Protein AF-A0A7S3LZ93-F1 (afdb_monomer)

Solvent-accessible surface area (backbone atoms only — not comparable to full-atom values): 34833 Å² total; per-residue (Å²): 132,93,80,75,93,52,76,50,80,51,101,89,47,81,51,68,86,70,89,78,83,88,74,92,64,91,84,85,75,92,67,94,68,86,88,66,91,88,68,86,85,81,91,65,92,71,87,86,72,98,72,88,86,85,71,92,66,95,62,89,85,75,92,68,92,70,90,86,76,94,57,100,67,88,90,74,94,80,80,89,85,78,94,70,91,77,87,89,72,95,88,74,88,87,80,93,66,94,71,82,95,66,98,73,78,87,73,91,84,80,64,74,84,50,79,66,86,36,57,83,57,74,82,94,70,77,84,53,95,84,59,83,66,76,82,38,69,62,82,59,57,87,89,62,84,87,74,95,73,85,75,88,84,70,93,74,70,81,90,82,76,92,70,89,75,87,85,75,93,72,74,84,90,82,76,95,70,89,76,86,88,70,95,75,85,88,85,75,96,70,76,84,90,84,72,91,86,80,69,86,86,70,95,67,94,66,88,89,69,91,94,66,85,89,70,62,90,98,50,89,82,80,91,71,93,76,88,88,67,88,75,92,57,90,85,72,92,67,96,63,85,86,69,91,71,93,62,90,84,80,81,87,84,80,92,81,73,69,89,92,62,81,90,86,74,91,75,86,86,87,70,97,69,92,69,86,90,73,94,69,88,86,86,78,72,98,82,66,85,89,71,92,91,66,84,89,76,96,75,87,87,85,73,93,74,85,84,88,68,90,82,68,80,89,74,57,70,90,82,57,75,90,88,74,82,72,76,66,23,43,66,47,55,74,72,57,62,84,43,77,49,66,61,71,83,81,47,90,89,70,65,84,65,65,92,59,80,46,75,47,66,54,43,70,61,42,38,77,70,49,44,91,40,43,46,71,36,80,96,64,78,42,70,42,64,46,68,76,68,48,49,64,47,52,56,41,17,54,50,53,50,49,54,54,50,52,55,52,48,53,55,50,53,53,52,47,51,53,50,52,53,52,50,50,52,52,50,54,51,49,50,53,51,51,53,51,49,53,51,53,53,48,53,53,49,52,53,55,48,60,70,68,69,67,82,84,80,92,83,90,80,86,87,85,85,86,87,86,135

Mean predicted aligned error: 20.58 Å

Foldseek 3Di:
DDDDDAWDDDPVGTDGPDDDDDDPDDDDDDDDDDDDDPDDDDPDDDDDDPDDDDDPPPDDDDPDDDDDDPDPDDDDPDDDDDPDDDDDDDPDDDDDDDDDDDPADDDDPDADDDPDDEDDDDPDHDDDVVDDDDPDDDHDDPVDDDDPDDDDDDPDDDDDDPDDDDDDPDDDDDDPDDDDDDPDDDDDPDDDDDDDPDDDDDPPDDDDDDPDDDDDPPGDDDPDDDDDDDPPDDDDDPPDDDDDPPDDDDDPDDDDDPPDDDDDDPDDDDDPDDDDDDPDDDDDDDPDDDDDPDDDDDDDDDDPDDDDDPPDDDDDPVVDDPDDADPPLLVLVVQWDWDKDADDCPDPLPDHDDGDIDIDTDLVSCCVRPVVQWDAPDVNPDIDGPPVVCVSSVVVSVVVVVVVVVVVVVVVVVVVVVVVVVVVVVVVVVVVVVVVVVVVVVVVVVVVVVVVPDDDDDDDDDDDDDDDD

Sequence (469 aa):
TVTTSGLSIVSDGVSVEAGGIKVTAGMTVFTNGMAVADGGTITASGLTVAGGATISTDGLRVTVSGLTVAGSGMHVTDTVTIASGGLIISNGLTVQADGATAISLTVTTLGLRVTTGGLTVADGLLTAATGLTVTAGGLTAADGMTINTGGVTVANGGVLVSDGGATLSAGGLTITTGGIRVGDGFTLSSGGLVVTNTGLTVSTGGANIADGVTVGTPGLHVTAGGLTVALGGLYVTLNGMTVADGGLSVDNGGLYVKAGNGIRVTNGVTVDSGGVFVTGGMTVFDTGSTFYNGVTIFGNVRVSQTFTTFTFTPSDRRLKRDIITIDDALAKVNKLNGVYYNWIQDEPSGLQFDTKRHVGVIAQEVQSVLPEVVTSIHEGKYLGVDYASLVPLVIEAVRELDELFQAGKITAEEKARHTDAMFKRLQDDVLSLEMRLVALETEKTDMLNQVRARPRGNATVKQNASSKP

InterPro domains:
  IPR008619 Filamentous haemagglutinin repeat [PF05594] (222-284)
  IPR030392 Intramolecular chaperone auto-processing domain [PF13884] (315-375)
  IPR030392 Intramolecular chaperone auto-processing domain [PS51688] (315-417)
  IPR036388 Winged helix-like DNA-binding domain superfamily [G3DSA:1.10.10.10] (302-451)

Organism: NCBI:txid89044

Secondary structure (DSSP, 8-state):
---SS-EEEETTEEEESSS----SS-----SS----SS-----SS----SS-----SS-----SS-----SS----SS-----SS----SS-----SS----S-----SS---B-SS-EEE-SS----TT---B-SS-EEETT----SSS----SSSPPP--SS-----SS----SSS----SS----SSS-----SS-----SS----SS-----TT-----SS-----SS-----SS-----SS-----SS-----TT-----SS----SSS----SS-----SS----SS----SS----SS------SPP--GGG--S----TTHHHHHTT---EEEE--SS-TT-----SSEEEE--HHHHHHH-GGGEEEETTTTEEEE-GGGGHHHHHHHHHHHHHHHHHHHHHHHHHHHHHHHHHHHHHHHHHHHHHHHHHHHHHHHHHHHHHH-----------------

pLDDT: mean 75.79, std 14.9, range [38.62, 97.94]

Radius of gyration: 85.7 Å; Cα contacts (8 Å, |Δi|>4): 182; chains: 1; bounding box: 218×40×276 Å

Structure (mmCIF, N/CA/C/O backbone):
data_AF-A0A7S3LZ93-F1
#
_entry.id   AF-A0A7S3LZ93-F1
#
loop_
_atom_site.group_PDB
_atom_site.id
_atom_site.type_symbol
_atom_site.label_atom_id
_atom_site.label_alt_id
_atom_site.label_comp_id
_atom_site.label_asym_id
_atom_site.label_entity_id
_atom_site.label_seq_id
_atom_site.pdbx_PDB_ins_code
_atom_site.Cartn_x
_atom_site.Cartn_y
_atom_site.Cartn_z
_atom_site.occupancy
_atom_site.B_iso_or_equiv
_atom_site.auth_seq_id
_atom_site.auth_comp_id
_atom_site.auth_asym_id
_atom_site.auth_atom_id
_atom_site.pdbx_PDB_model_num
ATOM 1 N N . THR A 1 1 ? 73.863 0.112 -135.834 1.00 39.25 1 THR A N 1
ATOM 2 C CA . THR A 1 1 ? 73.528 0.576 -137.194 1.00 39.25 1 THR A CA 1
ATOM 3 C C . THR A 1 1 ? 72.901 1.945 -137.068 1.00 39.25 1 THR A C 1
ATOM 5 O O . THR A 1 1 ? 71.882 2.045 -136.403 1.00 39.25 1 THR A O 1
ATOM 8 N N . VAL A 1 2 ? 73.540 3.001 -137.582 1.00 40.09 2 VAL A N 1
ATOM 9 C CA . VAL A 1 2 ? 72.964 4.357 -137.574 1.00 40.09 2 VAL A CA 1
ATOM 10 C C . VAL A 1 2 ? 72.061 4.465 -138.796 1.00 40.09 2 VAL A C 1
ATOM 12 O O . VAL A 1 2 ? 72.541 4.516 -139.924 1.00 40.09 2 VAL A O 1
ATOM 15 N N . THR A 1 3 ? 70.754 4.419 -138.577 1.00 41.75 3 THR A N 1
ATOM 16 C CA . THR A 1 3 ? 69.740 4.621 -139.612 1.00 41.75 3 THR A CA 1
ATOM 17 C C . THR A 1 3 ? 69.032 5.928 -139.299 1.00 41.75 3 THR A C 1
ATOM 19 O O . THR A 1 3 ? 68.251 5.979 -138.357 1.00 41.75 3 THR A O 1
ATOM 22 N N . THR A 1 4 ? 69.319 6.952 -140.104 1.00 44.69 4 THR A N 1
ATOM 23 C CA . THR A 1 4 ? 68.825 8.344 -140.056 1.00 44.69 4 THR A CA 1
ATOM 24 C C . THR A 1 4 ? 69.546 9.298 -139.089 1.00 44.69 4 THR A C 1
ATOM 26 O O . THR A 1 4 ? 69.936 8.947 -137.980 1.00 44.69 4 THR A O 1
ATOM 29 N N . SER A 1 5 ? 69.825 10.493 -139.613 1.00 49.97 5 SER A N 1
ATOM 30 C CA . SER A 1 5 ? 70.630 11.591 -139.066 1.00 49.97 5 SER A CA 1
ATOM 31 C C . SER A 1 5 ? 70.090 12.104 -137.729 1.00 49.97 5 SER A C 1
ATOM 33 O O . SER A 1 5 ? 68.949 12.549 -137.669 1.00 49.97 5 SER A O 1
ATOM 35 N N . GLY A 1 6 ? 70.915 12.057 -136.679 1.00 53.69 6 GLY A N 1
ATOM 36 C CA . GLY A 1 6 ? 70.538 12.551 -135.345 1.00 53.69 6 GLY A CA 1
ATOM 37 C C . GLY A 1 6 ? 71.424 12.093 -134.180 1.00 53.69 6 GLY A C 1
ATOM 38 O O . GLY A 1 6 ? 71.245 12.572 -133.065 1.00 53.69 6 GLY A O 1
ATOM 39 N N . LEU A 1 7 ? 72.385 11.188 -134.411 1.00 56.50 7 LEU A N 1
ATOM 40 C CA . LEU A 1 7 ? 73.365 10.779 -133.402 1.00 56.50 7 LEU A CA 1
ATOM 41 C C . LEU A 1 7 ? 74.674 11.553 -133.599 1.00 56.50 7 LEU A C 1
ATOM 43 O O . LEU A 1 7 ? 75.432 11.252 -134.523 1.00 56.50 7 LEU A O 1
ATOM 47 N N . SER A 1 8 ? 74.945 12.517 -132.719 1.00 53.56 8 SER A N 1
ATOM 48 C CA . SER A 1 8 ? 76.254 13.169 -132.633 1.00 53.56 8 SER A CA 1
ATOM 49 C C . SER A 1 8 ? 77.038 12.548 -131.481 1.00 53.56 8 SER A C 1
ATOM 51 O O . SER A 1 8 ? 76.649 12.666 -130.316 1.00 53.56 8 SER A O 1
ATOM 53 N N . ILE A 1 9 ? 78.123 11.845 -131.812 1.00 60.75 9 ILE A N 1
ATOM 54 C CA . ILE A 1 9 ? 79.120 11.426 -130.827 1.00 60.75 9 ILE A CA 1
ATOM 55 C C . ILE A 1 9 ? 80.149 12.552 -130.775 1.00 60.75 9 ILE A C 1
ATOM 57 O O . ILE A 1 9 ? 80.996 12.666 -131.661 1.00 60.75 9 ILE A O 1
ATOM 61 N N . VAL A 1 10 ? 80.035 13.406 -129.763 1.00 56.81 10 VAL A N 1
ATOM 62 C CA . VAL A 1 10 ? 81.027 14.443 -129.458 1.00 56.81 10 VAL A CA 1
ATOM 63 C C . VAL A 1 10 ? 81.999 13.879 -128.421 1.00 56.81 10 VAL A C 1
ATOM 65 O O . VAL A 1 10 ? 81.664 12.924 -127.719 1.00 56.81 10 VAL A O 1
ATOM 68 N N . SER A 1 11 ? 83.203 14.447 -128.296 1.00 55.09 11 SER A N 1
ATOM 69 C CA . SER A 1 11 ? 84.206 13.993 -127.311 1.00 55.09 11 SER A CA 1
ATOM 70 C C . SER A 1 11 ? 83.680 13.951 -125.871 1.00 55.09 11 SER A C 1
ATOM 72 O O . SER A 1 11 ? 84.218 13.217 -125.046 1.00 55.09 11 SER A O 1
ATOM 74 N N . ASP A 1 12 ? 82.604 14.693 -125.605 1.00 58.06 12 ASP A N 1
ATOM 75 C CA . ASP A 1 12 ? 82.071 14.945 -124.270 1.00 58.06 12 ASP A CA 1
ATOM 76 C C . ASP A 1 12 ? 80.750 14.197 -124.004 1.00 58.06 12 ASP A C 1
ATOM 78 O O . ASP A 1 12 ? 80.152 14.355 -122.940 1.00 58.06 12 ASP A O 1
ATOM 82 N N . GLY A 1 13 ? 80.277 13.365 -124.944 1.00 64.12 13 GLY A N 1
ATOM 83 C CA . GLY A 1 13 ? 79.097 12.526 -124.738 1.00 64.12 13 GLY A CA 1
ATOM 84 C C . GLY A 1 13 ? 78.299 12.202 -125.999 1.00 64.12 13 GLY A C 1
ATOM 85 O O . GLY A 1 13 ? 78.621 12.606 -127.116 1.00 64.12 13 GLY A O 1
ATOM 86 N N . VAL A 1 14 ? 77.220 11.446 -125.794 1.00 67.25 14 VAL A N 1
ATOM 87 C CA . VAL A 1 14 ? 76.242 11.109 -126.832 1.00 67.25 14 VAL A CA 1
ATOM 88 C C . VAL A 1 14 ? 75.006 11.983 -126.632 1.00 67.25 14 VAL A C 1
ATOM 90 O O . VAL A 1 14 ? 74.352 11.878 -125.598 1.00 67.25 14 VAL A O 1
ATOM 93 N N . SER A 1 15 ? 74.675 12.815 -127.622 1.00 62.84 15 SER A N 1
ATOM 94 C CA . SER A 1 15 ? 73.403 13.550 -127.674 1.00 62.84 15 SER A CA 1
ATOM 95 C C . SER A 1 15 ? 72.491 12.928 -128.731 1.00 62.84 15 SER A C 1
ATOM 97 O O . SER A 1 15 ? 72.941 12.620 -129.839 1.00 62.84 15 SER A O 1
ATOM 99 N N . VAL A 1 16 ? 71.218 12.724 -128.384 1.00 67.44 16 VAL A N 1
ATOM 100 C CA . VAL A 1 16 ? 70.175 12.218 -129.286 1.00 67.44 16 VAL A CA 1
ATOM 101 C C . VAL A 1 16 ? 69.028 13.217 -129.279 1.00 67.44 16 VAL A C 1
ATOM 103 O O . VAL A 1 16 ? 68.303 13.320 -128.294 1.00 67.44 16 VAL A O 1
ATOM 106 N N . GLU A 1 17 ? 68.867 13.950 -130.378 1.00 60.47 17 GLU A N 1
ATOM 107 C CA . GLU A 1 17 ? 67.866 15.022 -130.488 1.00 60.47 17 GLU A CA 1
ATOM 108 C C . GLU A 1 17 ? 66.430 14.490 -130.665 1.00 60.47 17 GLU A C 1
ATOM 110 O O . GLU A 1 17 ? 65.471 15.188 -130.343 1.00 60.47 17 GLU A O 1
ATOM 115 N N . ALA A 1 18 ? 66.259 13.245 -131.134 1.00 60.72 18 ALA A N 1
ATOM 116 C CA . ALA A 1 18 ? 64.961 12.576 -131.256 1.00 60.72 18 ALA A CA 1
ATOM 117 C C . ALA A 1 18 ? 65.103 11.039 -131.307 1.00 60.72 18 ALA A C 1
ATOM 119 O O . ALA A 1 18 ? 66.064 10.517 -131.868 1.00 60.72 18 ALA A O 1
ATOM 120 N N . GLY A 1 19 ? 64.126 10.301 -130.761 1.00 66.38 19 GLY A N 1
ATOM 121 C CA . GLY A 1 19 ? 64.013 8.837 -130.918 1.00 66.38 19 GLY A CA 1
ATOM 122 C C . GLY A 1 19 ? 64.523 7.964 -129.760 1.00 66.38 19 GLY A C 1
ATOM 123 O O . GLY A 1 19 ? 64.284 6.758 -129.776 1.00 66.38 19 GLY A O 1
ATOM 124 N N . GLY A 1 20 ? 65.141 8.552 -128.729 1.00 72.25 20 GLY A N 1
ATOM 125 C CA . GLY A 1 20 ? 65.566 7.859 -127.504 1.00 72.25 20 GLY A CA 1
ATOM 126 C C . GLY A 1 20 ? 66.723 6.861 -127.685 1.00 72.25 20 GLY A C 1
ATOM 127 O O . GLY A 1 20 ? 67.076 6.461 -128.792 1.00 72.25 20 GLY A O 1
ATOM 128 N N . ILE A 1 21 ? 67.332 6.439 -126.573 1.00 73.06 21 ILE A N 1
ATOM 129 C CA . ILE A 1 21 ? 68.365 5.391 -126.556 1.00 73.06 21 ILE A CA 1
ATOM 130 C C . ILE A 1 21 ? 67.747 4.119 -125.972 1.00 73.06 21 ILE A C 1
ATOM 132 O O . ILE A 1 21 ? 67.398 4.075 -124.794 1.00 73.06 21 ILE A O 1
ATOM 136 N N . LYS A 1 22 ? 67.641 3.054 -126.775 1.00 74.81 22 LYS A N 1
ATOM 137 C CA . LYS A 1 22 ? 67.285 1.718 -126.276 1.00 74.81 22 LYS A CA 1
ATOM 138 C C . LYS A 1 22 ? 68.555 0.953 -125.910 1.00 74.81 22 LYS A C 1
ATOM 140 O O . LYS A 1 22 ? 69.215 0.396 -126.784 1.00 74.81 22 LYS A O 1
ATOM 145 N N . VAL A 1 23 ? 68.875 0.891 -124.620 1.00 76.25 23 VAL A N 1
ATOM 146 C CA . VAL A 1 23 ? 69.944 0.026 -124.101 1.00 76.25 23 VAL A CA 1
ATOM 147 C C . VAL A 1 23 ? 69.341 -1.340 -123.771 1.00 76.25 23 VAL A C 1
ATOM 149 O O . VAL A 1 23 ? 68.476 -1.449 -122.911 1.00 76.25 23 VAL A O 1
ATOM 152 N N . THR A 1 24 ? 69.746 -2.391 -124.485 1.00 73.75 24 THR A N 1
ATOM 153 C CA . THR A 1 24 ? 69.253 -3.766 -124.255 1.00 73.75 24 THR A CA 1
ATOM 154 C C . THR A 1 24 ? 70.071 -4.550 -123.224 1.00 73.75 24 THR A C 1
ATOM 156 O O . THR A 1 24 ? 69.689 -5.659 -122.867 1.00 73.75 24 THR A O 1
ATOM 159 N N . ALA A 1 25 ? 71.191 -3.990 -122.762 1.00 78.69 25 ALA A N 1
ATOM 160 C CA . ALA A 1 25 ? 72.033 -4.515 -121.685 1.00 78.69 25 ALA A CA 1
ATOM 161 C C . ALA A 1 25 ? 72.050 -3.534 -120.491 1.00 78.69 25 ALA A C 1
ATOM 163 O O . ALA A 1 25 ? 71.217 -2.633 -120.414 1.00 78.69 25 ALA A O 1
ATOM 164 N N . GLY A 1 26 ? 72.989 -3.694 -119.554 1.00 73.88 26 GLY A N 1
ATOM 165 C CA . GLY A 1 26 ? 73.186 -2.735 -118.464 1.00 73.88 26 GLY A CA 1
ATOM 166 C C . GLY A 1 26 ? 73.743 -1.392 -118.955 1.00 73.88 26 GLY A C 1
ATOM 167 O O . GLY A 1 26 ? 74.562 -1.352 -119.872 1.00 73.88 26 GLY A O 1
ATOM 168 N N . MET A 1 27 ? 73.319 -0.300 -118.319 1.00 76.88 27 MET A N 1
ATOM 169 C CA . MET A 1 27 ? 73.891 1.038 -118.480 1.00 76.88 27 MET A CA 1
ATOM 170 C C . MET A 1 27 ? 74.542 1.451 -117.159 1.00 76.88 27 MET A C 1
ATOM 172 O O . MET A 1 27 ? 73.880 1.440 -116.124 1.00 76.88 27 MET A O 1
ATOM 176 N N . THR A 1 28 ? 75.815 1.845 -117.198 1.00 76.69 28 THR A N 1
ATOM 177 C CA . THR A 1 28 ? 76.517 2.426 -116.045 1.00 76.69 28 THR A CA 1
ATOM 178 C C . THR A 1 28 ? 76.766 3.901 -116.320 1.00 76.69 28 THR A C 1
ATOM 180 O O . THR A 1 28 ? 77.398 4.242 -117.317 1.00 76.69 28 THR A O 1
ATOM 183 N N . VAL A 1 29 ? 76.291 4.776 -115.434 1.00 77.44 29 VAL A N 1
ATOM 184 C CA . VAL A 1 29 ? 76.576 6.217 -115.473 1.00 77.44 29 VAL A CA 1
ATOM 185 C C . VAL A 1 29 ? 77.622 6.510 -114.403 1.00 77.44 29 VAL A C 1
ATOM 187 O O . VAL A 1 29 ? 77.351 6.338 -113.218 1.00 77.44 29 VAL A O 1
ATOM 190 N N . PHE A 1 30 ? 78.831 6.899 -114.810 1.00 70.62 30 PHE A N 1
ATOM 191 C CA . PHE A 1 30 ? 79.957 7.072 -113.883 1.00 70.62 30 PHE A CA 1
ATOM 192 C C . PHE A 1 30 ? 79.955 8.430 -113.163 1.00 70.62 30 PHE A C 1
ATOM 194 O O . PHE A 1 30 ? 80.389 8.503 -112.016 1.00 70.62 30 PHE A O 1
ATOM 201 N N . THR A 1 31 ? 79.478 9.500 -113.810 1.00 72.88 31 THR A N 1
ATOM 202 C CA . THR A 1 31 ? 79.516 10.877 -113.284 1.00 72.88 31 THR A CA 1
ATOM 203 C C . THR A 1 31 ? 78.204 11.623 -113.548 1.00 72.88 31 THR A C 1
ATOM 205 O O . THR A 1 31 ? 77.505 11.338 -114.515 1.00 72.88 31 THR A O 1
ATOM 208 N N . ASN A 1 32 ? 77.858 12.569 -112.666 1.00 67.19 32 ASN A N 1
ATOM 209 C CA . ASN A 1 32 ? 76.704 13.486 -112.756 1.00 67.19 32 ASN A CA 1
ATOM 210 C C . ASN A 1 32 ? 75.288 12.869 -112.757 1.00 67.19 32 ASN A C 1
ATOM 212 O O . ASN A 1 32 ? 74.310 13.610 -112.830 1.00 67.19 32 ASN A O 1
ATOM 216 N N . GLY A 1 33 ? 75.157 11.549 -112.587 1.00 73.94 33 GLY A N 1
ATOM 217 C CA . GLY A 1 33 ? 73.861 10.873 -112.474 1.00 73.94 33 GLY A CA 1
ATOM 218 C C . GLY A 1 33 ? 73.026 10.920 -113.761 1.00 73.94 33 GLY A C 1
ATOM 219 O O . GLY A 1 33 ? 73.459 11.413 -114.797 1.00 73.94 33 GLY A O 1
ATOM 220 N N . MET A 1 34 ? 71.818 10.361 -113.703 1.00 77.75 34 MET A N 1
ATOM 221 C CA . MET A 1 34 ? 70.848 10.408 -114.800 1.00 77.75 34 MET A CA 1
ATOM 222 C C . MET A 1 34 ? 69.714 11.361 -114.416 1.00 77.75 34 MET A C 1
ATOM 224 O O . MET A 1 34 ? 68.981 11.085 -113.468 1.00 77.75 34 MET A O 1
ATOM 228 N N . ALA A 1 35 ? 69.559 12.462 -115.151 1.00 76.12 35 ALA A N 1
ATOM 229 C CA . ALA A 1 35 ? 68.398 13.339 -115.034 1.00 76.12 35 ALA A CA 1
ATOM 230 C C . ALA A 1 35 ? 67.311 12.877 -116.016 1.00 76.12 35 ALA A C 1
ATOM 232 O O . ALA A 1 35 ? 67.555 12.796 -117.219 1.00 76.12 35 ALA A O 1
ATOM 233 N N . VAL A 1 36 ? 66.116 12.570 -115.507 1.00 78.19 36 VAL A N 1
ATOM 234 C CA . VAL A 1 36 ? 64.947 12.193 -116.315 1.00 78.19 36 VAL A CA 1
ATOM 235 C C . VAL A 1 36 ? 63.870 13.251 -116.095 1.00 78.19 36 VAL A C 1
ATOM 237 O O . VAL A 1 36 ? 63.385 13.389 -114.977 1.00 78.19 36 VAL A O 1
ATOM 240 N N . ALA A 1 37 ? 63.524 14.013 -117.135 1.00 74.25 37 ALA A N 1
ATOM 241 C CA . ALA A 1 37 ? 62.587 15.136 -117.020 1.00 74.25 37 ALA A CA 1
ATOM 242 C C . ALA A 1 37 ? 61.117 14.689 -116.903 1.00 74.25 37 ALA A C 1
ATOM 244 O O . ALA A 1 37 ? 60.381 15.242 -116.094 1.00 74.25 37 ALA A O 1
ATOM 245 N N . ASP A 1 38 ? 60.721 13.645 -117.638 1.00 75.06 38 ASP A N 1
ATOM 246 C CA . ASP A 1 38 ? 59.312 13.228 -117.772 1.00 75.06 38 ASP A CA 1
ATOM 247 C C . ASP A 1 38 ? 58.978 11.925 -117.012 1.00 75.06 38 ASP A C 1
ATOM 249 O O . ASP A 1 38 ? 58.011 11.229 -117.321 1.00 75.06 38 ASP A O 1
ATOM 253 N N . GLY A 1 39 ? 59.782 11.588 -115.997 1.00 72.44 39 GLY A N 1
ATOM 254 C CA . GLY A 1 39 ? 59.596 10.408 -115.149 1.00 72.44 39 GLY A CA 1
ATOM 255 C C . GLY A 1 39 ? 60.215 9.116 -115.701 1.00 72.44 39 GLY A C 1
ATOM 256 O O . GLY A 1 39 ? 60.347 8.904 -116.904 1.00 72.44 39 GLY A O 1
ATOM 257 N N . GLY A 1 40 ? 60.632 8.231 -114.791 1.00 76.62 40 GLY A N 1
ATOM 258 C CA . GLY A 1 40 ? 61.209 6.924 -115.113 1.00 76.62 40 GLY A CA 1
ATOM 259 C C . GLY A 1 40 ? 60.341 5.788 -114.578 1.00 76.62 40 GLY A C 1
ATOM 260 O O . GLY A 1 40 ? 59.883 5.842 -113.441 1.00 76.62 40 GLY A O 1
ATOM 261 N N . THR A 1 41 ? 60.134 4.739 -115.378 1.00 78.62 41 THR A N 1
ATOM 262 C CA . THR A 1 41 ? 59.494 3.496 -114.914 1.00 78.62 41 THR A CA 1
ATOM 263 C C . THR A 1 41 ? 60.545 2.400 -114.785 1.00 78.62 41 THR A C 1
ATOM 265 O O . THR A 1 41 ? 61.231 2.084 -115.754 1.00 78.62 41 THR A O 1
ATOM 268 N N . ILE A 1 42 ? 60.647 1.788 -113.604 1.00 80.69 42 ILE A N 1
ATOM 269 C CA . ILE A 1 42 ? 61.472 0.595 -113.377 1.00 80.69 42 ILE A CA 1
ATOM 270 C C . ILE A 1 42 ? 60.537 -0.611 -113.359 1.00 80.69 42 ILE A C 1
ATOM 272 O O . ILE A 1 42 ? 59.769 -0.800 -112.421 1.00 80.69 42 ILE A O 1
ATOM 276 N N . THR A 1 43 ? 60.576 -1.417 -114.418 1.00 73.62 43 THR A N 1
ATOM 277 C CA . THR A 1 43 ? 59.645 -2.541 -114.603 1.00 73.62 43 THR A CA 1
ATOM 278 C C . THR A 1 43 ? 60.118 -3.848 -113.956 1.00 73.62 43 THR A C 1
ATOM 280 O O . THR A 1 43 ? 59.331 -4.786 -113.871 1.00 73.62 43 THR A O 1
ATOM 283 N N . ALA A 1 44 ? 61.380 -3.941 -113.509 1.00 73.56 44 ALA A N 1
ATOM 284 C CA . ALA A 1 44 ? 61.949 -5.133 -112.870 1.00 73.56 44 ALA A CA 1
ATOM 285 C C . ALA A 1 44 ? 63.104 -4.788 -111.906 1.00 73.56 44 ALA A C 1
ATOM 287 O O . ALA A 1 44 ? 63.803 -3.800 -112.104 1.00 73.56 44 ALA A O 1
ATOM 288 N N . SER A 1 45 ? 63.314 -5.626 -110.882 1.00 73.31 45 SER A N 1
ATOM 289 C CA . SER A 1 45 ? 64.438 -5.585 -109.917 1.00 73.31 45 SER A CA 1
ATOM 290 C C . SER A 1 45 ? 64.517 -4.396 -108.942 1.00 73.31 45 SER A C 1
ATOM 292 O O . SER A 1 45 ? 65.450 -4.344 -108.145 1.00 73.31 45 SER A O 1
ATOM 294 N N . GLY A 1 46 ? 63.523 -3.502 -108.930 1.00 76.75 46 GLY A N 1
ATOM 295 C CA . GLY A 1 46 ? 63.431 -2.398 -107.966 1.00 76.75 46 GLY A CA 1
ATOM 296 C C . GLY A 1 46 ? 64.502 -1.310 -108.143 1.00 76.75 46 GLY A C 1
ATOM 297 O O . GLY A 1 46 ? 65.345 -1.376 -109.034 1.00 76.75 46 GLY A O 1
ATOM 298 N N . LEU A 1 47 ? 64.444 -0.280 -107.294 1.00 80.44 47 LEU A N 1
ATOM 299 C CA . LEU A 1 47 ? 65.444 0.788 -107.218 1.00 80.44 47 LEU A CA 1
ATOM 300 C C . LEU A 1 47 ? 66.251 0.632 -105.926 1.00 80.44 47 LEU A C 1
ATOM 302 O O . LEU A 1 47 ? 65.706 0.814 -104.839 1.00 80.44 47 LEU A O 1
ATOM 306 N N . THR A 1 48 ? 67.548 0.356 -106.042 1.00 80.75 48 THR A N 1
ATOM 307 C CA . THR A 1 48 ? 68.477 0.410 -104.905 1.00 80.75 48 THR A CA 1
ATOM 308 C C . THR A 1 48 ? 69.245 1.726 -104.956 1.00 80.75 48 THR A C 1
ATOM 310 O O . THR A 1 48 ? 70.043 1.937 -105.867 1.00 80.75 48 THR A O 1
ATOM 313 N N . VAL A 1 49 ? 69.028 2.606 -103.976 1.00 80.56 49 VAL A N 1
ATOM 314 C CA . VAL A 1 49 ? 69.799 3.849 -103.814 1.00 80.56 49 VAL A CA 1
ATOM 315 C C . VAL A 1 49 ? 70.808 3.648 -102.689 1.00 80.56 49 VAL A C 1
ATOM 317 O O . VAL A 1 49 ? 70.430 3.507 -101.529 1.00 80.56 49 VAL A O 1
ATOM 320 N N . ALA A 1 50 ? 72.100 3.626 -103.018 1.00 74.25 50 ALA A N 1
ATOM 321 C CA . ALA A 1 50 ? 73.166 3.634 -102.020 1.00 74.25 50 ALA A CA 1
ATOM 322 C C . ALA A 1 50 ? 73.311 5.062 -101.454 1.00 74.25 50 ALA A C 1
ATOM 324 O O . ALA A 1 50 ? 74.107 5.853 -101.953 1.00 74.25 50 ALA A O 1
ATOM 325 N N . GLY A 1 51 ? 72.478 5.421 -100.470 1.00 79.94 51 GLY A N 1
ATOM 326 C CA . GLY A 1 51 ? 72.425 6.758 -99.870 1.00 79.94 51 GLY A CA 1
ATOM 327 C C . GLY A 1 51 ? 71.012 7.163 -99.439 1.00 79.94 51 GLY A C 1
ATOM 328 O O . GLY A 1 51 ? 70.201 6.316 -99.074 1.00 79.94 51 GLY A O 1
ATOM 329 N N . GLY A 1 52 ? 70.724 8.467 -99.479 1.00 75.88 52 GLY A N 1
ATOM 330 C CA . GLY A 1 52 ? 69.386 9.014 -99.243 1.00 75.88 52 GLY A CA 1
ATOM 331 C C . GLY A 1 52 ? 68.606 9.199 -100.545 1.00 75.88 52 GLY A C 1
ATOM 332 O O . GLY A 1 52 ? 69.170 9.626 -101.550 1.00 75.88 52 GLY A O 1
ATOM 333 N N . ALA A 1 53 ? 67.305 8.912 -100.515 1.00 79.19 53 ALA A N 1
ATOM 334 C CA . ALA A 1 53 ? 66.370 9.279 -101.573 1.00 79.19 53 ALA A CA 1
ATOM 335 C C . ALA A 1 53 ? 65.443 10.386 -101.054 1.00 79.19 53 ALA A C 1
ATOM 337 O O . ALA A 1 53 ? 64.802 10.216 -100.017 1.00 79.19 53 ALA A O 1
ATOM 338 N N . THR A 1 54 ? 65.359 11.501 -101.778 1.00 79.38 54 THR A N 1
ATOM 339 C CA . THR A 1 54 ? 64.403 12.580 -101.496 1.00 79.38 54 THR A CA 1
ATOM 340 C C . THR A 1 54 ? 63.301 12.536 -102.543 1.00 79.38 54 THR A C 1
ATOM 342 O O . THR A 1 54 ? 63.582 12.630 -103.735 1.00 79.38 54 THR A O 1
ATOM 345 N N . ILE A 1 55 ? 62.049 12.407 -102.105 1.00 81.12 55 ILE A N 1
ATOM 346 C CA . ILE A 1 55 ? 60.865 12.523 -102.964 1.00 81.12 55 ILE A CA 1
ATOM 347 C C . ILE A 1 55 ? 60.212 13.862 -102.628 1.00 81.12 55 ILE A C 1
ATOM 349 O O . ILE A 1 55 ? 59.633 14.014 -101.556 1.00 81.12 55 ILE A O 1
ATOM 353 N N . SER A 1 56 ? 60.364 14.850 -103.510 1.00 76.88 56 SER A N 1
ATOM 354 C CA . SER A 1 56 ? 59.910 16.223 -103.246 1.00 76.88 56 SER A CA 1
ATOM 355 C C . SER A 1 56 ? 58.427 16.458 -103.551 1.00 76.88 56 SER A C 1
ATOM 357 O O . SER A 1 56 ? 57.858 17.407 -103.020 1.00 76.88 56 SER A O 1
ATOM 359 N N . THR A 1 57 ? 57.798 15.617 -104.379 1.00 73.75 57 THR A N 1
ATOM 360 C CA . THR A 1 57 ? 56.389 15.740 -104.800 1.00 73.75 57 THR A CA 1
ATOM 361 C C . THR A 1 57 ? 55.700 14.369 -104.818 1.00 73.75 57 THR A C 1
ATOM 363 O O . THR A 1 57 ? 56.348 13.364 -105.101 1.00 73.75 57 THR A O 1
ATOM 366 N N . ASP A 1 58 ? 54.406 14.321 -104.480 1.00 73.31 58 ASP A N 1
ATOM 367 C CA . ASP A 1 58 ? 53.501 13.146 -104.498 1.00 73.31 58 ASP A CA 1
ATOM 368 C C . ASP A 1 58 ? 53.850 11.930 -103.608 1.00 73.31 58 ASP A C 1
ATOM 370 O O . ASP A 1 58 ? 53.069 10.978 -103.523 1.00 73.31 58 ASP A O 1
ATOM 374 N N . GLY A 1 59 ? 54.961 11.979 -102.865 1.00 76.19 59 GLY A N 1
ATOM 375 C CA . GLY A 1 59 ? 55.331 10.981 -101.855 1.00 76.19 59 GLY A CA 1
ATOM 376 C C . GLY A 1 59 ? 55.628 9.579 -102.411 1.00 76.19 59 GLY A C 1
ATOM 377 O O . GLY A 1 59 ? 55.668 9.340 -103.616 1.00 76.19 59 GLY A O 1
ATOM 378 N N . LEU A 1 60 ? 55.874 8.616 -101.515 1.00 79.94 60 LEU A N 1
ATOM 379 C CA . LEU A 1 60 ? 56.077 7.210 -101.881 1.00 79.94 60 LEU A CA 1
ATOM 380 C C . LEU A 1 60 ? 54.746 6.449 -101.813 1.00 79.94 60 LEU A C 1
ATOM 382 O O . LEU A 1 60 ? 54.244 6.168 -100.724 1.00 79.94 60 LEU A O 1
ATOM 386 N N . ARG A 1 61 ? 54.195 6.047 -102.964 1.00 80.00 61 ARG A N 1
ATOM 387 C CA . ARG A 1 61 ? 53.029 5.151 -103.021 1.00 80.00 61 ARG A CA 1
ATOM 388 C C . ARG A 1 61 ? 53.472 3.693 -103.164 1.00 80.00 61 ARG A C 1
ATOM 390 O O . ARG A 1 61 ? 53.928 3.286 -104.227 1.00 80.00 61 ARG A O 1
ATOM 397 N N . VAL A 1 62 ? 53.274 2.889 -102.118 1.00 77.94 62 VAL A N 1
ATOM 398 C CA . VAL A 1 62 ? 53.509 1.433 -102.143 1.00 77.94 62 VAL A CA 1
ATOM 399 C C . VAL A 1 62 ? 52.177 0.711 -102.346 1.00 77.94 62 VAL A C 1
ATOM 401 O O . VAL A 1 62 ? 51.309 0.757 -101.479 1.00 77.94 62 VAL A O 1
ATOM 404 N N . THR A 1 63 ? 51.985 0.064 -103.497 1.00 71.81 63 THR A N 1
ATOM 405 C CA . THR A 1 63 ? 50.721 -0.617 -103.843 1.00 71.81 63 THR A CA 1
ATOM 406 C C . THR A 1 63 ? 50.681 -2.092 -103.437 1.00 71.81 63 THR A C 1
ATOM 408 O O . THR A 1 63 ? 49.592 -2.647 -103.315 1.00 71.81 63 THR A O 1
ATOM 411 N N . VAL A 1 64 ? 51.838 -2.723 -103.203 1.00 71.31 64 VAL A N 1
ATOM 412 C CA . VAL A 1 64 ? 51.975 -4.140 -102.822 1.00 71.31 64 VAL A CA 1
ATOM 413 C C . VAL A 1 64 ? 53.121 -4.334 -101.816 1.00 71.31 64 VAL A C 1
ATOM 415 O O . VAL A 1 64 ? 54.156 -3.685 -101.925 1.00 71.31 64 VAL A O 1
ATOM 418 N N . SER A 1 65 ? 52.928 -5.231 -100.841 1.00 65.25 65 SER A N 1
ATOM 419 C CA . SER A 1 65 ? 53.934 -5.708 -99.863 1.00 65.25 65 SER A CA 1
ATOM 420 C C . SER A 1 65 ? 54.402 -4.754 -98.745 1.00 65.25 65 SER A C 1
ATOM 422 O O . SER A 1 65 ? 55.295 -5.123 -97.987 1.00 65.25 65 SER A O 1
ATOM 424 N N . GLY A 1 66 ? 53.753 -3.598 -98.560 1.00 70.62 66 GLY A N 1
ATOM 425 C CA . GLY A 1 66 ? 53.979 -2.703 -97.411 1.00 70.62 66 GLY A CA 1
ATOM 426 C C . GLY A 1 66 ? 55.337 -1.981 -97.403 1.00 70.62 66 GLY A C 1
ATOM 427 O O . GLY A 1 66 ? 56.240 -2.289 -98.175 1.00 70.62 66 GLY A O 1
ATOM 428 N N . LEU A 1 67 ? 55.481 -0.981 -96.529 1.00 77.38 67 LEU A N 1
ATOM 429 C CA . LEU A 1 67 ? 56.736 -0.254 -96.311 1.00 77.38 67 LEU A CA 1
ATOM 430 C C . LEU A 1 67 ? 57.466 -0.851 -95.100 1.00 77.38 67 LEU A C 1
ATOM 432 O O . LEU A 1 67 ? 56.952 -0.793 -93.987 1.00 77.38 67 LEU A O 1
ATOM 436 N N . THR A 1 68 ? 58.670 -1.394 -95.299 1.00 77.44 68 THR A N 1
ATOM 437 C CA . THR A 1 68 ? 59.564 -1.785 -94.194 1.00 77.44 68 THR A CA 1
ATOM 438 C C . THR A 1 68 ? 60.647 -0.726 -94.016 1.00 77.44 68 THR A C 1
ATOM 440 O O . THR A 1 68 ? 61.416 -0.471 -94.940 1.00 77.44 68 THR A O 1
ATOM 443 N N . VAL A 1 69 ? 60.732 -0.129 -92.825 1.00 77.75 69 VAL A N 1
ATOM 444 C CA . VAL A 1 69 ? 61.782 0.835 -92.455 1.00 77.75 69 VAL A CA 1
ATOM 445 C C . VAL A 1 69 ? 62.734 0.158 -91.468 1.00 77.75 69 VAL A C 1
ATOM 447 O O . VAL A 1 69 ? 62.378 -0.069 -90.316 1.00 77.75 69 VAL A O 1
ATOM 450 N N . ALA A 1 70 ? 63.938 -0.200 -91.923 1.00 70.88 70 ALA A N 1
ATOM 451 C CA . ALA A 1 70 ? 64.897 -1.005 -91.153 1.00 70.88 70 ALA A CA 1
ATOM 452 C C . ALA A 1 70 ? 65.898 -0.187 -90.297 1.00 70.88 70 ALA A C 1
ATOM 454 O O . ALA A 1 70 ? 66.891 -0.732 -89.824 1.00 70.88 70 ALA A O 1
ATOM 455 N N . GLY A 1 71 ? 65.662 1.110 -90.071 1.00 67.12 71 GLY A N 1
ATOM 456 C CA . GLY A 1 71 ? 66.531 1.979 -89.261 1.00 67.12 71 GLY A CA 1
ATOM 457 C C . GLY A 1 71 ? 65.846 3.295 -88.878 1.00 67.12 71 GLY A C 1
ATOM 458 O O . GLY A 1 71 ? 64.850 3.636 -89.499 1.00 67.12 71 GLY A O 1
ATOM 459 N N . SER A 1 72 ? 66.342 3.987 -87.840 1.00 66.88 72 SER A N 1
ATOM 460 C CA . SER A 1 72 ? 65.935 5.305 -87.275 1.00 66.88 72 SER A CA 1
ATOM 461 C C . SER A 1 72 ? 64.437 5.668 -87.154 1.00 66.88 72 SER A C 1
ATOM 463 O O . SER A 1 72 ? 64.119 6.762 -86.696 1.00 66.88 72 SER A O 1
ATOM 465 N N . GLY A 1 73 ? 63.516 4.760 -87.478 1.00 69.75 73 GLY A N 1
ATOM 466 C CA . GLY A 1 73 ? 62.075 4.987 -87.464 1.00 69.75 73 GLY A CA 1
ATOM 467 C C . GLY A 1 73 ? 61.551 5.766 -88.676 1.00 69.75 73 GLY A C 1
ATOM 468 O O . GLY A 1 73 ? 62.296 6.270 -89.513 1.00 69.75 73 GLY A O 1
ATOM 469 N N . MET A 1 74 ? 60.225 5.850 -88.763 1.00 77.62 74 MET A N 1
ATOM 470 C CA . MET A 1 74 ? 59.504 6.706 -89.704 1.00 77.62 74 MET A CA 1
ATOM 471 C C . MET A 1 74 ? 59.140 8.010 -88.984 1.00 77.62 74 MET A C 1
ATOM 473 O O . MET A 1 74 ? 58.422 7.969 -87.987 1.00 77.62 74 MET A O 1
ATOM 477 N N . HIS A 1 75 ? 59.623 9.156 -89.468 1.00 78.75 75 HIS A N 1
ATOM 478 C CA . HIS A 1 75 ? 59.219 10.470 -88.962 1.00 78.75 75 HIS A CA 1
ATOM 479 C C . HIS A 1 75 ? 58.164 11.073 -89.897 1.00 78.75 75 HIS A C 1
ATOM 481 O O . HIS A 1 75 ? 58.443 11.301 -91.072 1.00 78.75 75 HIS A O 1
ATOM 487 N N . VAL A 1 76 ? 56.953 11.300 -89.383 1.00 76.06 76 VAL A N 1
ATOM 488 C CA . VAL A 1 76 ? 55.831 11.913 -90.112 1.00 76.06 76 VAL A CA 1
ATOM 489 C C . VAL A 1 76 ? 55.449 13.195 -89.384 1.00 76.06 76 VAL A C 1
ATOM 491 O O . VAL A 1 76 ? 55.202 13.154 -88.183 1.00 76.06 76 VAL A O 1
ATOM 494 N N . THR A 1 77 ? 55.437 14.325 -90.091 1.00 71.62 77 THR A N 1
ATOM 495 C CA . THR A 1 77 ? 55.191 15.651 -89.498 1.00 71.62 77 THR A CA 1
ATOM 496 C C . THR A 1 77 ? 53.711 16.007 -89.365 1.00 71.62 77 THR A C 1
ATOM 498 O O . THR A 1 77 ? 53.389 16.858 -88.546 1.00 71.62 77 THR A O 1
ATOM 501 N N . ASP A 1 78 ? 52.830 15.353 -90.130 1.00 73.56 78 ASP A N 1
ATOM 502 C CA . ASP A 1 78 ? 51.372 15.524 -90.044 1.00 73.56 78 ASP A CA 1
ATOM 503 C C . ASP A 1 78 ? 50.706 14.276 -89.447 1.00 73.56 78 ASP A C 1
ATOM 505 O O . ASP A 1 78 ? 50.772 14.033 -88.244 1.00 73.56 78 ASP A O 1
ATOM 509 N N . THR A 1 79 ? 50.055 13.457 -90.281 1.00 68.62 79 THR A N 1
ATOM 510 C CA . THR A 1 79 ? 49.196 12.361 -89.830 1.00 68.62 79 THR A CA 1
ATOM 511 C C . THR A 1 79 ? 49.656 11.016 -90.367 1.00 68.62 79 THR A C 1
ATOM 513 O O . THR A 1 79 ? 50.066 10.873 -91.519 1.00 68.62 79 THR A O 1
ATOM 516 N N . VAL A 1 80 ? 49.533 9.995 -89.522 1.00 74.12 80 VAL A N 1
ATOM 517 C CA . VAL A 1 80 ? 49.628 8.592 -89.926 1.00 74.12 80 VAL A CA 1
ATOM 518 C C . VAL A 1 80 ? 48.214 8.022 -89.916 1.00 74.12 80 VAL A C 1
ATOM 520 O O . VAL A 1 80 ? 47.611 7.884 -88.856 1.00 74.12 80 VAL A O 1
ATOM 523 N N . THR A 1 81 ? 47.682 7.680 -91.091 1.00 71.69 81 THR A N 1
ATOM 524 C CA . THR A 1 81 ? 46.388 6.989 -91.219 1.00 71.69 81 THR A CA 1
ATOM 525 C C . THR A 1 81 ? 46.623 5.523 -91.572 1.00 71.69 81 THR A C 1
ATOM 527 O O . THR A 1 81 ? 47.203 5.223 -92.613 1.00 71.69 81 THR A O 1
ATOM 530 N N . ILE A 1 82 ? 46.150 4.600 -90.729 1.00 75.25 82 ILE A N 1
ATOM 531 C CA . ILE A 1 82 ? 46.181 3.153 -90.990 1.00 75.25 82 ILE A CA 1
ATOM 532 C C . ILE A 1 82 ? 44.751 2.698 -91.278 1.00 75.25 82 ILE A C 1
ATOM 534 O O . ILE A 1 82 ? 43.941 2.573 -90.366 1.00 75.25 82 ILE A O 1
ATOM 538 N N . ALA A 1 83 ? 44.434 2.454 -92.550 1.00 65.44 83 ALA A N 1
ATOM 539 C CA . ALA A 1 83 ? 43.079 2.079 -92.964 1.00 65.44 83 ALA A CA 1
ATOM 540 C C . ALA A 1 83 ? 42.666 0.664 -92.501 1.00 65.44 83 ALA A C 1
ATOM 542 O O . ALA A 1 83 ? 41.484 0.407 -92.289 1.00 65.44 83 ALA A O 1
ATOM 543 N N . SER A 1 84 ? 43.625 -0.258 -92.347 1.00 64.31 84 SER A N 1
ATOM 544 C CA . SER A 1 84 ? 43.389 -1.650 -91.933 1.00 64.31 84 SER A CA 1
ATOM 545 C C . SER A 1 84 ? 44.673 -2.307 -91.408 1.00 64.31 84 SER A C 1
ATOM 547 O O . SER A 1 84 ? 45.757 -1.957 -91.865 1.00 64.31 84 SER A O 1
ATOM 549 N N . GLY A 1 85 ? 44.562 -3.289 -90.505 1.00 64.06 85 GLY A N 1
ATOM 550 C CA . GLY A 1 85 ? 45.697 -4.094 -90.011 1.00 64.06 85 GLY A CA 1
ATOM 551 C C . GLY A 1 85 ? 46.305 -3.646 -88.673 1.00 64.06 85 GLY A C 1
ATOM 552 O O . GLY A 1 85 ? 47.073 -4.400 -88.083 1.00 64.06 85 GLY A O 1
ATOM 553 N N . GLY A 1 86 ? 45.908 -2.477 -88.157 1.00 64.88 86 GLY A N 1
ATOM 554 C CA . GLY A 1 86 ? 46.339 -1.967 -86.851 1.00 64.88 86 GLY A CA 1
ATOM 555 C C . GLY A 1 86 ? 47.805 -1.515 -86.795 1.00 64.88 86 GLY A C 1
ATOM 556 O O . GLY A 1 86 ? 48.552 -1.625 -87.764 1.00 64.88 86 GLY A O 1
ATOM 557 N N . LEU A 1 87 ? 48.210 -0.979 -85.640 1.00 69.56 87 LEU A N 1
ATOM 558 C CA . LEU A 1 87 ? 49.586 -0.580 -85.333 1.00 69.56 87 LEU A CA 1
ATOM 559 C C . LEU A 1 87 ? 50.157 -1.532 -84.274 1.00 69.56 87 LEU A C 1
ATOM 561 O O . LEU A 1 87 ? 49.686 -1.537 -83.139 1.00 69.56 87 LEU A O 1
ATOM 565 N N . ILE A 1 88 ? 51.161 -2.336 -84.630 1.00 64.00 88 ILE A N 1
ATOM 566 C CA . ILE A 1 88 ? 51.844 -3.247 -83.696 1.00 64.00 88 ILE A CA 1
ATOM 567 C C . ILE A 1 88 ? 53.120 -2.568 -83.184 1.00 64.00 88 ILE A C 1
ATOM 569 O O . ILE A 1 88 ? 53.982 -2.199 -83.979 1.00 64.00 88 ILE A O 1
ATOM 573 N N . ILE A 1 89 ? 53.257 -2.422 -81.861 1.00 66.06 89 ILE A N 1
ATOM 574 C CA . ILE A 1 89 ? 54.416 -1.788 -81.208 1.00 66.06 89 ILE A CA 1
ATOM 575 C C . ILE A 1 89 ? 54.970 -2.726 -80.133 1.00 66.06 89 ILE A C 1
ATOM 577 O O . ILE A 1 89 ? 54.286 -3.022 -79.158 1.00 66.06 89 ILE A O 1
ATOM 581 N N . SER A 1 90 ? 56.218 -3.178 -80.286 1.00 55.09 90 SER A N 1
ATOM 582 C CA . SER A 1 90 ? 56.815 -4.190 -79.396 1.00 55.09 90 SER A CA 1
ATOM 583 C C . SER A 1 90 ? 57.513 -3.629 -78.151 1.00 55.09 90 SER A C 1
ATOM 585 O O . SER A 1 90 ? 57.655 -4.355 -77.176 1.00 55.09 90 SER A O 1
ATOM 587 N N . ASN A 1 91 ? 57.949 -2.361 -78.164 1.00 55.59 91 ASN A N 1
ATOM 588 C CA . ASN A 1 91 ? 58.840 -1.799 -77.130 1.00 55.59 91 ASN A CA 1
ATOM 589 C C . ASN A 1 91 ? 58.291 -0.536 -76.425 1.00 55.59 91 ASN A C 1
ATOM 591 O O . ASN A 1 91 ? 59.016 0.091 -75.657 1.00 55.59 91 ASN A O 1
ATOM 595 N N . GLY A 1 92 ? 57.017 -0.181 -76.653 1.00 56.97 92 GLY A N 1
ATOM 596 C CA . GLY A 1 92 ? 56.314 0.924 -75.978 1.00 56.97 92 GLY A CA 1
ATOM 597 C C . GLY A 1 92 ? 55.835 2.048 -76.909 1.00 56.97 92 GLY A C 1
ATOM 598 O O . GLY A 1 92 ? 56.503 2.393 -77.879 1.00 56.97 92 GLY A O 1
ATOM 599 N N . LEU A 1 93 ? 54.665 2.619 -76.598 1.00 65.06 93 LEU A N 1
ATOM 600 C CA . LEU A 1 93 ? 54.054 3.763 -77.288 1.00 65.06 93 LEU A CA 1
ATOM 601 C C . LEU A 1 93 ? 54.056 4.982 -76.354 1.00 65.06 93 LEU A C 1
ATOM 603 O O . LEU A 1 93 ? 53.574 4.894 -75.227 1.00 65.06 93 LEU A O 1
ATOM 607 N N . THR A 1 94 ? 54.560 6.125 -76.820 1.00 57.53 94 THR A N 1
ATOM 608 C CA . THR A 1 94 ? 54.431 7.423 -76.134 1.00 57.53 94 THR A CA 1
ATOM 609 C C . THR A 1 94 ? 53.595 8.358 -77.003 1.00 57.53 94 THR A C 1
ATOM 611 O O . THR A 1 94 ? 53.967 8.627 -78.140 1.00 57.53 94 THR A O 1
ATOM 614 N N . VAL A 1 95 ? 52.468 8.845 -76.476 1.00 64.62 95 VAL A N 1
ATOM 615 C CA . VAL A 1 95 ? 51.587 9.825 -77.139 1.00 64.62 95 VAL A CA 1
ATOM 616 C C . VAL A 1 95 ? 51.747 11.156 -76.410 1.00 64.62 95 VAL A C 1
ATOM 618 O O . VAL A 1 95 ? 51.429 11.237 -75.225 1.00 64.62 95 VAL A O 1
ATOM 621 N N . GLN A 1 96 ? 52.304 12.173 -77.077 1.00 54.34 96 GLN A N 1
ATOM 622 C CA . GLN A 1 96 ? 52.757 13.406 -76.411 1.00 54.34 96 GLN A CA 1
ATOM 623 C C . GLN A 1 96 ? 51.739 14.569 -76.438 1.00 54.34 96 GLN A C 1
ATOM 625 O O . GLN A 1 96 ? 51.970 15.570 -75.769 1.00 54.34 96 GLN A O 1
ATOM 630 N N . ALA A 1 97 ? 50.599 14.440 -77.126 1.00 51.16 97 ALA A N 1
ATOM 631 C CA . ALA A 1 97 ? 49.465 15.374 -77.063 1.00 51.16 97 ALA A CA 1
ATOM 632 C C . ALA A 1 97 ? 48.194 14.727 -77.659 1.00 51.16 97 A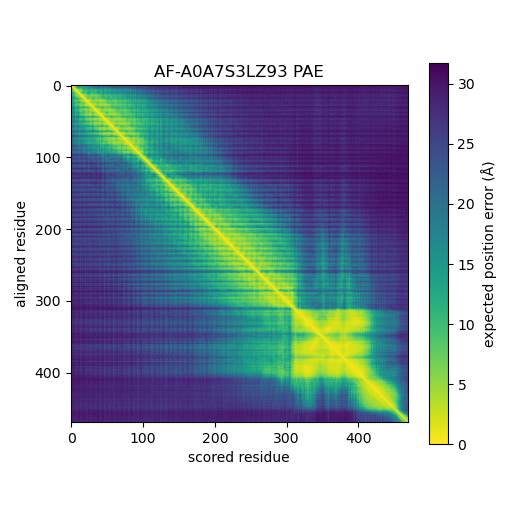LA A C 1
ATOM 634 O O . ALA A 1 97 ? 48.304 13.762 -78.411 1.00 51.16 97 ALA A O 1
ATOM 635 N N . ASP A 1 98 ? 47.013 15.231 -77.281 1.00 52.09 98 ASP A N 1
ATOM 636 C CA . ASP A 1 98 ? 45.660 14.905 -77.793 1.00 52.09 98 ASP A CA 1
ATOM 637 C C . ASP A 1 98 ? 45.125 13.469 -77.635 1.00 52.09 98 ASP A C 1
ATOM 639 O O . ASP A 1 98 ? 43.981 13.182 -77.990 1.00 52.09 98 ASP A O 1
ATOM 643 N N . GLY A 1 99 ? 45.882 12.595 -76.972 1.00 54.59 99 GLY A N 1
ATOM 644 C CA . GLY A 1 99 ? 45.411 11.274 -76.560 1.00 54.59 99 GLY A CA 1
ATOM 645 C C . GLY A 1 99 ? 45.227 10.287 -77.718 1.00 54.59 99 GLY A C 1
ATOM 646 O O . GLY A 1 99 ? 45.320 10.616 -78.895 1.00 54.59 99 GLY A O 1
ATOM 647 N N . ALA A 1 100 ? 45.000 9.024 -77.365 1.00 56.50 100 ALA A N 1
ATOM 648 C CA . ALA A 1 100 ? 44.639 7.982 -78.317 1.00 56.50 100 ALA A CA 1
ATOM 649 C C . ALA A 1 100 ? 43.146 7.680 -78.164 1.00 56.50 100 ALA A C 1
ATOM 651 O O . ALA A 1 100 ? 42.710 7.218 -77.111 1.00 56.50 100 ALA A O 1
ATOM 652 N N . THR A 1 101 ? 42.359 7.919 -79.210 1.00 51.53 101 THR A N 1
ATOM 653 C CA . THR A 1 101 ? 40.983 7.417 -79.295 1.00 51.53 101 THR A CA 1
ATOM 654 C C . THR A 1 101 ? 41.031 5.978 -79.802 1.00 51.53 101 THR A C 1
ATOM 656 O O . THR A 1 101 ? 41.187 5.724 -80.993 1.00 51.53 101 THR A O 1
ATOM 659 N N . ALA A 1 102 ? 40.946 5.017 -78.880 1.00 52.28 102 ALA A N 1
ATOM 660 C CA . ALA A 1 102 ? 40.879 3.594 -79.194 1.00 52.28 102 ALA A CA 1
ATOM 661 C C . ALA A 1 102 ? 39.494 3.050 -78.831 1.00 52.28 102 ALA A C 1
ATOM 663 O O . ALA A 1 102 ? 39.033 3.226 -77.709 1.00 52.28 102 ALA A O 1
ATOM 664 N N . ILE A 1 103 ? 38.850 2.354 -79.771 1.00 44.34 103 ILE A N 1
ATOM 665 C CA . ILE A 1 103 ? 37.581 1.645 -79.526 1.00 44.34 103 ILE A CA 1
ATOM 666 C C . ILE A 1 103 ? 37.811 0.439 -78.589 1.00 44.34 103 ILE A C 1
ATOM 668 O O . ILE A 1 103 ? 36.915 0.038 -77.856 1.00 44.34 103 ILE A O 1
ATOM 672 N N . SER A 1 104 ? 39.031 -0.112 -78.567 1.00 46.91 104 SER A N 1
ATOM 673 C CA . SER A 1 104 ? 39.459 -1.173 -77.650 1.00 46.91 104 SER A CA 1
ATOM 674 C C . SER A 1 104 ? 40.960 -1.068 -77.361 1.00 46.91 104 SER A C 1
ATOM 676 O O . SER A 1 104 ? 41.757 -1.018 -78.301 1.00 46.91 104 SER A O 1
ATOM 678 N N . LEU A 1 105 ? 41.354 -1.082 -76.084 1.00 54.88 105 LEU A N 1
ATOM 679 C CA . LEU A 1 105 ? 42.753 -1.125 -75.645 1.00 54.88 105 LEU A CA 1
ATOM 680 C C . LEU A 1 105 ? 42.987 -2.374 -74.784 1.00 54.88 105 LEU A C 1
ATOM 682 O O . LEU A 1 105 ? 42.423 -2.495 -73.701 1.00 54.88 105 LEU A O 1
ATOM 686 N N . THR A 1 106 ? 43.843 -3.289 -75.239 1.00 50.31 106 THR A N 1
ATOM 687 C CA . THR A 1 106 ? 44.260 -4.466 -74.460 1.00 50.31 106 THR A CA 1
ATOM 688 C C . THR A 1 106 ? 45.700 -4.277 -73.985 1.00 50.31 106 THR A C 1
ATOM 690 O O . THR A 1 106 ? 46.613 -4.190 -74.803 1.00 50.31 106 THR A O 1
ATOM 693 N N . VAL A 1 107 ? 45.918 -4.225 -72.666 1.00 54.97 107 VAL A N 1
ATOM 694 C CA . VAL A 1 107 ? 47.259 -4.145 -72.058 1.00 54.97 107 VAL A CA 1
ATOM 695 C C . VAL A 1 107 ? 47.591 -5.490 -71.420 1.00 54.97 107 VAL A C 1
ATOM 697 O O . VAL A 1 107 ? 47.040 -5.840 -70.382 1.00 54.97 107 VAL A O 1
ATOM 700 N N . THR A 1 108 ? 48.486 -6.260 -72.035 1.00 46.62 108 THR A N 1
ATOM 701 C CA . THR A 1 108 ? 48.741 -7.656 -71.640 1.00 46.62 108 THR A CA 1
ATOM 702 C C . THR A 1 108 ? 49.825 -7.845 -70.579 1.00 46.62 108 THR A C 1
ATOM 704 O O . THR A 1 108 ? 49.898 -8.932 -70.015 1.00 46.62 108 THR A O 1
ATOM 707 N N . THR A 1 109 ? 50.678 -6.849 -70.291 1.00 44.12 109 THR A N 1
ATOM 708 C CA . THR A 1 109 ? 51.903 -7.116 -69.498 1.00 44.12 109 THR A CA 1
ATOM 709 C C . THR A 1 109 ? 52.328 -6.089 -68.443 1.00 44.12 109 THR A C 1
ATOM 711 O O . THR A 1 109 ? 53.073 -6.483 -67.553 1.00 44.12 109 THR A O 1
ATOM 714 N N . LEU A 1 110 ? 51.896 -4.818 -68.465 1.00 44.94 110 LEU A N 1
ATOM 715 C CA . LEU A 1 110 ? 52.437 -3.795 -67.535 1.00 44.94 110 LEU A CA 1
ATOM 716 C C . LEU A 1 110 ? 51.403 -2.921 -66.801 1.00 44.94 110 LEU A C 1
ATOM 718 O O . LEU A 1 110 ? 51.777 -1.961 -66.131 1.00 44.94 110 LEU A O 1
ATOM 722 N N . GLY A 1 111 ? 50.115 -3.268 -66.866 1.00 51.00 111 GLY A N 1
ATOM 723 C CA . GLY A 1 111 ? 49.052 -2.449 -66.275 1.00 51.00 111 GLY A CA 1
ATOM 724 C C . GLY A 1 111 ? 48.904 -1.075 -66.950 1.00 51.00 111 GLY A C 1
ATOM 725 O O . GLY A 1 111 ? 49.707 -0.674 -67.791 1.00 51.00 111 GLY A O 1
ATOM 726 N N . LEU A 1 112 ? 47.838 -0.351 -66.609 1.00 58.66 112 LEU A N 1
ATOM 727 C CA . LEU A 1 112 ? 47.572 0.996 -67.118 1.00 58.66 112 LEU A CA 1
ATOM 728 C C . LEU A 1 112 ? 47.892 2.021 -66.023 1.00 58.66 112 LEU A C 1
ATOM 730 O O . LEU A 1 112 ? 47.280 1.993 -64.957 1.00 58.66 112 LEU A O 1
ATOM 734 N N . ARG A 1 113 ? 48.829 2.941 -66.284 1.00 53.12 113 ARG A N 1
ATOM 735 C CA . ARG A 1 113 ? 49.120 4.081 -65.401 1.00 53.12 113 ARG A CA 1
ATOM 736 C C . ARG A 1 113 ? 48.534 5.357 -66.000 1.00 53.12 113 ARG A C 1
ATOM 738 O O . ARG A 1 113 ? 49.039 5.847 -67.005 1.00 53.12 113 ARG A O 1
ATOM 745 N N . VAL A 1 114 ? 47.505 5.906 -65.356 1.00 56.81 114 VAL A N 1
ATOM 746 C CA . VAL A 1 114 ? 46.920 7.213 -65.699 1.00 56.81 114 VAL A CA 1
ATOM 747 C C . VAL A 1 114 ? 47.406 8.244 -64.686 1.00 56.81 114 VAL A C 1
ATOM 749 O O . VAL A 1 114 ? 47.107 8.146 -63.498 1.00 56.81 114 VAL A O 1
ATOM 752 N N . THR A 1 115 ? 48.201 9.211 -65.141 1.00 46.72 115 THR A N 1
ATOM 753 C CA . THR A 1 115 ? 48.861 10.189 -64.256 1.00 46.72 115 THR A CA 1
ATOM 754 C C . THR A 1 115 ? 48.052 11.481 -64.091 1.00 46.72 115 THR A C 1
ATOM 756 O O . THR A 1 115 ? 48.187 12.149 -63.070 1.00 46.72 115 THR A O 1
ATOM 759 N N . THR A 1 116 ? 47.196 11.819 -65.063 1.00 46.72 116 THR A N 1
ATOM 760 C CA . THR A 1 116 ? 46.339 13.019 -65.094 1.00 46.72 116 THR A CA 1
ATOM 761 C C . THR A 1 116 ? 45.056 12.744 -65.895 1.00 46.72 116 THR A C 1
ATOM 763 O O . THR A 1 116 ? 45.087 11.965 -66.843 1.00 46.72 116 THR A O 1
ATOM 766 N N . GLY A 1 117 ? 43.933 13.380 -65.529 1.00 50.09 117 GLY A N 1
ATOM 767 C CA . GLY A 1 117 ? 42.683 13.368 -66.317 1.00 50.09 117 GLY A CA 1
ATOM 768 C C . GLY A 1 117 ? 41.592 12.371 -65.898 1.00 50.09 117 GLY A C 1
ATOM 769 O O . GLY A 1 117 ? 40.499 12.431 -66.450 1.00 50.09 117 GLY A O 1
ATOM 770 N N . GLY A 1 118 ? 41.842 11.509 -64.905 1.00 52.81 118 GLY A N 1
ATOM 771 C CA . GLY A 1 118 ? 40.910 10.435 -64.539 1.00 52.81 118 GLY A CA 1
ATOM 772 C C . GLY A 1 118 ? 40.822 9.343 -65.616 1.00 52.81 118 GLY A C 1
ATOM 773 O O . GLY A 1 118 ? 41.316 9.499 -66.730 1.00 52.81 118 GLY A O 1
ATOM 774 N N . LEU A 1 119 ? 40.228 8.201 -65.271 1.00 60.62 119 LEU A N 1
ATOM 775 C CA . LEU A 1 119 ? 39.957 7.116 -66.216 1.00 60.62 119 LEU A CA 1
ATOM 776 C C . LEU A 1 119 ? 38.443 6.918 -66.308 1.00 60.62 119 LEU A C 1
ATOM 778 O O . LEU A 1 119 ? 37.826 6.455 -65.350 1.00 60.62 119 LEU A O 1
ATOM 782 N N . THR A 1 120 ? 37.861 7.246 -67.460 1.00 55.06 120 THR A N 1
ATOM 783 C CA . THR A 1 120 ? 36.473 6.894 -67.785 1.00 55.06 120 THR A CA 1
ATOM 784 C C . THR A 1 120 ? 36.481 5.584 -68.558 1.00 55.06 120 THR A C 1
ATOM 786 O O . THR A 1 120 ? 37.028 5.519 -69.658 1.00 55.06 120 THR A O 1
ATOM 789 N N . VAL A 1 121 ? 35.888 4.539 -67.985 1.00 56.53 121 VAL A N 1
ATOM 790 C CA . VAL A 1 121 ? 35.716 3.239 -68.642 1.00 56.53 121 VAL A CA 1
ATOM 791 C C . VAL A 1 121 ? 34.238 3.088 -68.991 1.00 56.53 121 VAL A C 1
ATOM 793 O O . VAL A 1 121 ? 33.409 3.026 -68.088 1.00 56.53 121 VAL A O 1
ATOM 796 N N . ALA A 1 122 ? 33.909 3.059 -70.282 1.00 44.00 122 ALA A N 1
ATOM 797 C CA . ALA A 1 122 ? 32.602 2.599 -70.750 1.00 44.00 122 ALA A CA 1
ATOM 798 C C . ALA A 1 122 ? 32.643 1.063 -70.860 1.00 44.00 122 ALA A C 1
ATOM 800 O O . ALA A 1 122 ? 33.651 0.531 -71.319 1.00 44.00 122 ALA A O 1
ATOM 801 N N . ASP A 1 123 ? 31.605 0.393 -70.361 1.00 41.09 123 ASP A N 1
ATOM 802 C CA . ASP A 1 123 ? 31.308 -1.049 -70.318 1.00 41.09 123 ASP A CA 1
ATOM 803 C C . ASP A 1 123 ? 32.464 -2.047 -70.552 1.00 41.09 123 ASP A C 1
ATOM 805 O O . ASP A 1 123 ? 33.001 -2.205 -71.647 1.00 41.09 123 ASP A O 1
ATOM 809 N N . GLY A 1 124 ? 32.778 -2.834 -69.512 1.00 48.88 124 GLY A N 1
ATOM 810 C CA . GLY A 1 124 ? 33.485 -4.121 -69.643 1.00 48.88 124 GLY A CA 1
ATOM 811 C C . GLY A 1 124 ? 34.997 -4.092 -69.927 1.00 48.88 124 GLY A C 1
ATOM 812 O O . GLY A 1 124 ? 35.573 -5.141 -70.209 1.00 48.88 124 GLY A O 1
ATOM 813 N N . LEU A 1 125 ? 35.670 -2.941 -69.843 1.00 45.47 125 LEU A N 1
ATOM 814 C CA . LEU A 1 125 ? 36.978 -2.739 -70.491 1.00 45.47 125 LEU A CA 1
ATOM 815 C C . LEU A 1 125 ? 38.239 -2.823 -69.588 1.00 45.47 125 LEU A C 1
ATOM 817 O O . LEU A 1 125 ? 39.331 -2.503 -70.050 1.00 45.47 125 LEU A O 1
ATOM 821 N N . LEU A 1 126 ? 38.183 -3.292 -68.330 1.00 52.97 126 LEU A N 1
ATOM 822 C CA . LEU A 1 126 ? 39.414 -3.385 -67.514 1.00 52.97 126 LEU A CA 1
ATOM 823 C C . LEU A 1 126 ? 39.542 -4.655 -66.650 1.00 52.97 126 LEU A C 1
ATOM 825 O O . LEU A 1 126 ? 39.084 -4.706 -65.514 1.00 52.97 126 LEU A O 1
ATOM 829 N N . THR A 1 127 ? 40.280 -5.655 -67.144 1.00 51.75 127 THR A N 1
ATOM 830 C CA . THR A 1 127 ? 40.867 -6.734 -66.325 1.00 51.75 127 THR A CA 1
ATOM 831 C C . THR A 1 127 ? 42.342 -6.430 -66.051 1.00 51.75 127 THR A C 1
ATOM 833 O O . THR A 1 127 ? 43.217 -6.814 -66.826 1.00 51.75 127 THR A O 1
ATOM 836 N N . ALA A 1 128 ? 42.646 -5.723 -64.960 1.00 52.88 128 ALA A N 1
ATOM 837 C CA . ALA A 1 128 ? 44.025 -5.535 -64.508 1.00 52.88 128 ALA A CA 1
ATOM 838 C C . ALA A 1 128 ? 44.426 -6.692 -63.577 1.00 52.88 128 ALA A C 1
ATOM 840 O O . ALA A 1 128 ? 43.979 -6.751 -62.434 1.00 52.88 128 ALA A O 1
ATOM 841 N N . ALA A 1 129 ? 45.283 -7.604 -64.045 1.00 45.44 129 ALA A N 1
ATOM 842 C CA . ALA A 1 129 ? 45.727 -8.768 -63.264 1.00 45.44 129 ALA A CA 1
ATOM 843 C C . ALA A 1 129 ? 46.488 -8.403 -61.969 1.00 45.44 129 ALA A C 1
ATOM 845 O O . ALA A 1 129 ? 46.590 -9.224 -61.063 1.00 45.44 129 ALA A O 1
ATOM 846 N N . THR A 1 130 ? 47.011 -7.177 -61.871 1.00 45.78 130 THR A N 1
ATOM 847 C CA . THR A 1 130 ? 47.830 -6.694 -60.745 1.00 45.78 130 THR A CA 1
ATOM 848 C C . THR A 1 130 ? 47.246 -5.454 -60.051 1.00 45.78 130 THR A C 1
ATOM 850 O O . THR A 1 130 ? 47.964 -4.764 -59.333 1.00 45.78 130 THR A O 1
ATOM 853 N N . GLY A 1 131 ? 45.954 -5.164 -60.254 1.00 53.84 131 GLY A N 1
ATOM 854 C CA . GLY A 1 131 ? 45.264 -4.007 -59.667 1.00 53.84 131 GLY A CA 1
ATOM 855 C C . GLY A 1 131 ? 45.359 -2.715 -60.494 1.00 53.84 131 GLY A C 1
ATOM 856 O O . GLY A 1 131 ? 46.162 -2.599 -61.420 1.00 53.84 131 GLY A O 1
ATOM 857 N N . LEU A 1 132 ? 44.497 -1.747 -60.167 1.00 61.59 132 LEU A N 1
ATOM 858 C CA . LEU A 1 132 ? 44.413 -0.420 -60.788 1.00 61.59 132 LEU A CA 1
ATOM 859 C C . LEU A 1 132 ? 44.816 0.649 -59.764 1.00 61.59 132 LEU A C 1
ATOM 861 O O . LEU A 1 132 ? 44.209 0.739 -58.699 1.00 61.59 132 LEU A O 1
ATOM 865 N N . THR A 1 133 ? 45.784 1.498 -60.114 1.00 57.44 133 THR A N 1
ATOM 866 C CA . THR A 1 133 ? 46.181 2.658 -59.301 1.00 57.44 133 THR A CA 1
ATOM 867 C C . THR A 1 133 ? 45.790 3.945 -60.021 1.00 57.44 133 THR A C 1
ATOM 869 O O . THR A 1 133 ? 46.357 4.264 -61.065 1.00 57.44 133 THR A O 1
ATOM 872 N N . VAL A 1 134 ? 44.850 4.703 -59.449 1.00 61.28 134 VAL A N 1
ATOM 873 C CA . VAL A 1 134 ? 44.479 6.048 -59.918 1.00 61.28 134 VAL A CA 1
ATOM 874 C C . VAL A 1 134 ? 45.043 7.076 -58.943 1.00 61.28 134 VAL A C 1
ATOM 876 O O . VAL A 1 134 ? 44.566 7.201 -57.819 1.00 61.28 134 VAL A O 1
ATOM 879 N N . THR A 1 135 ? 46.077 7.806 -59.359 1.00 51.91 135 THR A N 1
ATOM 880 C CA . THR A 1 135 ? 46.785 8.756 -58.482 1.00 51.91 135 THR A CA 1
ATOM 881 C C . THR A 1 135 ? 46.112 10.134 -58.425 1.00 51.91 135 THR A C 1
ATOM 883 O O . THR A 1 135 ? 46.366 10.890 -57.490 1.00 51.91 135 THR A O 1
ATOM 886 N N . ALA A 1 136 ? 45.256 10.469 -59.403 1.00 48.44 136 ALA A N 1
ATOM 887 C CA . ALA A 1 136 ? 44.473 11.707 -59.465 1.00 48.44 136 ALA A CA 1
ATOM 888 C C . ALA A 1 136 ? 43.260 11.562 -60.413 1.00 48.44 136 ALA A C 1
ATOM 890 O O . ALA A 1 136 ? 43.351 10.869 -61.424 1.00 48.44 136 ALA A O 1
ATOM 891 N N . GLY A 1 137 ? 42.140 12.237 -60.114 1.00 54.78 137 GLY A N 1
ATOM 892 C CA . GLY A 1 137 ? 40.945 12.292 -60.982 1.00 54.78 137 GLY A CA 1
ATOM 893 C C . GLY A 1 137 ? 39.793 11.340 -60.627 1.00 54.78 137 GLY A C 1
ATOM 894 O O . GLY A 1 137 ? 38.747 11.415 -61.262 1.00 54.78 137 GLY A O 1
ATOM 895 N N . GLY A 1 138 ? 39.949 10.496 -59.600 1.00 59.50 138 GLY A N 1
ATOM 896 C CA . GLY A 1 138 ? 38.924 9.530 -59.179 1.00 59.50 138 GLY A CA 1
ATOM 897 C C . GLY A 1 138 ? 38.691 8.397 -60.190 1.00 59.50 138 GLY A C 1
ATOM 898 O O . GLY A 1 138 ? 39.184 8.429 -61.316 1.00 59.50 138 GLY A O 1
ATOM 899 N N . LEU A 1 139 ? 37.950 7.368 -59.774 1.00 66.69 139 LEU A N 1
ATOM 900 C CA . LEU A 1 139 ? 37.472 6.290 -60.643 1.00 66.69 139 LEU A CA 1
ATOM 901 C C . LEU A 1 139 ? 35.947 6.373 -60.706 1.00 66.69 139 LEU A C 1
ATOM 903 O O . LEU A 1 139 ? 35.292 6.267 -59.673 1.00 66.69 139 LEU A O 1
ATOM 907 N N . THR A 1 140 ? 35.397 6.551 -61.907 1.00 62.25 140 THR A N 1
ATOM 908 C CA . THR A 1 140 ? 33.947 6.508 -62.143 1.00 62.25 140 THR A CA 1
ATOM 909 C C . THR A 1 140 ? 33.627 5.236 -62.919 1.00 62.25 140 THR A C 1
ATOM 911 O O . THR A 1 140 ? 34.143 5.051 -64.019 1.00 62.25 140 THR A O 1
ATOM 914 N N . ALA A 1 141 ? 32.798 4.360 -62.350 1.00 64.88 141 ALA A N 1
ATOM 915 C CA . ALA A 1 141 ? 32.279 3.169 -63.021 1.00 64.88 141 ALA A CA 1
ATOM 916 C C . ALA A 1 141 ? 30.769 3.342 -63.227 1.00 64.88 141 ALA A C 1
ATOM 918 O O . ALA A 1 141 ? 30.048 3.524 -62.248 1.00 64.88 141 ALA A O 1
ATOM 919 N N . ALA A 1 142 ? 30.307 3.324 -64.481 1.00 54.66 142 ALA A N 1
ATOM 920 C CA . ALA A 1 142 ? 28.907 3.592 -64.825 1.00 54.66 142 ALA A CA 1
ATOM 921 C C . ALA A 1 142 ? 27.945 2.491 -64.330 1.00 54.66 142 ALA A C 1
ATOM 923 O O . ALA A 1 142 ? 26.872 2.813 -63.831 1.00 54.66 142 ALA A O 1
ATOM 924 N N . ASP A 1 143 ? 28.385 1.227 -64.356 1.00 57.03 143 ASP A N 1
ATOM 925 C CA . ASP A 1 143 ? 27.569 0.047 -64.017 1.00 57.03 143 ASP A CA 1
ATOM 926 C C . ASP A 1 143 ? 28.010 -0.655 -62.716 1.00 57.03 143 ASP A C 1
ATOM 928 O O . ASP A 1 143 ? 27.792 -1.850 -62.509 1.00 57.03 143 ASP A O 1
ATOM 932 N N . GLY A 1 144 ? 28.658 0.090 -61.815 1.00 58.19 144 GLY A N 1
ATOM 933 C CA . GLY A 1 144 ? 29.158 -0.425 -60.540 1.00 58.19 144 GLY A CA 1
ATOM 934 C C . GLY A 1 144 ? 30.575 -1.007 -60.600 1.00 58.19 144 GLY A C 1
ATOM 935 O O . GLY A 1 144 ? 31.206 -1.123 -61.649 1.00 58.19 144 GLY A O 1
ATOM 936 N N . MET A 1 145 ? 31.117 -1.334 -59.425 1.00 69.25 145 MET A N 1
ATOM 937 C CA . MET A 1 145 ? 32.488 -1.820 -59.251 1.00 69.25 145 MET A CA 1
ATOM 938 C C . MET A 1 145 ? 32.472 -3.163 -58.522 1.00 69.25 145 MET A C 1
ATOM 940 O O . MET A 1 145 ? 31.993 -3.246 -57.395 1.00 69.25 145 MET A O 1
ATOM 944 N N . THR A 1 146 ? 33.031 -4.207 -59.139 1.00 64.25 146 THR A N 1
ATOM 945 C CA . THR A 1 146 ? 33.238 -5.512 -58.489 1.00 64.25 146 THR A CA 1
ATOM 946 C C . THR A 1 146 ? 34.719 -5.694 -58.167 1.00 64.25 146 THR A C 1
ATOM 948 O O . THR A 1 146 ? 35.557 -5.657 -59.066 1.00 64.25 146 THR A O 1
ATOM 951 N N . ILE A 1 147 ? 35.053 -5.914 -56.891 1.00 66.50 147 ILE A N 1
ATOM 952 C CA . ILE A 1 147 ? 36.413 -6.246 -56.438 1.00 66.50 147 ILE A CA 1
ATOM 953 C C . ILE A 1 147 ? 36.384 -7.653 -55.843 1.00 66.50 147 ILE A C 1
ATOM 955 O O . ILE A 1 147 ? 35.923 -7.849 -54.722 1.00 66.50 147 ILE A O 1
ATOM 959 N N . ASN A 1 148 ? 36.890 -8.636 -56.590 1.00 55.78 148 ASN A N 1
ATOM 960 C CA . ASN A 1 148 ? 36.851 -10.044 -56.175 1.00 55.78 148 ASN A CA 1
ATOM 961 C C . ASN A 1 148 ? 37.778 -10.347 -54.980 1.00 55.78 148 ASN A C 1
ATOM 963 O O . ASN A 1 148 ? 37.486 -11.239 -54.189 1.00 55.78 148 ASN A O 1
ATOM 967 N N . THR A 1 149 ? 38.892 -9.616 -54.839 1.00 52.62 149 THR A N 1
ATOM 968 C CA . THR A 1 149 ? 39.900 -9.805 -53.778 1.00 52.62 149 THR A CA 1
ATOM 969 C C . THR A 1 149 ? 40.594 -8.483 -53.432 1.00 52.62 149 THR A C 1
ATOM 971 O O . THR A 1 149 ? 40.882 -7.705 -54.336 1.00 52.62 149 THR A O 1
ATOM 974 N N . GLY A 1 150 ? 40.922 -8.249 -52.153 1.00 56.31 150 GLY A N 1
ATOM 975 C CA . GLY A 1 150 ? 41.745 -7.107 -51.703 1.00 56.31 150 GLY A CA 1
ATOM 976 C C . GLY A 1 150 ? 40.994 -5.949 -51.031 1.00 56.31 150 GLY A C 1
ATOM 977 O O . GLY A 1 150 ? 41.635 -5.094 -50.426 1.00 56.31 150 GLY A O 1
ATOM 978 N N . GLY A 1 151 ? 39.656 -5.951 -51.065 1.00 60.16 151 GLY A N 1
ATOM 979 C CA . GLY A 1 151 ? 38.827 -4.898 -50.466 1.00 60.16 151 GLY A CA 1
ATOM 980 C C . GLY A 1 151 ? 39.013 -3.520 -51.119 1.00 60.16 151 GLY A C 1
ATOM 981 O O . GLY A 1 151 ? 39.819 -3.339 -52.029 1.00 60.16 151 GLY A O 1
ATOM 982 N N . VAL A 1 152 ? 38.254 -2.528 -50.652 1.00 70.12 152 VAL A N 1
ATOM 983 C CA . VAL A 1 152 ? 38.463 -1.115 -51.005 1.00 70.12 152 VAL A CA 1
ATOM 984 C C . VAL A 1 152 ? 39.245 -0.469 -49.864 1.00 70.12 152 VAL A C 1
ATOM 986 O O . VAL A 1 152 ? 38.743 -0.396 -48.746 1.00 70.12 152 VAL A O 1
ATOM 989 N N . THR A 1 153 ? 40.459 0.019 -50.127 1.00 63.94 153 THR A N 1
ATOM 990 C CA . THR A 1 153 ? 41.198 0.858 -49.168 1.00 63.94 153 THR A CA 1
ATOM 991 C C . THR A 1 153 ? 41.113 2.313 -49.609 1.00 63.94 153 THR A C 1
ATOM 993 O O . THR A 1 153 ? 41.646 2.668 -50.657 1.00 63.94 153 THR A O 1
ATOM 996 N N . VAL A 1 154 ? 40.470 3.165 -48.807 1.00 68.12 154 VAL A N 1
ATOM 997 C CA . VAL A 1 154 ? 40.435 4.617 -49.034 1.00 68.12 154 VAL A CA 1
ATOM 998 C C . VAL A 1 154 ? 41.297 5.294 -47.975 1.00 68.12 154 VAL A C 1
ATOM 1000 O O . VAL A 1 154 ? 40.954 5.293 -46.798 1.00 68.12 154 VAL A O 1
ATOM 1003 N N . ALA A 1 155 ? 42.448 5.834 -48.382 1.00 58.69 155 ALA A N 1
ATOM 1004 C CA . ALA A 1 155 ? 43.402 6.440 -47.449 1.00 58.69 155 ALA A CA 1
ATOM 1005 C C . ALA A 1 155 ? 42.946 7.817 -46.928 1.00 58.69 155 ALA A C 1
ATOM 1007 O O . ALA A 1 155 ? 43.293 8.181 -45.811 1.00 58.69 155 ALA A O 1
ATOM 1008 N N . ASN A 1 156 ? 42.183 8.576 -47.728 1.00 55.84 156 ASN A N 1
ATOM 1009 C CA . ASN A 1 156 ? 41.621 9.886 -47.384 1.00 55.84 156 ASN A CA 1
ATOM 1010 C C . ASN A 1 156 ? 40.284 10.096 -48.121 1.00 55.84 156 ASN A C 1
ATOM 1012 O O . ASN A 1 156 ? 40.201 9.810 -49.314 1.00 55.84 156 ASN A O 1
ATOM 1016 N N . GLY A 1 157 ? 39.269 10.629 -47.430 1.00 58.06 157 GLY A N 1
ATOM 1017 C CA . GLY A 1 157 ? 37.887 10.721 -47.930 1.00 58.06 157 GLY A CA 1
ATOM 1018 C C . GLY A 1 157 ? 37.068 9.472 -47.577 1.00 58.06 157 GLY A C 1
ATOM 1019 O O . GLY A 1 157 ? 37.595 8.368 -47.538 1.00 58.06 157 GLY A O 1
ATOM 1020 N N . GLY A 1 158 ? 35.791 9.635 -47.233 1.00 62.72 158 GLY A N 1
ATOM 1021 C CA . GLY A 1 158 ? 34.907 8.494 -46.968 1.00 62.72 158 GLY A CA 1
ATOM 1022 C C . GLY A 1 158 ? 34.453 7.806 -48.259 1.00 62.72 158 GLY A C 1
ATOM 1023 O O . GLY A 1 158 ? 34.563 8.371 -49.345 1.00 62.72 158 GLY A O 1
ATOM 1024 N N . VAL A 1 159 ? 33.883 6.607 -48.140 1.00 72.31 159 VAL A N 1
ATOM 1025 C CA . VAL A 1 159 ? 33.073 6.014 -49.215 1.00 72.31 159 VAL A CA 1
ATOM 1026 C C . VAL A 1 159 ? 31.681 6.648 -49.145 1.00 72.31 159 VAL A C 1
ATOM 1028 O O . VAL A 1 159 ? 30.993 6.491 -48.139 1.00 72.31 159 VAL A O 1
ATOM 1031 N N . LEU A 1 160 ? 31.267 7.375 -50.187 1.00 67.31 160 LEU A N 1
ATOM 1032 C CA . LEU A 1 160 ? 29.896 7.874 -50.326 1.00 67.31 160 LEU A CA 1
ATOM 1033 C C . LEU A 1 160 ? 29.091 6.886 -51.172 1.00 67.31 160 LEU A C 1
ATOM 1035 O O . LEU A 1 160 ? 29.410 6.670 -52.338 1.00 67.31 160 LEU A O 1
ATOM 1039 N N . VAL A 1 161 ? 28.042 6.310 -50.588 1.00 69.56 161 VAL A N 1
ATOM 1040 C CA . VAL A 1 161 ? 27.053 5.503 -51.312 1.00 69.56 161 VAL A CA 1
ATOM 1041 C C . VAL A 1 161 ? 25.790 6.345 -51.434 1.00 69.56 161 VAL A C 1
ATOM 1043 O O . VAL A 1 161 ? 25.062 6.502 -50.458 1.00 69.56 161 VAL A O 1
ATOM 1046 N N . SER A 1 162 ? 25.583 6.944 -52.607 1.00 60.25 162 SER A N 1
ATOM 1047 C CA . SER A 1 162 ? 24.467 7.867 -52.851 1.00 60.25 162 SER A CA 1
ATOM 1048 C C . SER A 1 162 ? 23.125 7.147 -53.016 1.00 60.25 162 SER A C 1
ATOM 1050 O O . SER A 1 162 ? 22.112 7.716 -52.637 1.00 60.25 162 SER A O 1
ATOM 1052 N N . ASP A 1 163 ? 23.139 5.908 -53.529 1.00 54.75 163 ASP A N 1
ATOM 1053 C CA . ASP A 1 163 ? 21.980 5.026 -53.730 1.00 54.75 163 ASP A CA 1
ATOM 1054 C C . ASP A 1 163 ? 22.412 3.542 -53.658 1.00 54.75 163 ASP A C 1
ATOM 1056 O O . ASP A 1 163 ? 23.564 3.213 -53.942 1.00 54.75 163 ASP A O 1
ATOM 1060 N N . GLY A 1 164 ? 21.503 2.632 -53.274 1.00 57.75 164 GLY A N 1
ATOM 1061 C CA . GLY A 1 164 ? 21.704 1.167 -53.348 1.00 57.75 164 GLY A CA 1
ATOM 1062 C C . GLY A 1 164 ? 22.240 0.461 -52.090 1.00 57.75 164 GLY A C 1
ATOM 1063 O O . GLY A 1 164 ? 22.219 -0.767 -52.037 1.00 57.75 164 GLY A O 1
ATOM 1064 N N . GLY A 1 165 ? 22.645 1.207 -51.057 1.00 58.94 165 GLY A N 1
ATOM 1065 C CA . GLY A 1 165 ? 23.152 0.656 -49.792 1.00 58.94 165 GLY A CA 1
ATOM 1066 C C . GLY A 1 165 ? 24.503 -0.073 -49.916 1.00 58.94 165 GLY A C 1
ATOM 1067 O O . GLY A 1 165 ? 24.926 -0.486 -50.991 1.00 58.94 165 GLY A O 1
ATOM 1068 N N . ALA A 1 166 ? 25.215 -0.233 -48.799 1.00 69.44 166 ALA A N 1
ATOM 1069 C CA . ALA A 1 166 ? 26.438 -1.036 -48.733 1.00 69.44 166 ALA A CA 1
ATOM 1070 C C . ALA A 1 166 ? 26.144 -2.357 -48.011 1.00 69.44 166 ALA A C 1
ATOM 1072 O O . ALA A 1 166 ? 25.714 -2.343 -46.859 1.00 69.44 166 ALA A O 1
ATOM 1073 N N . THR A 1 167 ? 26.398 -3.497 -48.660 1.00 64.00 167 THR A N 1
ATOM 1074 C CA . THR A 1 167 ? 26.276 -4.822 -48.028 1.00 64.00 167 THR A CA 1
ATOM 1075 C C . THR A 1 167 ? 27.664 -5.374 -47.726 1.00 64.00 167 THR A C 1
ATOM 1077 O O . THR A 1 167 ? 28.453 -5.598 -48.642 1.00 64.00 167 THR A O 1
ATOM 1080 N N . LEU A 1 168 ? 27.964 -5.630 -46.451 1.00 68.19 168 LEU A N 1
ATOM 1081 C CA . LEU A 1 168 ? 29.214 -6.260 -46.021 1.00 68.19 168 LEU A CA 1
ATOM 1082 C C . LEU A 1 168 ? 28.915 -7.699 -45.578 1.00 68.19 168 LEU A C 1
ATOM 1084 O O . LEU A 1 168 ? 28.389 -7.924 -44.494 1.00 68.19 168 LEU A O 1
ATOM 1088 N N . SER A 1 169 ? 29.190 -8.675 -46.451 1.00 62.38 169 SER A N 1
ATOM 1089 C CA . SER A 1 169 ? 28.779 -10.079 -46.242 1.00 62.38 169 SER A CA 1
ATOM 1090 C C . SER A 1 169 ? 29.728 -10.886 -45.341 1.00 62.38 169 SER A C 1
ATOM 1092 O O . SER A 1 169 ? 29.368 -11.974 -44.897 1.00 62.38 169 SER A O 1
ATOM 1094 N N . ALA A 1 170 ? 30.938 -10.381 -45.068 1.00 56.75 170 ALA A N 1
ATOM 1095 C CA . ALA A 1 170 ? 31.919 -11.005 -44.178 1.00 56.75 170 ALA A CA 1
ATOM 1096 C C . ALA A 1 170 ? 32.905 -9.961 -43.621 1.00 56.75 170 ALA A C 1
ATOM 1098 O O . ALA A 1 170 ? 33.330 -9.067 -44.350 1.00 56.75 170 ALA A O 1
ATOM 1099 N N . GLY A 1 171 ? 33.291 -10.107 -42.346 1.00 58.31 171 GLY A N 1
ATOM 1100 C CA . GLY A 1 171 ? 34.103 -9.128 -41.612 1.00 58.31 171 GLY A CA 1
ATOM 1101 C C . GLY A 1 171 ? 33.246 -7.954 -41.133 1.00 58.31 171 GLY A C 1
ATOM 1102 O O . GLY A 1 171 ? 32.602 -7.287 -41.931 1.00 58.31 171 GLY A O 1
ATOM 1103 N N . GLY A 1 172 ? 33.169 -7.730 -39.820 1.00 62.62 172 GLY A N 1
ATOM 1104 C CA . GLY A 1 172 ? 32.376 -6.625 -39.270 1.00 62.62 172 GLY A CA 1
ATOM 1105 C C . GLY A 1 172 ? 32.847 -5.252 -39.769 1.00 62.62 172 GLY A C 1
ATOM 1106 O O . GLY A 1 172 ? 33.985 -5.086 -40.205 1.00 62.62 172 GLY A O 1
ATOM 110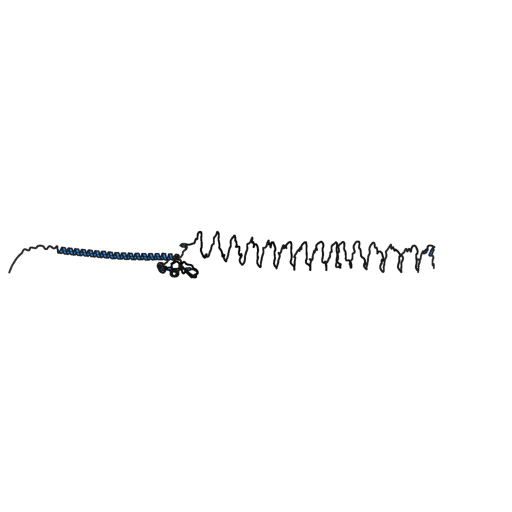7 N N . LEU A 1 173 ? 31.975 -4.248 -39.668 1.00 71.44 173 LEU A N 1
ATOM 1108 C CA . LEU A 1 173 ? 32.339 -2.851 -39.897 1.00 71.44 173 LEU A CA 1
ATOM 1109 C C . LEU A 1 173 ? 33.043 -2.293 -38.650 1.00 71.44 173 LEU A C 1
ATOM 1111 O O . LEU A 1 173 ? 32.405 -2.085 -37.620 1.00 71.44 173 LEU A O 1
ATOM 1115 N N . THR A 1 174 ? 34.343 -2.018 -38.750 1.00 68.31 174 THR A N 1
ATOM 1116 C CA . THR A 1 174 ? 35.100 -1.320 -37.698 1.00 68.31 174 THR A CA 1
ATOM 1117 C C . THR A 1 174 ? 35.256 0.149 -38.071 1.00 68.31 174 THR A C 1
ATOM 1119 O O . THR A 1 174 ? 35.942 0.473 -39.037 1.00 68.31 174 THR A O 1
ATOM 1122 N N . ILE A 1 175 ? 34.657 1.046 -37.287 1.00 68.81 175 ILE A N 1
ATOM 1123 C CA . ILE A 1 175 ? 34.831 2.499 -37.414 1.00 68.81 175 ILE A CA 1
ATOM 1124 C C . ILE A 1 175 ? 35.565 2.996 -36.171 1.00 68.81 175 ILE A C 1
ATOM 1126 O O . ILE A 1 175 ? 35.028 2.947 -35.067 1.00 68.81 175 ILE A O 1
ATOM 1130 N N . THR A 1 176 ? 36.803 3.459 -36.341 1.00 65.44 176 THR A N 1
ATOM 1131 C CA . THR A 1 176 ? 37.643 3.950 -35.236 1.00 65.44 176 THR A CA 1
ATOM 1132 C C . THR A 1 176 ? 37.356 5.409 -34.873 1.00 65.44 176 THR A C 1
ATOM 1134 O O . THR A 1 176 ? 37.585 5.803 -33.731 1.00 65.44 176 THR A O 1
ATOM 1137 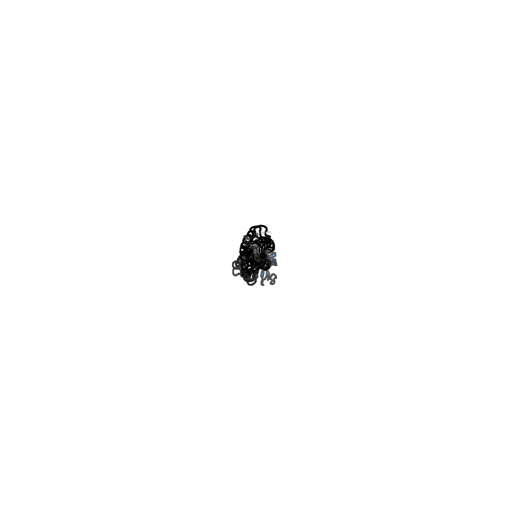N N . THR A 1 177 ? 36.826 6.210 -35.807 1.00 60.78 177 THR A N 1
ATOM 1138 C CA . THR A 1 177 ? 36.442 7.621 -35.616 1.00 60.78 177 THR A CA 1
ATOM 1139 C C . THR A 1 177 ? 35.216 7.983 -36.472 1.00 60.78 177 THR A C 1
ATOM 1141 O O . THR A 1 177 ? 35.009 7.411 -37.535 1.00 60.78 177 THR A O 1
ATOM 1144 N N . GLY A 1 178 ? 34.378 8.929 -36.025 1.00 67.12 178 GLY A N 1
ATOM 1145 C CA . GLY A 1 178 ? 33.261 9.480 -36.822 1.00 67.12 178 GLY A CA 1
ATOM 1146 C C . GLY A 1 178 ? 31.877 8.840 -36.620 1.00 67.12 178 GLY A C 1
ATOM 1147 O O . GLY A 1 178 ? 30.878 9.474 -36.947 1.00 67.12 178 GLY A O 1
ATOM 1148 N N . GLY A 1 179 ? 31.797 7.654 -36.006 1.00 70.81 179 GLY A N 1
ATOM 1149 C CA . GLY A 1 179 ? 30.529 6.972 -35.700 1.00 70.81 179 GLY A CA 1
ATOM 1150 C C . GLY A 1 179 ? 29.739 6.517 -36.939 1.00 70.81 179 GLY A C 1
ATOM 1151 O O . GLY A 1 179 ? 30.151 6.727 -38.075 1.00 70.81 179 GLY A O 1
ATOM 1152 N N . ILE A 1 180 ? 28.592 5.869 -36.716 1.00 76.44 180 ILE A N 1
ATOM 1153 C CA . ILE A 1 180 ? 27.634 5.492 -37.769 1.00 76.44 180 ILE A CA 1
ATOM 1154 C C . ILE A 1 180 ? 26.419 6.415 -37.649 1.00 76.44 180 ILE A C 1
ATOM 1156 O O . ILE A 1 180 ? 25.822 6.506 -36.578 1.00 76.44 180 ILE A O 1
ATOM 1160 N N . ARG A 1 181 ? 26.017 7.064 -38.747 1.00 75.88 181 ARG A N 1
ATOM 1161 C CA . ARG A 1 181 ? 24.735 7.775 -38.850 1.00 75.88 181 ARG A CA 1
ATOM 1162 C C . ARG A 1 181 ? 23.860 7.064 -39.878 1.00 75.88 181 ARG A C 1
ATOM 1164 O O . ARG A 1 181 ? 24.161 7.109 -41.064 1.00 75.88 181 ARG A O 1
ATOM 1171 N N . VAL A 1 182 ? 22.793 6.416 -39.418 1.00 77.25 182 VAL A N 1
ATOM 1172 C CA . VAL A 1 182 ? 21.772 5.797 -40.279 1.00 77.25 182 VAL A CA 1
ATOM 1173 C C . VAL A 1 182 ? 20.565 6.732 -40.324 1.00 77.25 182 VAL A C 1
ATOM 1175 O O . VAL A 1 182 ? 20.118 7.183 -39.273 1.00 77.25 182 VAL A O 1
ATOM 1178 N N . GLY A 1 183 ? 20.094 7.086 -41.524 1.00 69.56 183 GLY A N 1
ATOM 1179 C CA . GLY A 1 183 ? 18.944 7.986 -41.700 1.00 69.56 183 GLY A CA 1
ATOM 1180 C C . GLY A 1 183 ? 17.608 7.351 -41.301 1.00 69.56 183 GLY A C 1
ATOM 1181 O O . GLY A 1 183 ? 16.761 8.042 -40.743 1.00 69.56 183 GLY A O 1
ATOM 1182 N N . ASP A 1 184 ? 17.478 6.042 -41.530 1.00 77.31 184 ASP A N 1
ATOM 1183 C CA . ASP A 1 184 ? 16.302 5.236 -41.193 1.00 77.31 184 ASP A CA 1
ATOM 1184 C C . ASP A 1 184 ? 16.598 4.287 -40.009 1.00 77.31 184 ASP A C 1
ATOM 1186 O O . ASP A 1 184 ? 16.968 4.726 -38.921 1.00 77.31 184 ASP A O 1
ATOM 1190 N N . GLY A 1 185 ? 16.441 2.971 -40.201 1.00 71.62 185 GLY A N 1
ATOM 1191 C CA . GLY A 1 185 ? 16.624 1.947 -39.172 1.00 71.62 185 GLY A CA 1
ATOM 1192 C C . GLY A 1 185 ? 17.976 1.235 -39.239 1.00 71.62 185 GLY A C 1
ATOM 1193 O O . GLY A 1 185 ? 18.474 0.900 -40.312 1.00 71.62 185 GLY A O 1
ATOM 1194 N N . PHE A 1 186 ? 18.541 0.933 -38.071 1.00 77.69 186 PHE A N 1
ATOM 1195 C CA . PHE A 1 186 ? 19.695 0.048 -37.917 1.00 77.69 186 PHE A CA 1
ATOM 1196 C C . PHE A 1 186 ? 19.224 -1.321 -37.407 1.00 77.69 186 PHE A C 1
ATOM 1198 O O . PHE A 1 186 ? 18.631 -1.403 -36.333 1.00 77.69 186 PHE A O 1
ATOM 1205 N N . THR A 1 187 ? 19.481 -2.393 -38.164 1.00 76.12 187 THR A N 1
ATOM 1206 C CA . THR A 1 187 ? 19.161 -3.774 -37.761 1.00 76.12 187 THR A CA 1
ATOM 1207 C C . THR A 1 187 ? 20.448 -4.561 -37.551 1.00 76.12 187 THR A C 1
ATOM 1209 O O . THR A 1 187 ? 21.272 -4.647 -38.457 1.00 76.12 187 THR A O 1
ATOM 1212 N N . LEU A 1 188 ? 20.599 -5.174 -36.376 1.00 77.62 188 LEU A N 1
ATOM 1213 C CA . LEU A 1 188 ? 21.683 -6.103 -36.064 1.00 77.62 188 LEU A CA 1
ATOM 1214 C C . LEU A 1 188 ? 21.071 -7.484 -35.805 1.00 77.62 188 LEU A C 1
ATOM 1216 O O . LEU A 1 188 ? 20.452 -7.704 -34.769 1.00 77.62 188 LEU A O 1
ATOM 1220 N N . SER A 1 189 ? 21.195 -8.400 -36.768 1.00 77.50 189 SER A N 1
ATOM 1221 C CA . SER A 1 189 ? 20.562 -9.729 -36.709 1.00 77.50 189 SER A CA 1
ATOM 1222 C C . SER A 1 189 ? 21.273 -10.714 -35.774 1.00 77.50 189 SER A C 1
ATOM 1224 O O . SER A 1 189 ? 20.689 -11.721 -35.386 1.00 77.50 189 SER A O 1
ATOM 1226 N N . SER A 1 190 ? 22.540 -10.454 -35.438 1.00 69.94 190 SER A N 1
ATOM 1227 C CA . SER A 1 190 ? 23.366 -11.284 -34.552 1.00 69.94 190 SER A CA 1
ATOM 1228 C C . SER A 1 190 ? 24.598 -10.511 -34.070 1.00 69.94 190 SER A C 1
ATOM 1230 O O . SER A 1 190 ? 25.127 -9.690 -34.818 1.00 69.94 190 SER A O 1
ATOM 1232 N N . GLY A 1 191 ? 25.099 -10.823 -32.870 1.00 67.75 191 GLY A N 1
ATOM 1233 C CA . GLY A 1 191 ? 26.156 -10.052 -32.203 1.00 67.75 191 GLY A CA 1
ATOM 1234 C C . GLY A 1 191 ? 25.561 -8.864 -31.441 1.00 67.75 191 GLY A C 1
ATOM 1235 O O . GLY A 1 191 ? 24.620 -8.239 -31.908 1.00 67.75 191 GLY A O 1
ATOM 1236 N N . GLY A 1 192 ? 26.027 -8.590 -30.223 1.00 72.88 192 GLY A N 1
ATOM 1237 C CA . GLY A 1 192 ? 25.512 -7.466 -29.433 1.00 72.88 192 GLY A CA 1
ATOM 1238 C C . GLY A 1 192 ? 26.002 -6.111 -29.955 1.00 72.88 192 GLY A C 1
ATOM 1239 O O . GLY A 1 192 ? 27.068 -6.024 -30.563 1.00 72.88 192 GLY A O 1
ATOM 1240 N N . LEU A 1 193 ? 25.262 -5.037 -29.667 1.00 81.62 193 LEU A N 1
ATOM 1241 C CA . LEU A 1 193 ? 25.761 -3.665 -29.803 1.00 81.62 193 LEU A CA 1
ATOM 1242 C C . LEU A 1 193 ? 26.560 -3.294 -28.544 1.00 81.62 193 LEU A C 1
ATOM 1244 O O . LEU A 1 193 ? 26.006 -3.273 -27.448 1.00 81.62 193 LEU A O 1
ATOM 1248 N N . VAL A 1 194 ? 27.846 -2.970 -28.695 1.00 80.19 194 VAL A N 1
ATOM 1249 C CA . VAL A 1 194 ? 28.711 -2.518 -27.591 1.00 80.19 194 VAL A CA 1
ATOM 1250 C C . VAL A 1 194 ? 29.028 -1.033 -27.767 1.00 80.19 194 VAL A C 1
ATOM 1252 O O . VAL A 1 194 ? 29.602 -0.638 -28.778 1.00 80.19 194 VAL A O 1
ATOM 1255 N N . VAL A 1 195 ? 28.685 -0.209 -26.770 1.00 81.19 195 VAL A N 1
ATOM 1256 C CA . VAL A 1 195 ? 28.984 1.234 -26.737 1.00 81.19 195 VAL A CA 1
ATOM 1257 C C . VAL A 1 195 ? 29.818 1.536 -25.494 1.00 81.19 195 VAL A C 1
ATOM 1259 O O . VAL A 1 195 ? 29.323 1.401 -24.379 1.00 81.19 195 VAL A O 1
ATOM 1262 N N . THR A 1 196 ? 31.082 1.932 -25.658 1.00 72.38 196 THR A N 1
ATOM 1263 C CA . THR A 1 196 ? 32.044 1.983 -24.539 1.00 72.38 196 THR A CA 1
ATOM 1264 C C . THR A 1 196 ? 32.216 3.358 -23.885 1.00 72.38 196 THR A C 1
ATOM 1266 O O . THR A 1 196 ? 32.649 3.411 -22.738 1.00 72.38 196 THR A O 1
ATOM 1269 N N . ASN A 1 197 ? 31.892 4.471 -24.563 1.00 66.81 197 ASN A N 1
ATOM 1270 C CA . ASN A 1 197 ? 32.325 5.805 -24.101 1.00 66.81 197 ASN A CA 1
ATOM 1271 C C . ASN A 1 197 ? 31.241 6.901 -24.053 1.00 66.81 197 ASN A C 1
ATOM 1273 O O . ASN A 1 197 ? 31.485 7.927 -23.424 1.00 66.81 197 ASN A O 1
ATOM 1277 N N . THR A 1 198 ? 30.070 6.733 -24.682 1.00 69.56 198 THR A N 1
ATOM 1278 C CA . THR A 1 198 ? 29.065 7.822 -24.796 1.00 69.56 198 THR A CA 1
ATOM 1279 C C . THR A 1 198 ? 27.628 7.421 -24.456 1.00 69.56 198 THR A C 1
ATOM 1281 O O . THR A 1 198 ? 26.731 8.255 -24.548 1.00 69.56 198 THR A O 1
ATOM 1284 N N . GLY A 1 199 ? 27.394 6.166 -24.056 1.00 72.62 199 GLY A N 1
ATOM 1285 C CA . GLY A 1 199 ? 26.045 5.626 -23.866 1.00 72.62 199 GLY A CA 1
ATOM 1286 C C . GLY A 1 199 ? 25.248 5.507 -25.175 1.00 72.62 199 GLY A C 1
ATOM 1287 O O . GLY A 1 199 ? 25.635 6.033 -26.219 1.00 72.62 199 GLY A O 1
ATOM 1288 N N . LEU A 1 200 ? 24.135 4.775 -25.125 1.00 81.94 200 LEU A N 1
ATOM 1289 C CA . LEU A 1 200 ? 23.169 4.667 -26.220 1.00 81.94 200 LEU A CA 1
ATOM 1290 C C . LEU A 1 200 ? 22.027 5.664 -25.975 1.00 81.94 200 LEU A C 1
ATOM 1292 O O . LEU A 1 200 ? 21.369 5.594 -24.939 1.00 81.94 200 LEU A O 1
ATOM 1296 N N . THR A 1 201 ? 21.765 6.570 -26.919 1.00 81.19 201 THR A N 1
ATOM 1297 C CA . THR A 1 201 ? 20.590 7.458 -26.881 1.00 81.19 201 THR A CA 1
ATOM 1298 C C . THR A 1 201 ? 19.526 6.948 -27.846 1.00 81.19 201 THR A C 1
ATOM 1300 O O . THR A 1 201 ? 19.781 6.843 -29.042 1.00 81.19 201 THR A O 1
ATOM 1303 N N . VAL A 1 202 ? 18.325 6.674 -27.335 1.00 83.38 202 VAL A N 1
ATOM 1304 C CA . VAL A 1 202 ? 17.140 6.335 -28.138 1.00 83.38 202 VAL A CA 1
ATOM 1305 C C . VAL A 1 202 ? 16.134 7.472 -27.982 1.00 83.38 202 VAL A C 1
ATOM 1307 O O . VAL A 1 202 ? 15.538 7.632 -26.921 1.00 83.38 202 VAL A O 1
ATOM 1310 N N . SER A 1 203 ? 15.996 8.312 -29.008 1.00 77.94 203 SER A N 1
ATOM 1311 C CA . SER A 1 203 ? 15.188 9.542 -28.958 1.00 77.94 203 SER A CA 1
ATOM 1312 C C . SER A 1 203 ? 13.686 9.305 -29.144 1.00 77.94 203 SER A C 1
ATOM 1314 O O . SER A 1 203 ? 12.884 10.090 -28.642 1.00 77.94 203 SER A O 1
ATOM 1316 N N . THR A 1 204 ? 13.294 8.234 -29.838 1.00 74.19 204 THR A N 1
ATOM 1317 C CA . THR A 1 204 ? 11.897 7.830 -30.066 1.00 74.19 204 THR A CA 1
ATOM 1318 C C . THR A 1 204 ? 11.772 6.301 -30.059 1.00 74.19 204 THR A C 1
ATOM 1320 O O . THR A 1 204 ? 12.738 5.593 -30.322 1.00 74.19 204 THR A O 1
ATOM 1323 N N . GLY A 1 205 ? 10.594 5.767 -29.714 1.00 75.38 205 GLY A N 1
ATOM 1324 C CA . GLY A 1 205 ? 10.293 4.323 -29.773 1.00 75.38 205 GLY A CA 1
ATOM 1325 C C . GLY A 1 205 ? 10.783 3.464 -28.596 1.00 75.38 205 GLY A C 1
ATOM 1326 O O . GLY A 1 205 ? 10.228 2.393 -28.370 1.00 75.38 205 GLY A O 1
ATOM 1327 N N . GLY A 1 206 ? 11.748 3.944 -27.803 1.00 78.38 206 GLY A N 1
ATOM 1328 C CA . GLY A 1 206 ? 12.298 3.205 -26.658 1.00 78.38 206 GLY A CA 1
ATOM 1329 C C . GLY A 1 206 ? 13.145 1.987 -27.061 1.00 78.38 206 GLY A C 1
ATOM 1330 O O . GLY A 1 206 ? 13.301 1.679 -28.240 1.00 78.38 206 GLY A O 1
ATOM 1331 N N . ALA A 1 207 ? 13.730 1.300 -26.076 1.00 84.06 207 ALA A N 1
ATOM 1332 C CA . ALA A 1 207 ? 14.487 0.065 -26.289 1.00 84.06 207 ALA A CA 1
ATOM 1333 C C . ALA A 1 207 ? 13.665 -1.145 -25.816 1.00 84.06 207 ALA A C 1
ATOM 1335 O O . ALA A 1 207 ? 13.253 -1.189 -24.658 1.00 84.06 207 ALA A O 1
ATOM 1336 N N . ASN A 1 208 ? 13.449 -2.130 -26.692 1.00 84.69 208 ASN A N 1
ATOM 1337 C CA . ASN A 1 208 ? 12.827 -3.408 -26.337 1.00 84.69 208 ASN A CA 1
ATOM 1338 C C . ASN A 1 208 ? 13.921 -4.476 -26.170 1.00 84.69 208 ASN A C 1
ATOM 1340 O O . ASN A 1 208 ? 14.630 -4.780 -27.128 1.00 84.69 208 ASN A O 1
ATOM 1344 N N . ILE A 1 209 ? 14.093 -5.000 -24.952 1.00 85.88 209 ILE A N 1
ATOM 1345 C CA . ILE A 1 209 ? 15.178 -5.923 -24.580 1.00 85.88 209 ILE A CA 1
ATOM 1346 C C . ILE A 1 209 ? 14.557 -7.177 -23.951 1.00 85.88 209 ILE A C 1
ATOM 1348 O O . ILE A 1 209 ? 13.929 -7.084 -22.900 1.00 85.88 209 ILE A O 1
ATOM 1352 N N . ALA A 1 210 ? 14.732 -8.341 -24.588 1.00 82.81 210 ALA A N 1
ATOM 1353 C CA . ALA A 1 210 ? 14.048 -9.585 -24.211 1.00 82.81 210 ALA A CA 1
ATOM 1354 C C . ALA A 1 210 ? 14.672 -10.309 -23.001 1.00 82.81 210 ALA A C 1
ATOM 1356 O O . ALA A 1 210 ? 13.944 -10.788 -22.136 1.00 82.81 210 ALA A O 1
ATOM 1357 N N . ASP A 1 211 ? 16.006 -10.347 -22.910 1.00 83.19 211 ASP A N 1
ATOM 1358 C CA . ASP A 1 211 ? 16.733 -11.170 -21.924 1.00 83.19 211 ASP A CA 1
ATOM 1359 C C . ASP A 1 211 ? 17.197 -10.386 -20.676 1.00 83.19 211 ASP A C 1
ATOM 1361 O O . ASP A 1 211 ? 17.969 -10.888 -19.858 1.00 83.19 211 ASP A O 1
ATOM 1365 N N . GLY A 1 212 ? 16.709 -9.150 -20.508 1.00 81.50 212 GLY A N 1
ATOM 1366 C CA . GLY A 1 212 ? 16.945 -8.306 -19.333 1.00 81.50 212 GLY A CA 1
ATOM 1367 C C . GLY A 1 212 ? 17.944 -7.162 -19.535 1.00 81.50 212 GLY A C 1
ATOM 1368 O O . GLY A 1 212 ? 18.695 -7.101 -20.506 1.00 81.50 212 GLY A O 1
ATOM 1369 N N . VAL A 1 213 ? 17.940 -6.219 -18.588 1.00 87.06 213 VAL A N 1
ATOM 1370 C CA . VAL A 1 213 ? 18.784 -5.015 -18.602 1.00 87.06 213 VAL A CA 1
ATOM 1371 C C . VAL A 1 213 ? 19.614 -4.965 -17.326 1.00 87.06 213 VAL A C 1
ATOM 1373 O O . VAL A 1 213 ? 19.062 -4.972 -16.229 1.00 87.06 213 VAL A O 1
ATOM 1376 N N . THR A 1 214 ? 20.937 -4.864 -17.456 1.00 86.19 214 THR A N 1
ATOM 1377 C CA . THR A 1 214 ? 21.825 -4.520 -16.334 1.00 86.19 214 THR A CA 1
ATOM 1378 C C . THR A 1 214 ? 22.243 -3.063 -16.470 1.00 86.19 214 THR A C 1
ATOM 1380 O O . THR A 1 214 ? 22.847 -2.690 -17.474 1.00 86.19 214 THR A O 1
ATOM 1383 N N . VAL A 1 215 ? 21.936 -2.238 -15.467 1.00 87.31 215 VAL A N 1
ATOM 1384 C CA . VAL A 1 215 ? 22.330 -0.823 -15.437 1.00 87.31 215 VAL A CA 1
ATOM 1385 C C . VAL A 1 215 ? 23.392 -0.625 -14.362 1.00 87.31 215 VAL A C 1
ATOM 1387 O O . VAL A 1 215 ? 23.165 -0.931 -13.193 1.00 87.31 215 VAL A O 1
ATOM 1390 N N . GLY A 1 216 ? 24.563 -0.138 -14.771 1.00 83.00 216 GLY A N 1
ATOM 1391 C CA . GLY A 1 216 ? 25.636 0.253 -13.857 1.00 83.00 216 GLY A CA 1
ATOM 1392 C C . GLY A 1 216 ? 25.358 1.594 -13.175 1.00 83.00 216 GLY A C 1
ATOM 1393 O O . GLY A 1 216 ? 24.259 2.134 -13.234 1.00 83.00 216 GLY A O 1
ATOM 1394 N N . THR A 1 217 ? 26.369 2.176 -12.542 1.00 81.25 217 THR A N 1
ATOM 1395 C CA . THR A 1 217 ? 26.269 3.507 -11.921 1.00 81.25 217 THR A CA 1
ATOM 1396 C C . THR A 1 217 ? 26.096 4.617 -12.972 1.00 81.25 217 THR A C 1
ATOM 1398 O O . THR A 1 217 ? 26.798 4.566 -13.984 1.00 81.25 217 THR A O 1
ATOM 1401 N N . PRO A 1 218 ? 25.241 5.641 -12.746 1.00 81.38 218 PRO A N 1
ATOM 1402 C CA . PRO A 1 218 ? 24.496 5.952 -11.514 1.00 81.38 218 PRO A CA 1
ATOM 1403 C C . PRO A 1 218 ? 23.136 5.236 -11.363 1.00 81.38 218 PRO A C 1
ATOM 1405 O O . PRO A 1 218 ? 22.418 5.507 -10.405 1.00 81.38 218 PRO A O 1
ATOM 1408 N N . GLY A 1 219 ? 22.784 4.322 -12.269 1.00 85.44 219 GLY A N 1
ATOM 1409 C CA . GLY A 1 219 ? 21.525 3.573 -12.265 1.00 85.44 219 GLY A CA 1
ATOM 1410 C C . GLY A 1 219 ? 20.567 4.003 -13.377 1.00 85.44 219 GLY A C 1
ATOM 1411 O O . GLY A 1 219 ? 20.922 4.767 -14.274 1.00 85.44 219 GLY A O 1
ATOM 1412 N N . LEU A 1 220 ? 19.339 3.479 -13.331 1.00 88.06 220 LEU A N 1
ATOM 1413 C CA . LEU A 1 220 ? 18.268 3.823 -14.268 1.00 88.06 220 LEU A CA 1
ATOM 1414 C C . LEU A 1 220 ? 17.594 5.137 -13.840 1.00 88.06 220 LEU A C 1
ATOM 1416 O O . LEU A 1 220 ? 17.064 5.222 -12.735 1.00 88.06 220 LEU A O 1
ATOM 1420 N N . HIS A 1 221 ? 17.568 6.136 -14.724 1.00 87.50 221 HIS A N 1
ATOM 1421 C CA . HIS A 1 221 ? 16.867 7.402 -14.500 1.00 87.50 221 HIS A CA 1
ATOM 1422 C C . HIS A 1 221 ? 15.716 7.558 -15.502 1.00 87.50 221 HIS A C 1
ATOM 1424 O O . HIS A 1 221 ? 15.951 7.672 -16.703 1.00 87.50 221 HIS A O 1
ATOM 1430 N N . VAL A 1 222 ? 14.473 7.554 -15.010 1.00 87.81 222 VAL A N 1
ATOM 1431 C CA . VAL A 1 222 ? 13.257 7.715 -15.824 1.00 87.81 222 VAL A CA 1
ATOM 1432 C C . VAL A 1 222 ? 12.675 9.101 -15.563 1.00 87.81 222 VAL A C 1
ATOM 1434 O O . VAL A 1 222 ? 12.195 9.370 -14.465 1.00 87.81 222 VAL A O 1
ATOM 1437 N N . THR A 1 223 ? 12.727 9.988 -16.558 1.00 82.12 223 THR A N 1
ATOM 1438 C CA . THR A 1 223 ? 12.278 11.388 -16.428 1.00 82.12 223 THR A CA 1
ATOM 1439 C C . THR A 1 223 ? 10.784 11.579 -16.704 1.00 82.12 223 THR A C 1
ATOM 1441 O O . THR A 1 223 ? 10.191 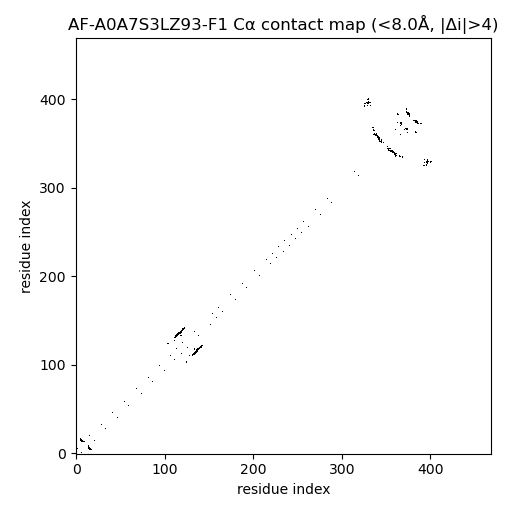12.524 -16.192 1.00 82.12 223 THR A O 1
ATOM 1444 N N . ALA A 1 224 ? 10.166 10.695 -17.495 1.00 77.81 224 ALA A N 1
ATOM 1445 C CA . ALA A 1 224 ? 8.742 10.713 -17.828 1.00 77.81 224 ALA A CA 1
ATOM 1446 C C . ALA A 1 224 ? 8.231 9.290 -18.128 1.00 77.81 224 ALA A C 1
ATOM 1448 O O . ALA A 1 224 ? 8.992 8.447 -18.596 1.00 77.81 224 ALA A O 1
ATOM 1449 N N . GLY A 1 225 ? 6.945 9.020 -17.871 1.00 79.31 225 GLY A N 1
ATOM 1450 C CA . GLY A 1 225 ? 6.285 7.748 -18.221 1.00 79.31 225 GLY A CA 1
ATOM 1451 C C . GLY A 1 225 ? 6.328 6.637 -17.160 1.00 79.31 225 GLY A C 1
ATOM 1452 O O . GLY A 1 225 ? 5.631 5.640 -17.317 1.00 79.31 225 GLY A O 1
ATOM 1453 N N . GLY A 1 226 ? 7.068 6.827 -16.061 1.00 82.88 226 GLY A N 1
ATOM 1454 C CA . GLY A 1 226 ? 7.155 5.862 -14.957 1.00 82.88 226 GLY A CA 1
ATOM 1455 C C . GLY A 1 226 ? 7.901 4.565 -15.311 1.00 82.88 226 GLY A C 1
ATOM 1456 O O . GLY A 1 226 ? 8.231 4.302 -16.464 1.00 82.88 226 GLY A O 1
ATOM 1457 N N . LEU A 1 227 ? 8.192 3.747 -14.297 1.00 87.94 227 LEU A N 1
ATOM 1458 C CA . LEU A 1 227 ? 8.771 2.410 -14.460 1.00 87.94 227 LEU A CA 1
ATOM 1459 C C . LEU A 1 227 ? 7.687 1.362 -14.190 1.00 87.94 227 LEU A C 1
ATOM 1461 O O . LEU A 1 227 ? 7.154 1.306 -13.086 1.00 87.94 227 LEU A O 1
ATOM 1465 N N . THR A 1 228 ? 7.393 0.510 -15.173 1.00 86.62 228 THR A N 1
ATOM 1466 C CA . THR A 1 228 ? 6.521 -0.661 -14.982 1.00 86.62 228 THR A CA 1
ATOM 1467 C C . THR A 1 228 ? 7.374 -1.919 -14.857 1.00 86.62 228 THR A C 1
ATOM 1469 O O . THR A 1 228 ? 8.145 -2.231 -15.762 1.00 86.62 228 THR A O 1
ATOM 1472 N N . VAL A 1 229 ? 7.218 -2.660 -13.756 1.00 88.19 229 VAL A N 1
ATOM 1473 C CA . VAL A 1 229 ? 7.847 -3.974 -13.546 1.00 88.19 229 VAL A CA 1
ATOM 1474 C C . VAL A 1 229 ? 6.742 -5.024 -13.472 1.00 88.19 229 VAL A C 1
ATOM 1476 O O . VAL A 1 229 ? 6.020 -5.085 -12.484 1.00 88.19 229 VAL A O 1
ATOM 1479 N N . ALA A 1 230 ? 6.576 -5.819 -14.532 1.00 80.81 230 ALA A N 1
ATOM 1480 C CA . ALA A 1 230 ? 5.449 -6.747 -14.646 1.00 80.81 230 ALA A CA 1
ATOM 1481 C C . ALA A 1 230 ? 5.656 -8.052 -13.855 1.00 80.81 230 ALA A C 1
ATOM 1483 O O . ALA A 1 230 ? 4.820 -8.422 -13.036 1.00 80.81 230 ALA A O 1
ATOM 1484 N N . LEU A 1 231 ? 6.771 -8.754 -14.094 1.00 79.81 231 LEU A N 1
ATOM 1485 C CA . LEU A 1 231 ? 7.083 -10.046 -13.473 1.00 79.81 231 LEU A CA 1
ATOM 1486 C C . LEU A 1 231 ? 8.285 -9.914 -12.528 1.00 79.81 231 LEU A C 1
ATOM 1488 O O . LEU A 1 231 ? 9.239 -9.206 -12.834 1.00 79.81 231 LEU A O 1
ATOM 1492 N N . GLY A 1 232 ? 8.238 -10.597 -11.379 1.00 78.81 232 GLY A N 1
ATOM 1493 C CA . GLY A 1 232 ? 9.330 -10.643 -10.390 1.00 78.81 232 GLY A CA 1
ATOM 1494 C C . GLY A 1 232 ? 9.379 -9.478 -9.390 1.00 78.81 232 GLY A C 1
ATOM 1495 O O . GLY A 1 232 ? 10.002 -9.617 -8.340 1.00 78.81 232 GLY A O 1
ATOM 1496 N N . GLY A 1 233 ? 8.674 -8.377 -9.665 1.00 82.94 233 GLY A N 1
ATOM 1497 C CA . GLY A 1 233 ? 8.619 -7.200 -8.793 1.00 82.94 233 GLY A CA 1
ATOM 1498 C C . GLY A 1 233 ? 9.929 -6.402 -8.740 1.00 82.94 233 GLY A C 1
ATOM 1499 O O . GLY A 1 233 ? 10.947 -6.776 -9.319 1.00 82.94 233 GLY A O 1
ATOM 1500 N N . LEU A 1 234 ? 9.899 -5.260 -8.049 1.00 88.19 234 LEU A N 1
ATOM 1501 C CA . LEU A 1 234 ? 11.077 -4.421 -7.819 1.00 88.19 234 LEU A CA 1
ATOM 1502 C C . LEU A 1 234 ? 11.792 -4.863 -6.532 1.00 88.19 234 LEU A C 1
ATOM 1504 O O . LEU A 1 234 ? 11.224 -4.769 -5.446 1.00 88.19 234 LEU A O 1
ATOM 1508 N N . TYR A 1 235 ? 13.050 -5.299 -6.641 1.00 86.06 235 TYR A N 1
ATOM 1509 C CA . TYR A 1 235 ? 13.876 -5.684 -5.492 1.00 86.06 235 TYR A CA 1
ATOM 1510 C C . TYR A 1 235 ? 14.972 -4.642 -5.224 1.00 86.06 235 TYR A C 1
ATOM 1512 O O . TYR A 1 235 ? 15.872 -4.458 -6.042 1.00 86.06 235 TYR A O 1
ATOM 1520 N N . VAL A 1 236 ? 14.905 -3.966 -4.071 1.00 87.25 236 VAL A N 1
ATOM 1521 C CA . VAL A 1 236 ? 15.850 -2.907 -3.669 1.00 87.25 236 VAL A CA 1
ATOM 1522 C C . VAL A 1 236 ? 16.675 -3.370 -2.468 1.00 87.25 236 VAL A C 1
ATOM 1524 O O . VAL A 1 236 ? 16.129 -3.616 -1.396 1.00 87.25 236 VAL A O 1
ATOM 1527 N N . THR A 1 237 ? 17.994 -3.493 -2.636 1.00 79.50 237 THR A N 1
ATOM 1528 C CA . THR A 1 237 ? 18.900 -4.056 -1.615 1.00 79.50 237 THR A CA 1
ATOM 1529 C C . THR A 1 237 ? 19.532 -3.019 -0.689 1.00 79.50 237 THR A C 1
ATOM 1531 O O . THR A 1 237 ? 19.728 -3.298 0.491 1.00 79.50 237 THR A O 1
ATOM 1534 N N . LEU A 1 238 ? 19.871 -1.836 -1.207 1.00 78.69 238 LEU A N 1
ATOM 1535 C CA . LEU A 1 238 ? 20.567 -0.766 -0.485 1.00 78.69 238 LEU A CA 1
ATOM 1536 C C . LEU A 1 238 ? 19.766 0.535 -0.573 1.00 78.69 238 LEU A C 1
ATOM 1538 O O . LEU A 1 238 ? 19.127 0.801 -1.585 1.00 78.69 238 LEU A O 1
ATOM 1542 N N . ASN A 1 239 ? 19.823 1.347 0.486 1.00 78.50 239 ASN A N 1
ATOM 1543 C CA . ASN A 1 239 ? 19.221 2.687 0.594 1.00 78.50 239 ASN A CA 1
ATOM 1544 C C . ASN A 1 239 ? 17.683 2.776 0.477 1.00 78.50 239 ASN A C 1
ATOM 1546 O O . ASN A 1 239 ? 17.130 3.854 0.676 1.00 78.50 239 ASN A O 1
ATOM 1550 N N . GLY A 1 240 ? 16.989 1.659 0.242 1.00 81.44 240 GLY A N 1
ATOM 1551 C CA . GLY A 1 240 ? 15.528 1.605 0.192 1.00 81.44 240 GLY A CA 1
ATOM 1552 C C . GLY A 1 240 ? 14.927 2.323 -1.022 1.00 81.44 240 GLY A C 1
ATOM 1553 O O . GLY A 1 240 ? 15.628 2.768 -1.926 1.00 81.44 240 GLY A O 1
ATOM 1554 N N . MET A 1 241 ? 13.597 2.399 -1.052 1.00 86.75 241 MET A N 1
ATOM 1555 C CA . MET A 1 241 ? 12.829 3.081 -2.095 1.00 86.75 241 MET A CA 1
ATOM 1556 C C . MET A 1 241 ? 12.264 4.390 -1.539 1.00 86.75 241 MET A C 1
ATOM 1558 O O . MET A 1 241 ? 11.589 4.383 -0.511 1.00 86.75 241 MET A O 1
ATOM 1562 N N . THR A 1 242 ? 12.501 5.505 -2.229 1.00 86.00 242 THR A N 1
ATOM 1563 C CA . THR A 1 242 ? 11.830 6.783 -1.951 1.00 86.00 242 THR A CA 1
ATOM 1564 C C . THR A 1 242 ? 10.719 7.000 -2.970 1.00 86.00 242 THR A C 1
ATOM 1566 O O . THR A 1 242 ? 10.977 6.998 -4.170 1.00 86.00 242 THR A O 1
ATOM 1569 N N . VAL A 1 243 ? 9.492 7.214 -2.491 1.00 87.81 243 VAL A N 1
ATOM 1570 C CA . VAL A 1 243 ? 8.342 7.622 -3.311 1.00 87.81 243 VAL A CA 1
ATOM 1571 C C . VAL A 1 243 ? 7.970 9.041 -2.891 1.00 87.81 243 VAL A C 1
ATOM 1573 O O . VAL A 1 243 ? 7.463 9.231 -1.789 1.00 87.81 243 VAL A O 1
ATOM 1576 N N . ALA A 1 244 ? 8.307 10.032 -3.719 1.00 80.06 244 ALA A N 1
ATOM 1577 C CA . ALA A 1 244 ? 8.094 11.444 -3.392 1.00 80.06 244 ALA A CA 1
ATOM 1578 C C . ALA A 1 244 ? 6.625 11.859 -3.577 1.00 80.06 244 ALA A C 1
ATOM 1580 O O . ALA A 1 244 ? 6.023 12.388 -2.646 1.00 80.06 244 ALA A O 1
ATOM 1581 N N . ASP A 1 245 ? 6.047 11.533 -4.739 1.00 77.69 245 ASP A N 1
ATOM 1582 C CA . ASP A 1 245 ? 4.686 11.904 -5.136 1.00 77.69 245 ASP A CA 1
ATOM 1583 C C . ASP A 1 245 ? 3.857 10.659 -5.506 1.00 77.69 245 ASP A C 1
ATOM 1585 O O . ASP A 1 245 ? 4.397 9.651 -5.961 1.00 77.69 245 ASP A O 1
ATOM 1589 N N . GLY A 1 246 ? 2.535 10.709 -5.299 1.00 79.50 246 GLY A N 1
ATOM 1590 C CA . GLY A 1 246 ? 1.587 9.636 -5.661 1.00 79.50 246 GLY A CA 1
ATOM 1591 C C . GLY A 1 246 ? 1.460 8.480 -4.656 1.00 79.50 246 GLY A C 1
ATOM 1592 O O . GLY A 1 246 ? 0.452 7.777 -4.667 1.00 79.50 246 GLY A O 1
ATOM 1593 N N . GLY A 1 247 ? 2.422 8.331 -3.741 1.00 83.12 247 GLY A N 1
ATOM 1594 C CA . GLY A 1 247 ? 2.414 7.291 -2.709 1.00 83.12 247 GLY A CA 1
ATOM 1595 C C . GLY A 1 247 ? 2.666 5.876 -3.246 1.00 83.12 247 GLY A C 1
ATOM 1596 O O . GLY A 1 247 ? 2.803 5.647 -4.446 1.00 83.12 247 GLY A O 1
ATOM 1597 N N . LEU A 1 248 ? 2.767 4.907 -2.333 1.00 87.94 248 LEU A N 1
ATOM 1598 C CA . LEU A 1 248 ? 2.880 3.486 -2.665 1.00 87.94 248 LEU A CA 1
ATOM 1599 C C . LEU A 1 248 ? 1.489 2.846 -2.603 1.00 87.94 248 LEU A C 1
ATOM 1601 O O . LEU A 1 248 ? 0.908 2.760 -1.523 1.00 87.94 248 LEU A O 1
ATOM 1605 N N . SER A 1 249 ? 0.985 2.364 -3.739 1.00 87.00 249 SER A N 1
ATOM 1606 C CA . SER A 1 249 ? -0.192 1.492 -3.784 1.00 87.00 249 SER A CA 1
ATOM 1607 C C . SER A 1 249 ? 0.251 0.031 -3.827 1.00 87.00 249 SER A C 1
ATOM 1609 O O . SER A 1 249 ? 1.084 -0.338 -4.656 1.00 87.00 249 SER A O 1
ATOM 1611 N N . VAL A 1 250 ? -0.293 -0.793 -2.932 1.00 88.06 250 VAL A N 1
ATOM 1612 C CA . VAL A 1 250 ? -0.104 -2.249 -2.926 1.00 88.06 250 VAL A CA 1
ATOM 1613 C C . VAL A 1 250 ? -1.469 -2.872 -3.183 1.00 88.06 250 VAL A C 1
ATOM 1615 O O . VAL A 1 250 ? -2.285 -2.961 -2.268 1.00 88.06 250 VAL A O 1
ATOM 1618 N N . ASP A 1 251 ? -1.722 -3.258 -4.432 1.00 81.81 251 ASP A N 1
ATOM 1619 C CA . ASP A 1 251 ? -2.926 -3.998 -4.807 1.00 81.81 251 ASP A CA 1
ATOM 1620 C C . ASP A 1 251 ? -2.671 -5.499 -4.644 1.00 81.81 251 ASP A C 1
ATOM 1622 O O . ASP A 1 251 ? -1.660 -6.005 -5.129 1.00 81.81 251 ASP A O 1
ATOM 1626 N N . ASN A 1 252 ? -3.578 -6.187 -3.947 1.00 75.25 252 ASN A N 1
ATOM 1627 C CA . ASN A 1 252 ? -3.490 -7.600 -3.569 1.00 75.25 252 ASN A CA 1
ATOM 1628 C C . ASN A 1 252 ? -2.201 -7.987 -2.790 1.00 75.25 252 ASN A C 1
ATOM 1630 O O . ASN A 1 252 ? -1.111 -8.117 -3.342 1.00 75.25 252 ASN A O 1
ATOM 1634 N N . GLY A 1 253 ? -2.322 -8.242 -1.482 1.00 81.38 253 GLY A N 1
ATOM 1635 C CA . GLY A 1 253 ? -1.201 -8.600 -0.599 1.00 81.38 253 GLY A CA 1
ATOM 1636 C C . GLY A 1 253 ? -1.090 -7.669 0.609 1.00 81.38 253 GLY A C 1
ATOM 1637 O O . GLY A 1 253 ? -2.088 -7.120 1.065 1.00 81.38 253 GLY A O 1
ATOM 1638 N N . GLY A 1 254 ? 0.119 -7.506 1.153 1.00 82.12 254 GLY A N 1
ATOM 1639 C CA . GLY A 1 254 ? 0.359 -6.630 2.301 1.00 82.12 254 GLY A CA 1
ATOM 1640 C C . GLY A 1 254 ? 1.756 -6.017 2.301 1.00 82.12 254 GLY A C 1
ATOM 1641 O O . GLY A 1 254 ? 2.709 -6.595 1.778 1.00 82.12 254 GLY A O 1
ATOM 1642 N N . LEU A 1 255 ? 1.883 -4.842 2.920 1.00 86.81 255 LEU A N 1
ATOM 1643 C CA . LEU A 1 255 ? 3.175 -4.213 3.178 1.00 86.81 255 LEU A CA 1
ATOM 1644 C C . LEU A 1 255 ? 3.854 -4.910 4.365 1.00 86.81 255 LEU A C 1
ATOM 1646 O O . LEU A 1 255 ? 3.420 -4.770 5.507 1.00 86.81 255 LEU A O 1
ATOM 1650 N N . TYR A 1 256 ? 4.939 -5.639 4.101 1.00 84.31 256 TYR A N 1
ATOM 1651 C CA . TYR A 1 256 ? 5.753 -6.277 5.135 1.00 84.31 256 TYR A CA 1
ATOM 1652 C C . TYR A 1 256 ? 7.067 -5.518 5.346 1.00 84.31 256 TYR A C 1
ATOM 1654 O O . TYR A 1 256 ? 7.903 -5.440 4.446 1.00 84.31 256 TYR A O 1
ATOM 1662 N N . VAL A 1 257 ? 7.273 -4.991 6.556 1.00 85.19 257 VAL A N 1
ATOM 1663 C CA . VAL A 1 257 ? 8.531 -4.351 6.969 1.00 85.19 257 VAL A CA 1
ATOM 1664 C C . VAL A 1 257 ? 9.289 -5.313 7.884 1.00 85.19 257 VAL A C 1
ATOM 1666 O O . VAL A 1 257 ? 8.848 -5.613 8.993 1.00 85.19 257 VAL A O 1
ATOM 1669 N N . LYS A 1 258 ? 10.428 -5.832 7.407 1.00 77.00 258 LYS A N 1
ATOM 1670 C CA . LYS A 1 258 ? 11.290 -6.743 8.178 1.00 77.00 258 LYS A CA 1
ATOM 1671 C C . LYS A 1 258 ? 11.970 -5.991 9.336 1.00 77.00 258 LYS A C 1
ATOM 1673 O O . LYS A 1 258 ? 12.237 -4.798 9.231 1.00 77.00 258 LYS A O 1
ATOM 1678 N N . ALA A 1 259 ? 12.234 -6.715 10.428 1.00 66.81 259 ALA A N 1
ATOM 1679 C CA . ALA A 1 259 ? 12.732 -6.229 11.720 1.00 66.81 259 ALA A CA 1
ATOM 1680 C C . ALA A 1 259 ? 13.742 -5.060 11.658 1.00 66.81 259 ALA A C 1
ATOM 1682 O O . ALA A 1 259 ? 14.692 -5.090 10.880 1.00 66.81 259 ALA A O 1
ATOM 1683 N N . GLY A 1 260 ? 13.560 -4.077 12.551 1.00 65.75 260 GLY A N 1
ATOM 1684 C CA . GLY A 1 260 ? 14.482 -2.953 12.774 1.00 65.75 260 GLY A CA 1
ATOM 1685 C C . GLY A 1 260 ? 13.882 -1.565 12.528 1.00 65.75 260 GLY A C 1
ATOM 1686 O O . GLY A 1 260 ? 14.379 -0.599 13.093 1.00 65.75 260 GLY A O 1
ATOM 1687 N N . ASN A 1 261 ? 12.790 -1.464 11.761 1.00 68.06 261 ASN A N 1
ATOM 1688 C CA . ASN A 1 261 ? 12.074 -0.212 11.494 1.00 68.06 261 ASN A CA 1
ATOM 1689 C C . ASN A 1 261 ? 10.553 -0.426 11.582 1.00 68.06 261 ASN A C 1
ATOM 1691 O O . ASN A 1 261 ? 10.057 -1.501 11.250 1.00 68.06 261 ASN A O 1
ATOM 1695 N N . GLY A 1 262 ? 9.815 0.592 12.031 1.00 77.25 262 GLY A N 1
ATOM 1696 C CA . GLY A 1 262 ? 8.348 0.615 12.009 1.00 77.25 262 GLY A CA 1
ATOM 1697 C C . GLY A 1 262 ? 7.802 1.398 10.813 1.00 77.25 262 GLY A C 1
ATOM 1698 O O . GLY A 1 262 ? 8.543 2.101 10.127 1.00 77.25 262 GLY A O 1
ATOM 1699 N N . ILE A 1 263 ? 6.491 1.321 10.584 1.00 86.31 263 ILE A N 1
ATOM 1700 C CA . ILE A 1 263 ? 5.801 2.211 9.644 1.00 86.31 263 ILE A CA 1
ATOM 1701 C C . ILE A 1 263 ? 5.557 3.544 10.364 1.00 86.31 263 ILE A C 1
ATOM 1703 O O . ILE A 1 263 ? 4.824 3.589 11.351 1.00 86.31 263 ILE A O 1
ATOM 1707 N N . ARG A 1 264 ? 6.166 4.636 9.885 1.00 85.44 264 ARG A N 1
ATOM 1708 C CA . ARG A 1 264 ? 5.863 5.996 10.355 1.00 85.44 264 ARG A CA 1
ATOM 1709 C C . ARG A 1 264 ? 4.929 6.681 9.366 1.00 85.44 264 ARG A C 1
ATOM 1711 O O . ARG A 1 264 ? 5.332 6.978 8.248 1.00 85.44 264 ARG A O 1
ATOM 1718 N N . VAL A 1 265 ? 3.713 6.975 9.813 1.00 86.62 265 VAL A N 1
ATOM 1719 C CA . VAL A 1 265 ? 2.714 7.742 9.058 1.00 86.62 265 VAL A CA 1
ATOM 1720 C C . VAL A 1 265 ? 2.532 9.094 9.742 1.00 86.62 265 VAL A C 1
ATOM 1722 O O . VAL A 1 265 ? 2.339 9.144 10.953 1.00 86.62 265 VAL A O 1
ATOM 1725 N N . THR A 1 266 ? 2.670 10.192 8.997 1.00 83.06 266 THR A N 1
ATOM 1726 C CA . THR A 1 266 ? 2.562 11.565 9.533 1.00 83.06 266 THR A CA 1
ATOM 1727 C C . THR A 1 266 ? 1.149 12.139 9.468 1.00 83.06 266 THR A C 1
ATOM 1729 O O . THR A 1 266 ? 0.861 13.091 10.184 1.00 83.06 266 THR A O 1
ATOM 1732 N N . ASN A 1 267 ? 0.287 11.563 8.628 1.00 84.31 267 ASN A N 1
ATOM 1733 C CA . ASN A 1 267 ? -1.129 11.907 8.519 1.00 84.31 267 ASN A CA 1
ATOM 1734 C C . ASN A 1 267 ? -1.975 10.806 9.189 1.00 84.31 267 ASN A C 1
ATOM 1736 O O . ASN A 1 267 ? -1.673 10.386 10.303 1.00 84.31 267 ASN A O 1
ATOM 1740 N N . GLY A 1 268 ? -3.019 10.319 8.517 1.00 82.00 268 GLY A N 1
ATOM 1741 C CA . GLY A 1 268 ? -3.870 9.235 9.001 1.00 82.00 268 GLY A CA 1
ATOM 1742 C C . GLY A 1 268 ? -3.546 7.882 8.373 1.00 82.00 268 GLY A C 1
ATOM 1743 O O . GLY A 1 268 ? -2.980 7.800 7.283 1.00 82.00 268 GLY A O 1
ATOM 1744 N N . VAL A 1 269 ? -3.968 6.825 9.062 1.00 87.38 269 VAL A N 1
ATOM 1745 C CA . VAL A 1 269 ? -4.102 5.473 8.514 1.00 87.38 269 VAL A CA 1
ATOM 1746 C C . VAL A 1 269 ? -5.587 5.127 8.530 1.00 87.38 269 VAL A C 1
ATOM 1748 O O . VAL A 1 269 ? -6.212 5.195 9.587 1.00 87.38 269 VAL A O 1
ATOM 1751 N N . THR A 1 270 ? -6.137 4.743 7.379 1.00 86.12 270 THR A N 1
ATOM 1752 C CA . THR A 1 270 ? -7.493 4.188 7.271 1.00 86.12 270 THR A CA 1
ATOM 1753 C C . THR A 1 270 ? -7.384 2.687 7.043 1.00 86.12 270 THR A C 1
ATOM 1755 O O . THR A 1 270 ? -6.611 2.248 6.193 1.00 86.12 270 THR A O 1
ATOM 1758 N N . VAL A 1 271 ? -8.143 1.903 7.809 1.00 88.31 271 VAL A N 1
ATOM 1759 C CA . VAL A 1 271 ? -8.244 0.448 7.650 1.00 88.31 271 VAL A CA 1
ATOM 1760 C C . VAL A 1 271 ? -9.712 0.105 7.435 1.00 88.31 271 VAL A C 1
ATOM 1762 O O . VAL A 1 271 ? -10.489 0.118 8.387 1.00 88.31 271 VAL A O 1
ATOM 1765 N N . ASP A 1 272 ? -10.085 -0.193 6.191 1.00 84.44 272 ASP A N 1
ATOM 1766 C CA . ASP A 1 272 ? -11.481 -0.476 5.831 1.00 84.44 272 ASP A CA 1
ATOM 1767 C C . ASP A 1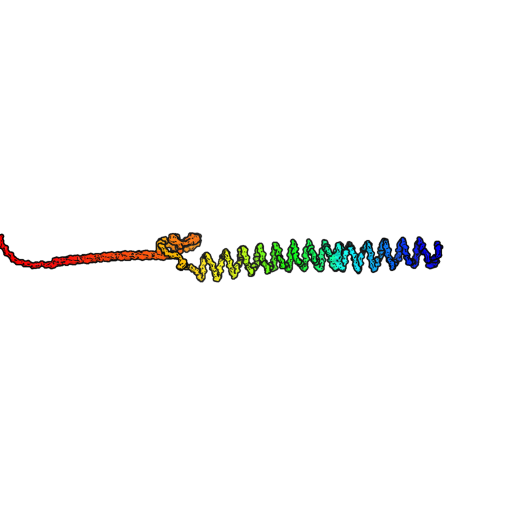 272 ? -11.969 -1.820 6.397 1.00 84.44 272 ASP A C 1
ATOM 1769 O O . ASP A 1 272 ? -13.138 -1.967 6.751 1.00 84.44 272 ASP A O 1
ATOM 1773 N N . SER A 1 273 ? -11.080 -2.816 6.500 1.00 80.12 273 SER A N 1
ATOM 1774 C CA . SER A 1 273 ? -11.392 -4.141 7.052 1.00 80.12 273 SER A CA 1
ATOM 1775 C C . SER A 1 273 ? -10.157 -4.814 7.671 1.00 80.12 273 SER A C 1
ATOM 1777 O O . SER A 1 273 ? -9.026 -4.427 7.394 1.00 80.12 273 SER A O 1
ATOM 1779 N N . GLY A 1 274 ? -10.360 -5.803 8.550 1.00 81.06 274 GLY A N 1
ATOM 1780 C CA . GLY A 1 274 ? -9.281 -6.580 9.189 1.00 81.06 274 GLY A CA 1
ATOM 1781 C C . GLY A 1 274 ? -8.677 -5.966 10.462 1.00 81.06 274 GLY A C 1
ATOM 1782 O O . GLY A 1 274 ? -8.115 -6.695 11.275 1.00 81.06 274 GLY A O 1
ATOM 1783 N N . GLY A 1 275 ? -8.865 -4.662 10.688 1.00 84.38 275 GLY A N 1
ATOM 1784 C CA . GLY A 1 275 ? -8.424 -3.967 11.903 1.00 84.38 275 GLY A CA 1
ATOM 1785 C C . GLY A 1 275 ? -6.899 -3.854 12.044 1.00 84.38 275 GLY A C 1
ATOM 1786 O O . GLY A 1 275 ? -6.139 -4.171 11.132 1.00 84.38 275 GLY A O 1
ATOM 1787 N N . VAL A 1 276 ? -6.444 -3.371 13.204 1.00 87.94 276 VAL A N 1
ATOM 1788 C CA . VAL A 1 276 ? -5.016 -3.243 13.541 1.00 87.94 276 VAL A CA 1
ATOM 1789 C C . VAL A 1 276 ? -4.683 -4.230 14.659 1.00 87.94 276 VAL A C 1
ATOM 1791 O O . VAL A 1 276 ? -5.220 -4.120 15.759 1.00 87.94 276 VAL A O 1
ATOM 1794 N N . PHE A 1 277 ? -3.783 -5.180 14.398 1.00 85.69 277 PHE A N 1
ATOM 1795 C CA . PHE A 1 277 ? -3.276 -6.112 15.408 1.00 85.69 277 PHE A CA 1
ATOM 1796 C C . PHE A 1 277 ? -1.917 -5.639 15.940 1.00 85.69 277 PHE A C 1
ATOM 1798 O O . PHE A 1 277 ? -0.935 -5.596 15.199 1.00 85.69 277 PHE A O 1
ATOM 1805 N N . VAL A 1 278 ? -1.854 -5.283 17.226 1.00 87.94 278 VAL A N 1
ATOM 1806 C CA . VAL A 1 278 ? -0.645 -4.766 17.887 1.00 87.94 278 VAL A CA 1
ATOM 1807 C C . VAL A 1 278 ? -0.191 -5.760 18.956 1.00 87.94 278 VAL A C 1
ATOM 1809 O O . VAL A 1 278 ? -0.920 -6.017 19.907 1.00 87.94 278 VAL A O 1
ATOM 1812 N N . THR A 1 279 ? 1.015 -6.319 18.818 1.00 83.81 279 THR A N 1
ATOM 1813 C CA . THR A 1 279 ? 1.607 -7.246 19.809 1.00 83.81 279 THR A CA 1
ATOM 1814 C C . THR A 1 279 ? 2.362 -6.533 20.935 1.00 83.81 279 THR A C 1
ATOM 1816 O O . THR A 1 279 ? 2.647 -7.139 21.966 1.00 83.81 279 THR A O 1
ATOM 1819 N N . GLY A 1 280 ? 2.707 -5.257 20.734 1.00 84.19 280 GLY A N 1
ATOM 1820 C CA . GLY A 1 280 ? 3.321 -4.380 21.731 1.00 84.19 280 GLY A CA 1
ATOM 1821 C C . GLY A 1 280 ? 2.325 -3.398 22.358 1.00 84.19 280 GLY A C 1
ATOM 1822 O O . GLY A 1 280 ? 1.117 -3.614 22.350 1.00 84.19 280 GLY A O 1
ATOM 1823 N N . GLY A 1 281 ? 2.838 -2.290 22.894 1.00 84.75 281 GLY A N 1
ATOM 1824 C CA . GLY A 1 281 ? 2.003 -1.200 23.404 1.00 84.75 281 GLY A CA 1
ATOM 1825 C C . GLY A 1 281 ? 1.430 -0.326 22.285 1.00 84.75 281 GLY A C 1
ATOM 1826 O O . GLY A 1 281 ? 2.095 -0.077 21.280 1.00 84.75 281 GLY A O 1
ATOM 1827 N N . MET A 1 282 ? 0.218 0.184 22.493 1.00 88.25 282 MET A N 1
ATOM 1828 C CA . MET A 1 282 ? -0.398 1.222 21.668 1.00 88.25 282 MET A CA 1
ATOM 1829 C C . MET A 1 282 ? -0.567 2.488 22.512 1.00 88.25 282 MET A C 1
ATOM 1831 O O . MET A 1 282 ? -1.155 2.434 23.591 1.00 88.25 282 MET A O 1
ATOM 1835 N N . THR A 1 283 ? -0.084 3.621 22.004 1.00 86.56 283 THR A N 1
ATOM 1836 C CA . THR A 1 283 ? -0.293 4.945 22.608 1.00 86.56 283 THR A CA 1
ATOM 1837 C C . THR A 1 283 ? -1.077 5.806 21.630 1.00 86.56 283 THR A C 1
ATOM 1839 O O . THR A 1 283 ? -0.689 5.924 20.470 1.00 86.56 283 THR A O 1
ATOM 1842 N N . VAL A 1 284 ? -2.162 6.419 22.100 1.00 87.38 284 VAL A N 1
ATOM 1843 C CA . VAL A 1 284 ? -3.011 7.325 21.315 1.00 87.38 284 VAL A CA 1
ATOM 1844 C C . VAL A 1 284 ? -2.922 8.720 21.929 1.00 87.38 284 VAL A C 1
ATOM 1846 O O . VAL A 1 284 ? -3.087 8.864 23.139 1.00 87.38 284 VAL A O 1
ATOM 1849 N N . PHE A 1 285 ? -2.647 9.734 21.107 1.00 81.25 285 PHE A N 1
ATOM 1850 C CA . PHE A 1 285 ? -2.581 11.141 21.518 1.00 81.25 285 PHE A CA 1
ATOM 1851 C C . PHE A 1 285 ? -3.841 11.909 21.080 1.00 81.25 285 PHE A C 1
ATOM 1853 O O . PHE A 1 285 ? -4.549 11.484 20.169 1.00 81.25 285 PHE A O 1
ATOM 1860 N N . ASP A 1 286 ? -4.100 13.037 21.743 1.00 77.75 286 ASP A N 1
ATOM 1861 C CA . ASP A 1 286 ? -5.120 14.056 21.449 1.00 77.75 286 ASP A CA 1
ATOM 1862 C C . ASP A 1 286 ? -6.590 13.607 21.459 1.00 77.75 286 ASP A C 1
ATOM 1864 O O . ASP A 1 286 ? -7.342 13.979 22.357 1.00 77.75 286 ASP A O 1
ATOM 1868 N N . THR A 1 287 ? -7.032 12.851 20.453 1.00 74.38 287 THR A N 1
ATOM 1869 C CA . THR A 1 287 ? -8.466 12.641 20.163 1.00 74.38 287 THR A CA 1
ATOM 1870 C C . THR A 1 287 ? -9.054 11.387 20.817 1.00 74.38 287 THR A C 1
ATOM 1872 O O . THR A 1 287 ? -10.267 11.185 20.792 1.00 74.38 287 THR A O 1
ATOM 1875 N N . GLY A 1 288 ? -8.211 10.553 21.434 1.00 80.31 288 GLY A N 1
ATOM 1876 C CA . GLY A 1 288 ? -8.626 9.296 22.056 1.00 80.31 288 GLY A CA 1
ATOM 1877 C C . GLY A 1 288 ? -9.075 8.240 21.038 1.00 80.31 288 GLY A C 1
ATOM 1878 O O . GLY A 1 288 ? -8.717 8.286 19.864 1.00 80.31 288 GLY A O 1
ATOM 1879 N N . SER A 1 289 ? -9.831 7.243 21.498 1.00 87.12 289 SER A N 1
ATOM 1880 C CA . SER A 1 289 ? -10.322 6.131 20.672 1.00 87.12 289 SER A CA 1
ATOM 1881 C C . SER A 1 289 ? -11.825 5.954 20.869 1.00 87.12 289 SER A C 1
ATOM 1883 O O . SER A 1 289 ? -12.298 5.923 22.005 1.00 87.12 289 SER A O 1
ATOM 1885 N N . THR A 1 290 ? -12.581 5.824 19.777 1.00 86.56 290 THR A N 1
ATOM 1886 C CA . THR A 1 290 ? -14.027 5.551 19.802 1.00 86.56 290 THR A CA 1
ATOM 1887 C C . THR A 1 290 ? -14.294 4.122 19.341 1.00 86.56 290 THR A C 1
ATOM 1889 O O . THR A 1 290 ? -13.778 3.697 18.310 1.00 86.56 290 THR A O 1
ATOM 1892 N N . PHE A 1 291 ? -15.127 3.389 20.082 1.00 86.75 291 PHE A N 1
ATOM 1893 C CA . PHE A 1 291 ? -15.488 2.000 19.793 1.00 86.75 291 PHE A CA 1
ATOM 1894 C C . PHE A 1 291 ? -17.014 1.868 19.714 1.00 86.75 291 PHE A C 1
ATOM 1896 O O . PHE A 1 291 ? -17.703 2.237 20.660 1.00 86.75 291 PHE A O 1
ATOM 1903 N N . TYR A 1 292 ? -17.547 1.342 18.605 1.00 83.00 292 TYR A N 1
ATOM 1904 C CA . TYR A 1 292 ? -19.001 1.257 18.376 1.00 83.00 292 TYR A CA 1
ATOM 1905 C C . TYR A 1 292 ? -19.651 -0.025 18.919 1.00 83.00 292 TYR A C 1
ATOM 1907 O O . TYR A 1 292 ? -20.790 0.019 19.368 1.00 83.00 292 TYR A O 1
ATOM 1915 N N . ASN A 1 293 ? -18.929 -1.152 18.927 1.00 84.31 293 ASN A N 1
ATOM 1916 C CA . ASN A 1 293 ? -19.474 -2.473 19.289 1.00 84.31 293 ASN A CA 1
ATOM 1917 C C . ASN A 1 293 ? -18.946 -3.008 20.633 1.00 84.31 293 ASN A C 1
ATOM 1919 O O . ASN A 1 293 ? -19.110 -4.185 20.944 1.00 84.31 293 ASN A O 1
ATOM 1923 N N . GLY A 1 294 ? -18.308 -2.146 21.426 1.00 83.62 294 GLY A N 1
ATOM 1924 C CA . GLY A 1 294 ? -17.741 -2.492 22.727 1.00 83.62 294 GLY A CA 1
ATOM 1925 C C . GLY A 1 294 ? -16.223 -2.668 22.724 1.00 83.62 294 GLY A C 1
ATOM 1926 O O . GLY A 1 294 ? -15.552 -2.563 21.697 1.00 83.62 294 GLY A O 1
ATOM 1927 N N . VAL A 1 295 ? -15.690 -2.888 23.924 1.00 89.06 295 VAL A N 1
ATOM 1928 C CA . VAL A 1 295 ? -14.264 -3.077 24.207 1.00 89.06 295 VAL A CA 1
ATOM 1929 C C . VAL A 1 295 ? -14.139 -4.162 25.273 1.00 89.06 295 VAL A C 1
ATOM 1931 O O . VAL A 1 295 ? -14.762 -4.056 26.328 1.00 89.06 295 VAL A O 1
ATOM 1934 N N . THR A 1 296 ? -13.309 -5.176 25.028 1.00 86.38 296 THR A N 1
ATOM 1935 C CA . THR A 1 296 ? -12.933 -6.183 26.032 1.00 86.38 296 THR A CA 1
ATOM 1936 C C . THR A 1 296 ? -11.493 -5.941 26.463 1.00 86.38 296 THR A C 1
ATOM 1938 O O . THR A 1 296 ? -10.599 -5.861 25.624 1.00 86.38 296 THR A O 1
ATOM 1941 N N . ILE A 1 297 ? -11.259 -5.829 27.772 1.00 87.75 297 ILE A N 1
ATOM 1942 C CA . ILE A 1 297 ? -9.930 -5.595 28.348 1.00 87.75 297 ILE A CA 1
ATOM 1943 C C . ILE A 1 297 ? -9.627 -6.731 29.318 1.00 87.75 297 ILE A C 1
ATOM 1945 O O . ILE A 1 297 ? -10.278 -6.860 30.352 1.00 87.75 297 ILE A O 1
ATOM 1949 N N . PHE A 1 298 ? -8.621 -7.541 28.995 1.00 83.19 298 PHE A N 1
ATOM 1950 C CA . PHE A 1 298 ? -8.074 -8.524 29.924 1.00 83.19 298 PHE A CA 1
ATOM 1951 C C . PHE A 1 298 ? -7.066 -7.822 30.840 1.00 83.19 298 PHE A C 1
ATOM 1953 O O . PHE A 1 298 ? -5.952 -7.506 30.424 1.00 83.19 298 PHE A O 1
ATOM 1960 N N . GLY A 1 299 ? -7.470 -7.532 32.078 1.00 86.19 299 GLY A N 1
ATOM 1961 C CA . GLY A 1 299 ? -6.626 -6.886 33.083 1.00 86.19 299 GLY A CA 1
ATOM 1962 C C . GLY A 1 299 ? -7.209 -5.580 33.617 1.00 86.19 299 GLY A C 1
ATOM 1963 O O . GLY A 1 299 ? -8.421 -5.412 33.712 1.00 86.19 299 GLY A O 1
ATOM 1964 N N . ASN A 1 300 ? -6.329 -4.657 34.008 1.00 87.50 300 ASN A N 1
ATOM 1965 C CA . ASN A 1 300 ? -6.719 -3.433 34.706 1.00 87.50 300 ASN A CA 1
ATOM 1966 C C . ASN A 1 300 ? -6.862 -2.246 33.750 1.00 87.50 300 ASN A C 1
ATOM 1968 O O . ASN A 1 300 ? -5.953 -1.961 32.971 1.00 87.50 300 ASN A O 1
ATOM 1972 N N . VAL A 1 301 ? -7.936 -1.474 33.913 1.00 90.38 301 VAL A N 1
ATOM 1973 C CA . VAL A 1 301 ? -8.068 -0.130 33.337 1.00 90.38 301 VAL A CA 1
ATOM 1974 C C . VAL A 1 301 ? -7.618 0.886 34.385 1.00 90.38 301 VAL A C 1
ATOM 1976 O O . VAL A 1 301 ? -8.188 0.952 35.471 1.00 90.38 301 VAL A O 1
ATOM 1979 N N . ARG A 1 302 ? -6.584 1.680 34.083 1.00 88.12 302 ARG A N 1
ATOM 1980 C CA . ARG A 1 302 ? -6.137 2.793 34.938 1.00 88.12 302 ARG A CA 1
ATOM 1981 C C . ARG A 1 302 ? -6.485 4.115 34.271 1.00 88.12 302 ARG A C 1
ATOM 1983 O O . ARG A 1 302 ? -5.989 4.400 33.187 1.00 88.12 302 ARG A O 1
ATOM 1990 N N . VAL A 1 303 ? -7.303 4.923 34.938 1.00 88.62 303 VAL A N 1
ATOM 1991 C CA . VAL A 1 303 ? -7.731 6.242 34.460 1.00 88.62 303 VAL A CA 1
ATOM 1992 C C . VAL A 1 303 ? -7.178 7.295 35.413 1.00 88.62 303 VAL A C 1
ATOM 1994 O O . VAL A 1 303 ? -7.423 7.225 36.612 1.00 88.62 303 VAL A O 1
ATOM 1997 N N . SER A 1 304 ? -6.390 8.240 34.897 1.00 86.94 304 SER A N 1
ATOM 1998 C CA . SER A 1 304 ? -5.758 9.297 35.705 1.00 86.94 304 SER A CA 1
ATOM 1999 C C . SER A 1 304 ? -6.674 10.494 35.967 1.00 86.94 304 SER A C 1
ATOM 2001 O O . SER A 1 304 ? -6.408 11.281 36.871 1.00 86.94 304 SER A O 1
ATOM 2003 N N . GLN A 1 305 ? -7.730 10.637 35.166 1.00 88.06 305 GLN A N 1
ATOM 2004 C CA . GLN A 1 305 ? -8.730 11.692 35.287 1.00 88.06 305 GLN A CA 1
ATOM 2005 C C . GLN A 1 305 ? -10.111 11.071 35.522 1.00 88.06 305 GLN A C 1
ATOM 2007 O O . GLN A 1 305 ? -10.312 10.346 36.493 1.00 88.06 305 GLN A O 1
ATOM 2012 N N . THR A 1 306 ? -11.074 11.335 34.644 1.00 84.56 306 THR A N 1
ATOM 2013 C CA . THR A 1 306 ? -12.463 10.919 34.820 1.00 84.56 306 THR A CA 1
ATOM 2014 C C . THR A 1 306 ? -12.775 9.670 34.004 1.00 84.56 306 THR A C 1
ATOM 2016 O O . THR A 1 306 ? -12.486 9.609 32.812 1.00 84.56 306 THR A O 1
ATOM 2019 N N . PHE A 1 307 ? -13.422 8.692 34.640 1.00 87.62 307 PHE A N 1
ATOM 2020 C CA . PHE A 1 307 ? -14.096 7.588 33.961 1.00 87.62 307 PHE A CA 1
ATOM 2021 C C . PHE A 1 307 ? -15.609 7.801 34.067 1.00 87.62 307 PHE A C 1
ATOM 2023 O O . PHE A 1 307 ? -16.213 7.503 35.098 1.00 87.62 307 PHE A O 1
ATOM 2030 N N . THR A 1 308 ? -16.215 8.376 33.027 1.00 78.81 308 THR A N 1
ATOM 2031 C CA . THR A 1 308 ? -17.662 8.621 32.996 1.00 78.81 308 THR A CA 1
ATOM 2032 C C . THR A 1 308 ? -18.368 7.415 32.404 1.00 78.81 308 THR A C 1
ATOM 2034 O O . THR A 1 308 ? -18.177 7.071 31.241 1.00 78.81 308 THR A O 1
ATOM 2037 N N . THR A 1 309 ? -19.223 6.797 33.205 1.00 77.06 309 THR A N 1
ATOM 2038 C CA . THR A 1 309 ? -20.199 5.813 32.740 1.00 77.06 309 THR A CA 1
ATOM 2039 C C . THR A 1 309 ? -21.573 6.467 32.777 1.00 77.06 309 THR A C 1
ATOM 2041 O O . THR A 1 309 ? -21.862 7.254 33.679 1.00 77.06 309 THR A O 1
ATOM 2044 N N . PHE A 1 310 ? -22.446 6.156 31.820 1.00 65.31 310 PHE A N 1
ATOM 2045 C CA . PHE A 1 310 ? -23.868 6.463 31.972 1.00 65.31 310 PHE A CA 1
ATOM 2046 C C . PHE A 1 310 ? -24.456 5.467 32.981 1.00 65.31 310 PHE A C 1
ATOM 2048 O O . PHE A 1 310 ? -25.034 4.454 32.610 1.00 65.31 310 PHE A O 1
ATOM 2055 N N . THR A 1 311 ? -24.231 5.720 34.271 1.00 60.62 311 THR A N 1
ATOM 2056 C CA . THR A 1 311 ? -24.652 4.857 35.392 1.00 60.62 311 THR A CA 1
ATOM 2057 C C . THR A 1 311 ? -26.118 5.044 35.786 1.00 60.62 311 THR A C 1
ATOM 2059 O O . THR A 1 311 ? -26.610 4.342 36.665 1.00 60.62 311 THR A O 1
ATOM 2062 N N . PHE A 1 312 ? -26.834 5.972 35.147 1.00 68.38 312 PHE A N 1
ATOM 2063 C CA . PHE A 1 312 ? -28.262 6.169 35.366 1.00 68.38 312 PHE A CA 1
ATOM 2064 C C . PHE A 1 312 ? -29.059 5.427 34.301 1.00 68.38 312 PHE A C 1
ATOM 2066 O O . PHE A 1 312 ? -28.994 5.777 33.123 1.00 68.38 312 PHE A O 1
ATOM 2073 N N . THR A 1 313 ? -29.862 4.453 34.723 1.00 78.75 313 THR A N 1
ATOM 2074 C CA . THR A 1 313 ? -30.898 3.865 33.871 1.00 78.75 313 THR A CA 1
ATOM 2075 C C . THR A 1 313 ? -31.941 4.948 33.559 1.00 78.75 313 THR A C 1
ATOM 2077 O O . THR A 1 313 ? -32.568 5.464 34.492 1.00 78.75 313 THR A O 1
ATOM 2080 N N . PRO A 1 314 ? -32.145 5.345 32.286 1.00 84.56 314 PRO A N 1
ATOM 2081 C CA . PRO A 1 314 ? -33.132 6.364 31.936 1.00 84.56 314 PRO A CA 1
ATOM 2082 C C . PRO A 1 314 ? -34.533 5.964 32.420 1.00 84.56 314 PRO A C 1
ATOM 2084 O O . PRO A 1 314 ? -35.021 4.884 32.104 1.00 84.56 314 PRO A O 1
ATOM 2087 N N . SER A 1 315 ? -35.190 6.832 33.198 1.00 88.44 315 SER A N 1
ATOM 2088 C CA . SER A 1 315 ? -36.480 6.527 33.849 1.00 88.44 315 SER A CA 1
ATOM 2089 C C . SER A 1 315 ? -37.553 7.614 33.640 1.00 88.44 315 SER A C 1
ATOM 2091 O O . SER A 1 315 ? -38.621 7.557 34.249 1.00 88.44 315 SER A O 1
ATOM 2093 N N . ASP A 1 316 ? -37.297 8.598 32.768 1.00 93.81 316 ASP A N 1
ATOM 2094 C CA . ASP A 1 316 ? -38.236 9.684 32.438 1.00 93.81 316 ASP A CA 1
ATOM 2095 C C . ASP A 1 316 ? -39.563 9.121 31.892 1.00 93.81 316 ASP A C 1
ATOM 2097 O O . ASP A 1 316 ? -39.561 8.231 31.039 1.00 93.81 316 ASP A O 1
ATOM 2101 N N . ARG A 1 317 ? -40.706 9.652 32.355 1.00 93.69 317 ARG A N 1
ATOM 2102 C CA . ARG A 1 317 ? -42.046 9.206 31.928 1.00 93.69 317 ARG A CA 1
ATOM 2103 C C . ARG A 1 317 ? -42.215 9.236 30.404 1.00 93.69 317 ARG A C 1
ATOM 2105 O O . ARG A 1 317 ? -42.925 8.395 29.871 1.00 93.69 317 ARG A O 1
ATOM 2112 N N . ARG A 1 318 ? -41.572 10.172 29.695 1.00 95.81 318 ARG A N 1
ATOM 2113 C CA . ARG A 1 318 ? -41.639 10.301 28.224 1.00 95.81 318 ARG A CA 1
ATOM 2114 C C . ARG A 1 318 ? -40.929 9.169 27.482 1.00 95.81 318 ARG A C 1
ATOM 2116 O O . ARG A 1 318 ? -41.172 8.984 26.296 1.00 95.81 318 ARG A O 1
ATOM 2123 N N . LEU A 1 319 ? -40.057 8.434 28.170 1.00 94.00 319 LEU A N 1
ATOM 2124 C CA . LEU A 1 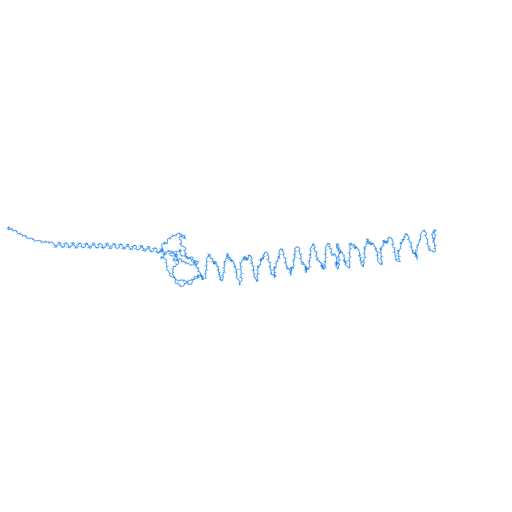319 ? -39.335 7.281 27.636 1.00 94.00 319 LEU A CA 1
ATOM 2125 C C . LEU A 1 319 ? -40.055 5.955 27.943 1.00 94.00 319 LEU A C 1
ATOM 2127 O O . LEU A 1 319 ? -39.534 4.894 27.608 1.00 94.00 319 LEU A O 1
ATOM 2131 N N . LYS A 1 320 ? -41.235 5.999 28.582 1.00 95.12 320 LYS A N 1
ATOM 2132 C CA . LYS A 1 320 ? -42.024 4.825 28.982 1.00 95.12 320 LYS A CA 1
ATOM 2133 C C . LYS A 1 320 ? -43.411 4.853 28.339 1.00 95.12 320 LYS A C 1
ATOM 2135 O O . LYS A 1 320 ? -44.021 5.908 28.185 1.00 95.12 320 LYS A O 1
ATOM 2140 N N . ARG A 1 321 ? -43.923 3.672 28.005 1.00 94.62 321 ARG A N 1
ATOM 2141 C CA . ARG A 1 321 ? -45.292 3.424 27.528 1.00 94.62 321 ARG A CA 1
ATOM 2142 C C . ARG A 1 321 ? -45.880 2.244 28.297 1.00 94.62 321 ARG A C 1
ATOM 2144 O O . ARG A 1 321 ? -45.122 1.542 28.959 1.00 94.62 321 ARG A O 1
ATOM 2151 N N . ASP A 1 322 ? -47.196 2.060 28.221 1.00 95.56 322 ASP A N 1
ATOM 2152 C CA . ASP A 1 322 ? -47.884 0.898 28.803 1.00 95.56 322 ASP A CA 1
ATOM 2153 C C . ASP A 1 322 ? -47.614 0.738 30.322 1.00 95.56 322 ASP A C 1
ATOM 2155 O O . ASP A 1 322 ? -47.296 -0.338 30.817 1.00 95.56 322 ASP A O 1
ATOM 2159 N N . ILE A 1 323 ? -47.693 1.854 31.066 1.00 96.00 323 ILE A N 1
ATOM 2160 C CA . ILE A 1 323 ? -47.358 1.927 32.499 1.00 96.00 323 ILE A CA 1
ATOM 2161 C C . ILE A 1 323 ? -48.506 1.347 33.337 1.00 96.00 323 ILE A C 1
ATOM 2163 O O . ILE A 1 323 ? -49.553 1.984 33.463 1.00 96.00 323 ILE A O 1
ATOM 2167 N N . ILE A 1 324 ? -48.275 0.180 33.938 1.00 94.38 324 ILE A N 1
ATOM 2168 C CA . ILE A 1 324 ? -49.184 -0.503 34.868 1.00 94.38 324 ILE A CA 1
ATOM 2169 C C . ILE A 1 324 ? -48.499 -0.736 36.221 1.00 94.38 324 ILE A C 1
ATOM 2171 O O . ILE A 1 324 ? -47.273 -0.859 36.286 1.00 94.38 324 ILE A O 1
ATOM 2175 N N . THR A 1 325 ? -49.284 -0.766 37.298 1.00 94.50 325 THR A N 1
ATOM 2176 C CA . THR A 1 325 ? -48.800 -1.121 38.642 1.00 94.50 325 THR A CA 1
ATOM 2177 C C . THR A 1 325 ? -48.536 -2.628 38.719 1.00 94.50 325 THR A C 1
ATOM 2179 O O . THR A 1 325 ? -49.113 -3.403 37.960 1.00 94.50 325 THR A O 1
ATOM 2182 N N . ILE A 1 326 ? -47.626 -3.049 39.600 1.00 93.44 326 ILE A N 1
ATOM 2183 C CA . ILE A 1 326 ? -47.326 -4.468 39.806 1.00 93.44 326 ILE A CA 1
ATOM 2184 C C . ILE A 1 326 ? -48.369 -5.051 40.759 1.00 93.44 326 ILE A C 1
ATOM 2186 O O . ILE A 1 326 ? -48.325 -4.764 41.949 1.00 93.44 326 ILE A O 1
ATOM 2190 N N . ASP A 1 327 ? -49.258 -5.890 40.236 1.00 93.06 327 ASP A N 1
ATOM 2191 C CA . ASP A 1 327 ? -50.268 -6.583 41.042 1.00 93.06 327 ASP A CA 1
ATOM 2192 C C . ASP A 1 327 ? -49.680 -7.795 41.789 1.00 93.06 327 ASP A C 1
ATOM 2194 O O . ASP A 1 327 ? -48.691 -8.401 41.340 1.00 93.06 327 ASP A O 1
ATOM 2198 N N . ASP A 1 328 ? -50.325 -8.183 42.895 1.00 94.88 328 ASP A N 1
ATOM 2199 C CA . ASP A 1 328 ? -49.968 -9.318 43.762 1.00 94.88 328 ASP A CA 1
ATOM 2200 C C . ASP A 1 328 ? -48.496 -9.283 44.212 1.00 94.88 328 ASP A C 1
ATOM 2202 O O . ASP A 1 328 ? -47.803 -10.311 44.276 1.00 94.88 328 ASP A O 1
ATOM 2206 N N . ALA A 1 329 ? -47.979 -8.084 44.472 1.00 96.00 329 ALA A N 1
ATOM 2207 C CA . ALA A 1 329 ? -46.565 -7.847 44.703 1.00 96.00 329 ALA A CA 1
ATOM 2208 C C . ALA A 1 329 ? -46.066 -8.561 45.966 1.00 96.00 329 ALA A C 1
ATOM 2210 O O . ALA A 1 329 ? -45.023 -9.220 45.932 1.00 96.00 329 ALA A O 1
ATOM 2211 N N . LEU A 1 330 ? -46.826 -8.516 47.064 1.00 95.00 330 LEU A N 1
ATOM 2212 C CA . LEU A 1 330 ? -46.489 -9.201 48.311 1.00 95.00 330 LEU A CA 1
ATOM 2213 C C . LEU A 1 330 ? -46.486 -10.721 48.129 1.00 95.00 330 LEU A C 1
ATOM 2215 O O . LEU A 1 330 ? -45.578 -11.406 48.604 1.00 95.00 330 LEU A O 1
ATOM 2219 N N . ALA A 1 331 ? -47.460 -11.263 47.395 1.00 96.12 331 ALA A N 1
ATOM 2220 C CA . ALA A 1 331 ? -47.525 -12.692 47.103 1.00 96.12 331 ALA A CA 1
ATOM 2221 C C . ALA A 1 331 ? -46.345 -13.160 46.235 1.00 96.12 331 ALA A C 1
ATOM 2223 O O . ALA A 1 331 ? -45.820 -14.253 46.454 1.00 96.12 331 ALA A O 1
ATOM 2224 N N . LYS A 1 332 ? -45.905 -12.337 45.275 1.00 96.56 332 LYS A N 1
ATOM 2225 C CA . LYS A 1 332 ? -44.705 -12.587 44.464 1.00 96.56 332 LYS A CA 1
ATOM 2226 C C . LYS A 1 332 ? -43.438 -12.557 45.317 1.00 96.56 332 LYS A C 1
ATOM 2228 O O . LYS A 1 332 ? -42.673 -13.516 45.273 1.00 96.56 332 LYS A O 1
ATOM 2233 N N . VAL A 1 333 ? -43.237 -11.524 46.141 1.00 95.44 333 VAL A N 1
ATOM 2234 C CA . VAL A 1 333 ? -42.067 -11.431 47.037 1.00 95.44 333 VAL A CA 1
ATOM 2235 C C . VAL A 1 333 ? -41.998 -12.625 47.992 1.00 95.44 333 VAL A C 1
ATOM 2237 O O . VAL A 1 333 ? -40.926 -13.194 48.166 1.00 95.44 333 VAL A O 1
ATOM 2240 N N . ASN A 1 334 ? -43.132 -13.077 48.534 1.00 95.12 334 ASN A N 1
ATOM 2241 C CA . ASN A 1 334 ? -43.193 -14.229 49.443 1.00 95.12 334 ASN A CA 1
ATOM 2242 C C . ASN A 1 334 ? -42.803 -15.577 48.803 1.00 95.12 334 ASN A C 1
ATOM 2244 O O . ASN A 1 334 ? -42.612 -16.553 49.525 1.00 95.12 334 ASN A O 1
ATOM 2248 N N . LYS A 1 335 ? -42.693 -15.659 47.470 1.00 95.56 335 LYS A N 1
ATOM 2249 C CA . LYS A 1 335 ? -42.198 -16.852 46.760 1.00 95.56 335 LYS A CA 1
ATOM 2250 C C . LYS A 1 335 ? -40.681 -16.841 46.548 1.00 95.56 335 LYS A C 1
ATOM 2252 O O . LYS A 1 335 ? -40.141 -17.844 46.090 1.00 95.56 335 LYS A O 1
ATOM 2257 N N . LEU A 1 336 ? -40.005 -15.728 46.833 1.00 95.19 336 LEU A N 1
ATOM 2258 C CA . LEU A 1 336 ? -38.568 -15.566 46.622 1.00 95.19 336 LEU A CA 1
ATOM 2259 C C . LEU A 1 336 ? -37.791 -15.849 47.910 1.00 95.19 336 LEU A C 1
ATOM 2261 O O . LEU A 1 336 ? -38.180 -15.396 48.986 1.00 95.19 336 LEU A O 1
ATOM 2265 N N . ASN A 1 337 ? -36.647 -16.527 47.793 1.00 93.81 337 ASN A N 1
ATOM 2266 C CA . ASN A 1 337 ? -35.760 -16.783 48.925 1.00 93.81 337 ASN A CA 1
ATOM 2267 C C . ASN A 1 337 ? -34.506 -15.909 48.859 1.00 93.81 337 ASN A C 1
ATOM 2269 O O . ASN A 1 337 ? -33.755 -15.931 47.882 1.00 93.81 337 ASN A O 1
ATOM 2273 N N . GLY A 1 338 ? -34.239 -15.183 49.944 1.00 94.69 338 GLY A N 1
ATOM 2274 C CA . GLY A 1 338 ? -32.916 -14.618 50.192 1.00 94.69 338 GLY A CA 1
ATOM 2275 C C . GLY A 1 338 ? -31.969 -15.715 50.674 1.00 94.69 338 GLY A C 1
ATOM 2276 O O . GLY A 1 338 ? -32.245 -16.376 51.675 1.00 94.69 338 GLY A O 1
ATOM 2277 N N . VAL A 1 339 ? -30.847 -15.906 49.984 1.00 96.88 339 VAL A N 1
ATOM 2278 C CA . VAL A 1 339 ? -29.872 -16.964 50.272 1.00 96.88 339 VAL A CA 1
ATOM 2279 C C . VAL A 1 339 ? -28.481 -16.391 50.515 1.00 96.88 339 VAL A C 1
ATOM 2281 O O . VAL A 1 339 ? -28.079 -15.392 49.920 1.00 96.88 339 VAL A O 1
ATOM 2284 N N . TYR A 1 340 ? -27.716 -17.060 51.375 1.00 97.88 340 TYR A N 1
ATOM 2285 C CA . TYR A 1 340 ? -26.269 -16.885 51.444 1.00 97.88 340 TYR A CA 1
ATOM 2286 C C . TYR A 1 340 ? -25.593 -17.950 50.592 1.00 97.88 340 TYR A C 1
ATOM 2288 O O . TYR A 1 340 ? -25.980 -19.116 50.644 1.00 97.88 340 TYR A O 1
ATOM 2296 N N . TYR A 1 341 ? -24.554 -17.573 49.857 1.00 96.25 341 TYR A N 1
ATOM 2297 C CA . TYR A 1 341 ? -23.830 -18.496 48.991 1.00 96.25 341 TYR A CA 1
ATOM 2298 C C . TYR A 1 341 ? -22.340 -18.151 48.921 1.00 96.25 341 TYR A C 1
ATOM 2300 O O . TYR A 1 341 ? -21.921 -17.039 49.245 1.00 96.25 341 TYR A O 1
ATOM 2308 N N . ASN A 1 342 ? -21.535 -19.129 48.511 1.00 96.31 342 ASN A N 1
ATOM 2309 C CA . ASN A 1 342 ? -20.138 -18.935 48.135 1.00 96.31 342 ASN A CA 1
ATOM 2310 C C . ASN A 1 342 ? -20.003 -19.280 46.654 1.00 96.31 342 ASN A C 1
ATOM 2312 O O . ASN A 1 342 ? -20.665 -20.202 46.174 1.00 96.31 342 ASN A O 1
ATOM 2316 N N . TRP A 1 343 ? -19.145 -18.560 45.940 1.00 95.31 343 TRP A N 1
ATOM 2317 C CA . TRP A 1 343 ? -18.880 -18.864 44.541 1.00 95.31 343 TRP A CA 1
ATOM 2318 C C . TRP A 1 343 ? -18.085 -20.163 44.386 1.00 95.31 343 TRP A C 1
ATOM 2320 O O . TRP A 1 343 ? -17.188 -20.455 45.184 1.00 95.31 343 TRP A O 1
ATOM 2330 N N . ILE A 1 344 ? -18.396 -20.915 43.330 1.00 92.75 344 ILE A N 1
ATOM 2331 C CA . ILE A 1 344 ? -17.580 -22.043 42.868 1.00 92.75 344 ILE A CA 1
ATOM 2332 C C . ILE A 1 344 ? -16.248 -21.471 42.372 1.00 92.75 344 ILE A C 1
ATOM 2334 O O . ILE A 1 344 ? -16.238 -20.526 41.586 1.00 92.75 344 ILE A O 1
ATOM 2338 N N . GLN A 1 345 ? -15.135 -22.007 42.870 1.00 91.88 345 GLN A N 1
ATOM 2339 C CA . GLN A 1 345 ? -13.799 -21.443 42.632 1.00 91.88 345 GLN A CA 1
ATOM 2340 C C . GLN A 1 345 ? -13.138 -21.990 41.359 1.00 91.88 345 GLN A C 1
ATOM 2342 O O . GLN A 1 345 ? -12.240 -21.365 40.807 1.00 91.88 345 GLN A O 1
ATOM 2347 N N . ASP A 1 346 ? -13.582 -23.151 40.893 1.00 89.00 346 ASP A N 1
ATOM 2348 C CA . ASP A 1 346 ? -13.031 -23.923 39.782 1.00 89.00 346 ASP A CA 1
ATOM 2349 C C . ASP A 1 346 ? -14.011 -24.007 38.604 1.00 89.00 346 ASP A C 1
ATOM 2351 O O . ASP A 1 346 ? -14.147 -25.043 37.953 1.00 89.00 346 ASP A O 1
ATOM 2355 N N . GLU A 1 347 ? -14.727 -22.917 38.321 1.00 87.19 347 GLU A N 1
ATOM 2356 C CA . GLU A 1 347 ? -15.697 -22.926 37.233 1.00 87.19 347 GLU A CA 1
ATOM 2357 C C . GLU A 1 347 ? -14.975 -22.923 35.843 1.00 87.19 347 GLU A C 1
ATOM 2359 O O . GLU A 1 347 ? -14.131 -22.061 35.570 1.00 87.19 347 GLU A O 1
ATOM 2364 N N . PRO A 1 348 ? -15.295 -23.874 34.929 1.00 81.88 348 PRO A N 1
ATOM 2365 C CA . PRO A 1 348 ? -14.561 -24.069 33.668 1.00 81.88 348 PRO A CA 1
ATOM 2366 C C . PRO A 1 348 ? -14.699 -22.983 32.582 1.00 81.88 348 PRO A C 1
ATOM 2368 O O . PRO A 1 348 ? -13.965 -23.015 31.599 1.00 81.88 348 PRO A O 1
ATOM 2371 N N . SER A 1 349 ? -15.648 -22.056 32.690 1.00 78.31 349 SER A N 1
ATOM 2372 C CA . SER A 1 349 ? -15.843 -20.918 31.776 1.00 78.31 349 SER A CA 1
ATOM 2373 C C . SER A 1 349 ? -14.835 -19.780 31.952 1.00 78.31 349 SER A C 1
ATOM 2375 O O . SER A 1 349 ? -14.862 -18.812 31.192 1.00 78.31 349 SER A O 1
ATOM 2377 N N . GLY A 1 350 ? -13.938 -19.885 32.938 1.00 80.38 350 GLY A N 1
ATOM 2378 C CA . GLY A 1 350 ? -12.897 -18.888 33.191 1.00 80.38 350 GLY A CA 1
ATOM 2379 C C . GLY A 1 350 ? -13.384 -17.662 33.964 1.00 80.38 350 GLY A C 1
ATOM 2380 O O . GLY A 1 350 ? -12.627 -16.701 34.115 1.00 80.38 350 GLY A O 1
ATOM 2381 N N . LEU A 1 351 ? -14.621 -17.685 34.472 1.00 81.94 351 LEU A N 1
ATOM 2382 C CA . LEU A 1 351 ? -15.109 -16.682 35.412 1.00 81.94 351 LEU A CA 1
ATOM 2383 C C . LEU A 1 351 ? -14.327 -16.792 36.726 1.00 81.94 351 LEU A C 1
ATOM 2385 O O . LEU A 1 351 ? -14.237 -17.862 37.322 1.00 81.94 351 LEU A O 1
ATOM 2389 N N . GLN A 1 352 ? -13.763 -15.673 37.178 1.00 84.25 352 GLN A N 1
ATOM 2390 C CA . GLN A 1 352 ? -13.042 -15.599 38.446 1.00 84.25 352 GLN A CA 1
ATOM 2391 C C . GLN A 1 352 ? -13.897 -14.868 39.474 1.00 84.25 352 GLN A C 1
ATOM 2393 O O . GLN A 1 352 ? -14.255 -13.705 39.281 1.00 84.25 352 GLN A O 1
ATOM 2398 N N . PHE A 1 353 ? -14.196 -15.551 40.573 1.00 89.31 353 PHE A N 1
ATOM 2399 C CA . PHE A 1 353 ? -14.947 -15.007 41.694 1.00 89.31 353 PHE A CA 1
ATOM 2400 C C . PHE A 1 353 ? -14.082 -14.957 42.951 1.00 89.31 353 PHE A C 1
ATOM 2402 O O . PHE A 1 353 ? -13.087 -15.670 43.067 1.00 89.31 353 PHE A O 1
ATOM 2409 N N . ASP A 1 354 ? -14.457 -14.105 43.904 1.00 90.50 354 ASP A N 1
ATOM 2410 C CA . ASP A 1 354 ? -13.786 -14.078 45.200 1.00 90.50 354 ASP A CA 1
ATOM 2411 C C . ASP A 1 354 ? -14.204 -15.265 46.097 1.00 90.50 354 ASP A C 1
ATOM 2413 O O . ASP A 1 354 ? -15.126 -16.028 45.796 1.00 90.50 354 ASP A O 1
ATOM 2417 N N . THR A 1 355 ? -13.498 -15.424 47.217 1.00 92.62 355 THR A N 1
ATOM 2418 C CA . THR A 1 355 ? -13.711 -16.499 48.200 1.00 92.62 355 THR A CA 1
ATOM 2419 C C . THR A 1 355 ? -14.639 -16.107 49.353 1.00 92.62 355 THR A C 1
ATOM 2421 O O . THR A 1 355 ? -14.797 -16.869 50.309 1.00 92.62 355 THR A O 1
ATOM 2424 N N . LYS A 1 356 ? -15.222 -14.904 49.328 1.00 94.62 356 LYS A N 1
ATOM 2425 C CA . LYS A 1 356 ? -16.070 -14.406 50.414 1.00 94.62 356 LYS A CA 1
ATOM 2426 C C . LYS A 1 356 ? -17.480 -14.974 50.279 1.00 94.62 356 LY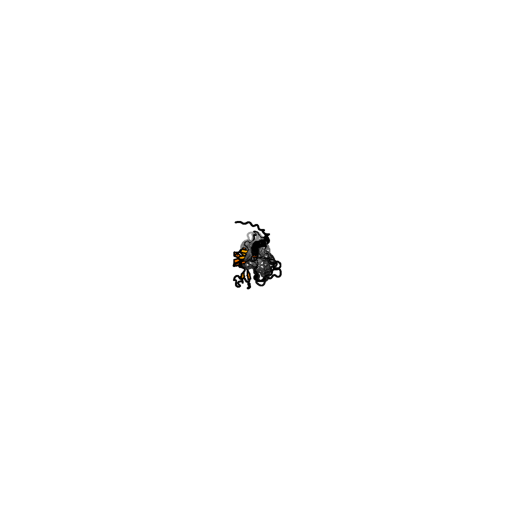S A C 1
ATOM 2428 O O . LYS A 1 356 ? -17.933 -15.342 49.199 1.00 94.62 356 LYS A O 1
ATOM 2433 N N . ARG A 1 357 ? -18.197 -15.003 51.402 1.00 96.00 357 ARG A N 1
ATOM 2434 C CA . ARG A 1 357 ? -19.627 -15.313 51.413 1.00 96.00 357 ARG A CA 1
ATOM 2435 C C . ARG A 1 357 ? -20.420 -14.112 50.922 1.00 96.00 357 ARG A C 1
ATOM 2437 O O . ARG A 1 357 ? -20.254 -13.012 51.449 1.00 96.00 357 ARG A O 1
ATOM 2444 N N . HIS A 1 358 ? -21.327 -14.358 49.989 1.00 95.44 358 HIS A N 1
ATOM 2445 C CA . HIS A 1 358 ? -22.240 -13.373 49.418 1.00 95.44 358 HIS A CA 1
ATOM 2446 C C . HIS A 1 358 ? -23.679 -13.657 49.846 1.00 95.44 358 HIS A C 1
ATOM 2448 O O . HIS A 1 358 ? -23.993 -14.729 50.370 1.00 95.44 358 HIS A O 1
ATOM 2454 N N . VAL A 1 359 ? -24.545 -12.667 49.655 1.00 94.69 359 VAL A N 1
ATOM 2455 C CA . VAL A 1 359 ? -25.988 -12.753 49.890 1.00 94.69 359 VAL A CA 1
ATOM 2456 C C . VAL A 1 359 ? -26.710 -12.323 48.623 1.00 94.69 359 VAL A C 1
ATOM 2458 O O . VAL A 1 359 ? -26.265 -11.399 47.945 1.00 94.69 359 VAL A O 1
ATOM 2461 N N . GLY A 1 360 ? -27.805 -12.994 48.292 1.00 95.94 360 GLY A N 1
ATOM 2462 C CA . GLY A 1 360 ? -28.550 -12.700 47.079 1.00 95.94 360 GLY A CA 1
ATOM 2463 C C . GLY A 1 360 ? -29.766 -13.592 46.902 1.00 95.94 360 GLY A C 1
ATOM 2464 O O . GLY A 1 360 ? -30.315 -14.112 47.869 1.00 95.94 360 GLY A O 1
ATOM 2465 N N . VAL A 1 361 ? -30.173 -13.756 45.650 1.00 96.81 361 VAL A N 1
ATOM 2466 C CA . VAL A 1 361 ? -31.285 -14.605 45.210 1.00 96.81 361 VAL A CA 1
ATOM 2467 C C . VAL A 1 361 ? -30.806 -15.580 44.137 1.00 96.81 361 VAL A C 1
ATOM 2469 O O . VAL A 1 361 ? -29.811 -15.326 43.453 1.00 96.81 361 VAL A O 1
ATOM 2472 N N . ILE A 1 362 ? -31.523 -16.690 43.964 1.00 97.19 362 ILE A N 1
ATOM 2473 C CA . ILE A 1 362 ? -31.259 -17.656 42.894 1.00 97.19 362 ILE A CA 1
ATOM 2474 C C . ILE A 1 362 ? -32.014 -17.235 41.630 1.00 97.19 362 ILE A C 1
ATOM 2476 O O . ILE A 1 362 ? -33.235 -17.088 41.646 1.00 97.19 362 ILE A O 1
ATOM 2480 N N . ALA A 1 363 ? -31.295 -17.065 40.517 1.00 97.44 363 ALA A N 1
ATOM 2481 C CA . ALA A 1 363 ? -31.858 -16.542 39.269 1.00 97.44 363 ALA A CA 1
ATOM 2482 C C . ALA A 1 363 ? -33.036 -17.377 38.739 1.00 97.44 363 ALA A C 1
ATOM 2484 O O . ALA A 1 363 ? -34.014 -16.821 38.253 1.00 97.44 363 ALA A O 1
ATOM 2485 N N . GLN A 1 364 ? -32.973 -18.701 38.876 1.00 97.94 364 GLN A N 1
ATOM 2486 C CA . GLN A 1 364 ? -34.027 -19.621 38.447 1.00 97.94 364 GLN A CA 1
ATOM 2487 C C . GLN A 1 364 ? -35.306 -19.476 39.287 1.00 97.94 364 GLN A C 1
ATOM 2489 O O . GLN A 1 364 ? -36.407 -19.575 38.750 1.00 97.94 364 GLN A O 1
ATOM 2494 N N . GLU A 1 365 ? -35.175 -19.200 40.590 1.00 97.06 365 GLU A N 1
ATOM 2495 C CA . GLU A 1 365 ? -36.327 -18.938 41.462 1.00 97.06 365 GLU A CA 1
ATOM 2496 C C . GLU A 1 365 ? -36.990 -17.615 41.077 1.00 97.06 365 GLU A C 1
ATOM 2498 O O . GLU A 1 365 ? -38.201 -17.574 40.857 1.00 97.06 365 GLU A O 1
ATOM 2503 N N . VAL A 1 366 ? -36.186 -16.561 40.892 1.00 97.19 366 VAL A N 1
ATOM 2504 C CA . VAL A 1 366 ? -36.672 -15.256 40.420 1.00 97.19 366 VAL A CA 1
ATOM 2505 C C . VAL A 1 366 ? -37.366 -15.393 39.070 1.00 97.19 366 VAL A C 1
ATOM 2507 O O . VAL A 1 366 ? -38.461 -14.867 38.901 1.00 97.19 366 VAL A O 1
ATOM 2510 N N . GLN A 1 367 ? -36.796 -16.162 38.140 1.00 97.44 367 GLN A N 1
ATOM 2511 C CA . GLN A 1 367 ? -37.355 -16.357 36.803 1.00 97.44 367 GLN A CA 1
ATOM 2512 C C . GLN A 1 367 ? -38.768 -16.956 36.828 1.00 97.44 367 GLN A C 1
ATOM 2514 O O . GLN A 1 367 ? -39.583 -16.636 35.969 1.00 97.44 367 GLN A O 1
ATOM 2519 N N . SER A 1 368 ? -39.081 -17.798 37.815 1.00 96.75 368 SER A N 1
ATOM 2520 C CA . SER A 1 368 ? -40.414 -18.398 37.956 1.00 96.75 368 SER A CA 1
ATOM 2521 C C . SER A 1 368 ? -41.493 -17.423 38.453 1.00 96.75 368 SER A C 1
ATOM 2523 O O . SER A 1 368 ? -42.684 -17.698 38.302 1.00 96.75 368 SER A O 1
ATOM 2525 N N . VAL A 1 369 ? -41.091 -16.295 39.048 1.00 95.44 369 VAL A N 1
ATOM 2526 C CA . VAL A 1 369 ? -41.989 -15.322 39.696 1.00 95.44 369 VAL A CA 1
ATOM 2527 C C . VAL A 1 369 ? -42.039 -13.995 38.940 1.00 95.44 369 VAL A C 1
ATOM 2529 O O . VAL A 1 369 ? -43.120 -13.437 38.762 1.00 95.44 369 VAL A O 1
ATOM 2532 N N . LEU A 1 370 ? -40.876 -13.489 38.530 1.00 95.88 370 LEU A N 1
ATOM 2533 C CA . LEU A 1 370 ? -40.680 -12.228 37.819 1.00 95.88 370 LEU A CA 1
ATOM 2534 C C . LEU A 1 370 ? -39.628 -12.446 36.711 1.00 95.88 370 LEU A C 1
ATOM 2536 O O . LEU A 1 370 ? -38.469 -12.056 36.869 1.00 95.88 370 LEU A O 1
ATOM 2540 N N . PRO A 1 371 ? -39.972 -13.146 35.614 1.00 96.62 371 PRO A N 1
ATOM 2541 C CA . PRO A 1 371 ? -39.022 -13.496 34.554 1.00 96.62 371 PRO A CA 1
ATOM 2542 C C . PRO A 1 371 ? -38.362 -12.287 33.882 1.00 96.62 371 PRO A C 1
ATOM 2544 O O . PRO A 1 371 ? -37.259 -12.412 33.357 1.00 96.62 371 PRO A O 1
ATOM 2547 N N . GLU A 1 372 ? -39.001 -11.118 33.914 1.00 94.75 372 GLU A N 1
ATOM 2548 C CA . GLU A 1 372 ? -38.583 -9.896 33.223 1.00 94.75 372 GLU A CA 1
ATOM 2549 C C . GLU A 1 372 ? -37.253 -9.328 33.735 1.00 94.75 372 GLU A C 1
ATOM 2551 O O . GLU A 1 372 ? -36.597 -8.568 33.025 1.00 94.75 372 GLU A O 1
ATOM 2556 N N . VAL A 1 373 ? -36.842 -9.692 34.954 1.00 95.94 373 VAL A N 1
ATOM 2557 C CA . VAL A 1 373 ? -35.592 -9.214 35.575 1.00 95.94 373 VAL A CA 1
ATOM 2558 C C . VAL A 1 373 ? -34.453 -10.229 35.479 1.00 95.94 373 VAL A C 1
ATOM 2560 O O . VAL A 1 373 ? -33.381 -10.009 36.046 1.00 95.94 373 VAL A O 1
ATOM 2563 N N . VAL A 1 374 ? -34.666 -11.350 34.785 1.00 96.88 374 VAL A N 1
ATOM 2564 C CA . VAL A 1 374 ? -33.667 -12.407 34.605 1.00 96.88 374 VAL A CA 1
ATOM 2565 C C . VAL A 1 374 ? -33.212 -12.441 33.155 1.00 96.88 374 VAL A C 1
ATOM 2567 O O . VAL A 1 374 ? -34.018 -12.532 32.234 1.00 96.88 374 VAL A O 1
ATOM 2570 N N . THR A 1 375 ? -31.899 -12.412 32.944 1.00 96.31 375 THR A N 1
ATOM 2571 C CA . THR A 1 375 ? -31.303 -12.464 31.607 1.00 96.31 375 THR A CA 1
ATOM 2572 C C . THR A 1 375 ? -30.260 -13.564 31.504 1.00 96.31 375 THR A C 1
ATOM 2574 O O . THR A 1 375 ? -29.695 -14.009 32.502 1.00 96.31 375 THR A O 1
ATOM 2577 N N . SER A 1 376 ? -29.990 -13.998 30.280 1.00 94.38 376 SER A N 1
ATOM 2578 C CA . SER A 1 376 ? -28.896 -14.919 29.993 1.00 94.38 376 SER A CA 1
ATOM 2579 C C . SER A 1 376 ? -27.568 -14.166 29.917 1.00 94.38 376 SER A C 1
ATOM 2581 O O . SER A 1 376 ? -27.470 -13.124 29.274 1.00 94.38 376 SER A O 1
ATOM 2583 N N . ILE A 1 377 ? -26.532 -14.706 30.550 1.00 88.69 377 ILE A N 1
ATOM 2584 C CA . ILE A 1 377 ? -25.169 -14.169 30.554 1.00 88.69 377 ILE A CA 1
ATOM 2585 C C . ILE A 1 377 ? -24.188 -15.242 30.078 1.00 88.69 377 ILE A C 1
ATOM 2587 O O . ILE A 1 377 ? -24.510 -16.431 30.072 1.00 88.69 377 ILE A O 1
ATOM 2591 N N . HIS A 1 378 ? -22.984 -14.813 29.684 1.00 86.38 378 HIS A N 1
ATOM 2592 C CA . HIS A 1 378 ? -21.921 -15.703 29.210 1.00 86.38 378 HIS A CA 1
ATOM 2593 C C . HIS A 1 378 ? -22.411 -16.634 28.078 1.00 86.38 378 HIS A C 1
ATOM 2595 O O . HIS A 1 378 ? -22.492 -17.849 28.238 1.00 86.38 378 HIS A O 1
ATOM 2601 N N . GLU A 1 379 ? -22.831 -16.031 26.958 1.00 84.50 379 GLU A N 1
ATOM 2602 C CA . GLU A 1 379 ? -23.295 -16.741 25.749 1.00 84.50 379 GLU A CA 1
ATOM 2603 C C . GLU A 1 379 ? -24.467 -17.715 25.984 1.00 84.50 379 GLU A C 1
ATOM 2605 O O . GLU A 1 379 ? -24.618 -18.715 25.288 1.00 84.50 379 GLU A O 1
ATOM 2610 N N . GLY A 1 380 ? -25.322 -17.434 26.971 1.00 87.31 380 GLY A N 1
ATOM 2611 C CA . GLY A 1 380 ? -26.477 -18.285 27.273 1.00 87.31 380 GLY A CA 1
ATOM 2612 C C . GLY A 1 380 ? -26.204 -19.400 28.278 1.00 87.31 380 GLY A C 1
ATOM 2613 O O . GLY A 1 380 ? -27.133 -20.113 28.648 1.00 87.31 380 GLY A O 1
ATOM 2614 N N . LYS A 1 381 ? -24.962 -19.549 28.754 1.00 90.06 381 LYS A N 1
ATOM 2615 C CA . LYS A 1 381 ? -24.594 -20.611 29.699 1.00 90.06 381 LYS A CA 1
ATOM 2616 C C . LYS A 1 381 ? -25.187 -20.395 31.095 1.00 90.06 381 LYS A C 1
ATOM 2618 O O . LYS A 1 381 ? -25.523 -21.364 31.771 1.00 90.06 381 LYS A O 1
ATOM 2623 N N . TYR A 1 382 ? -25.297 -19.140 31.533 1.00 94.31 382 TYR A N 1
ATOM 2624 C CA . TYR A 1 382 ? -25.722 -18.782 32.888 1.00 94.31 382 TYR A CA 1
ATOM 2625 C C . TYR A 1 382 ? -26.858 -17.764 32.886 1.00 94.31 382 TYR A C 1
ATOM 2627 O O . TYR A 1 382 ? -27.107 -17.096 31.886 1.00 94.31 382 TYR A O 1
ATOM 2635 N N . LEU A 1 383 ? -27.531 -17.625 34.029 1.00 96.62 383 LEU A N 1
ATOM 2636 C CA . LEU A 1 383 ? -28.548 -16.602 34.255 1.00 96.62 383 LEU A CA 1
ATOM 2637 C C . LEU A 1 383 ? -28.030 -15.546 35.234 1.00 96.62 383 LEU A C 1
ATOM 2639 O O . LEU A 1 383 ? -27.388 -15.875 36.231 1.00 96.62 383 LEU A O 1
ATOM 2643 N N . GLY A 1 384 ? -28.336 -14.285 34.951 1.00 95.25 384 GLY A N 1
ATOM 2644 C CA . GLY A 1 384 ? -28.102 -13.139 35.823 1.00 95.25 384 GLY A CA 1
ATOM 2645 C C . GLY A 1 384 ? -29.417 -12.465 36.208 1.00 95.25 384 GLY A C 1
ATOM 2646 O O . GLY A 1 384 ? -30.398 -12.548 35.471 1.00 95.25 384 GLY A O 1
ATOM 2647 N N . VAL A 1 385 ? -29.426 -11.792 37.359 1.00 95.94 385 VAL A N 1
ATOM 2648 C CA . VAL A 1 385 ? -30.585 -11.052 37.885 1.00 95.94 385 VAL A CA 1
ATOM 2649 C C . VAL A 1 385 ? -30.274 -9.560 37.904 1.00 95.94 385 VAL A C 1
ATOM 2651 O O . VAL A 1 385 ? -29.251 -9.150 38.457 1.00 95.94 385 VAL A O 1
ATOM 2654 N N . ASP A 1 386 ? -31.172 -8.745 37.357 1.00 93.69 386 ASP A N 1
ATOM 2655 C CA . ASP A 1 386 ? -31.153 -7.296 37.543 1.00 93.69 386 ASP A CA 1
ATOM 2656 C C . ASP A 1 386 ? -31.759 -6.935 38.907 1.00 93.69 386 ASP A C 1
ATOM 2658 O O . ASP A 1 386 ? -32.963 -6.715 39.058 1.00 93.69 386 ASP A O 1
ATOM 2662 N N . TYR A 1 387 ? -30.897 -6.877 39.923 1.00 89.44 387 TYR A N 1
ATOM 2663 C 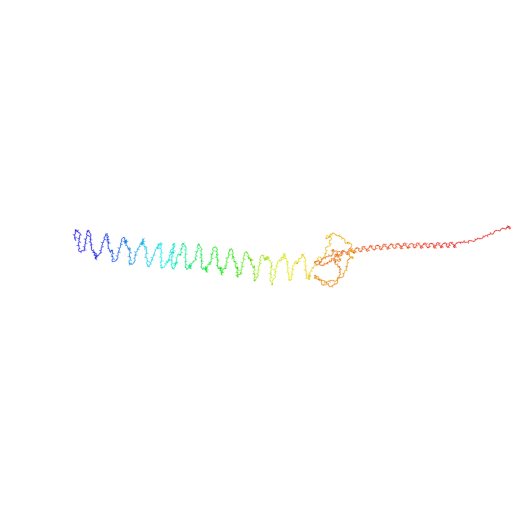CA . TYR A 1 387 ? -31.287 -6.537 41.293 1.00 89.44 387 TYR A CA 1
ATOM 2664 C C . TYR A 1 387 ? -31.959 -5.165 41.408 1.00 89.44 387 TYR A C 1
ATOM 2666 O O . TYR A 1 387 ? -32.828 -4.991 42.262 1.00 89.44 387 TYR A O 1
ATOM 2674 N N . ALA A 1 388 ? -31.592 -4.192 40.566 1.00 88.62 388 ALA A N 1
ATOM 2675 C CA . ALA A 1 388 ? -32.210 -2.870 40.614 1.00 88.62 388 ALA A CA 1
ATOM 2676 C C . ALA A 1 388 ? -33.688 -2.945 40.205 1.00 88.62 388 ALA A C 1
ATOM 2678 O O . ALA A 1 388 ? -34.534 -2.275 40.800 1.00 88.62 388 ALA A O 1
ATOM 2679 N N . SER A 1 389 ? -34.010 -3.826 39.257 1.00 92.12 389 SER A N 1
ATOM 2680 C CA . SER A 1 389 ? -35.377 -4.064 38.792 1.00 92.12 389 SER A CA 1
ATOM 2681 C C . SER A 1 389 ? -36.237 -4.892 39.759 1.00 92.12 389 SER A C 1
ATOM 2683 O O . SER A 1 389 ? -37.450 -4.961 39.576 1.00 92.12 389 SER A O 1
ATOM 2685 N N . LEU A 1 390 ? -35.668 -5.447 40.840 1.00 92.19 390 LEU A N 1
ATOM 2686 C CA . LEU A 1 390 ? -36.448 -6.035 41.942 1.00 92.19 390 LEU A CA 1
ATOM 2687 C C . LEU A 1 390 ? -37.041 -4.973 42.880 1.00 92.19 390 LEU A C 1
ATOM 2689 O O . LEU A 1 390 ? -38.042 -5.226 43.548 1.00 92.19 390 LEU A O 1
ATOM 2693 N N . VAL A 1 391 ? -36.447 -3.778 42.940 1.00 92.75 391 VAL A N 1
ATOM 2694 C CA . VAL A 1 391 ? -36.863 -2.721 43.875 1.00 92.75 391 VAL A CA 1
ATOM 2695 C C . VAL A 1 391 ? -38.322 -2.284 43.664 1.00 92.75 391 VAL A C 1
ATOM 2697 O O . VAL A 1 391 ? -39.038 -2.200 44.662 1.00 92.75 391 VAL A O 1
ATOM 2700 N N . PRO A 1 392 ? -38.821 -2.055 42.429 1.00 94.00 392 PRO A N 1
ATOM 2701 C CA . PRO A 1 392 ? -40.231 -1.728 42.205 1.00 94.00 392 PRO A CA 1
ATOM 2702 C C . PRO A 1 392 ? -41.201 -2.780 42.752 1.00 94.00 392 PRO A C 1
ATOM 2704 O O . PRO A 1 392 ? -42.212 -2.413 43.344 1.00 94.00 392 PRO A O 1
ATOM 2707 N N . LEU A 1 393 ? -40.874 -4.073 42.624 1.00 94.75 393 LEU A N 1
ATOM 2708 C CA . LEU A 1 393 ? -41.688 -5.153 43.188 1.00 94.75 393 LEU A CA 1
ATOM 2709 C C . LEU A 1 393 ? -41.755 -5.048 44.720 1.00 94.75 393 LEU A C 1
ATOM 2711 O O . LEU A 1 393 ? -42.830 -5.167 45.301 1.00 94.75 393 LEU A O 1
ATOM 2715 N N . VAL A 1 394 ? -40.621 -4.790 45.378 1.00 93.44 394 VAL A N 1
ATOM 2716 C CA . VAL A 1 394 ? -40.571 -4.627 46.840 1.00 93.44 394 VAL A CA 1
ATOM 2717 C C . VAL A 1 394 ? -41.340 -3.382 47.296 1.00 93.44 394 VAL A C 1
ATOM 2719 O O . VAL A 1 394 ? -42.003 -3.432 48.328 1.00 93.44 394 VAL A O 1
ATOM 2722 N N . ILE A 1 395 ? -41.296 -2.282 46.535 1.00 93.69 395 ILE A N 1
ATOM 2723 C CA . ILE A 1 395 ? -42.064 -1.061 46.836 1.00 93.69 395 ILE A CA 1
ATOM 2724 C C . ILE A 1 395 ? -43.567 -1.361 46.885 1.00 93.69 395 ILE A C 1
ATOM 2726 O O . ILE A 1 395 ? -44.231 -0.967 47.845 1.00 93.69 395 ILE A O 1
ATOM 2730 N N . GLU A 1 396 ? -44.096 -2.067 45.883 1.00 96.69 396 GLU A N 1
ATOM 2731 C CA . GLU A 1 396 ? -45.517 -2.433 45.850 1.00 96.69 396 GLU A CA 1
ATOM 2732 C C . GLU A 1 396 ? -45.861 -3.473 46.927 1.00 96.69 396 GLU A C 1
ATOM 2734 O O . GLU A 1 396 ? -46.870 -3.331 47.609 1.00 96.69 396 GLU A O 1
ATOM 2739 N N . ALA A 1 397 ? -44.979 -4.441 47.197 1.00 95.00 397 ALA A N 1
ATOM 2740 C CA . ALA A 1 397 ? -45.187 -5.424 48.264 1.00 95.00 397 ALA A CA 1
ATOM 2741 C C . ALA A 1 397 ? -45.274 -4.784 49.661 1.00 95.00 397 ALA A C 1
ATOM 2743 O O . ALA A 1 397 ? -46.091 -5.193 50.485 1.00 95.00 397 ALA A O 1
ATOM 2744 N N . VAL A 1 398 ? -44.446 -3.770 49.940 1.00 93.25 398 VAL A N 1
ATOM 2745 C CA . VAL A 1 398 ? -44.504 -3.011 51.201 1.00 93.25 398 VAL A CA 1
ATOM 2746 C C . VAL A 1 398 ? -45.794 -2.195 51.290 1.00 93.25 398 VAL A C 1
ATOM 2748 O O . VAL A 1 398 ? -46.357 -2.084 52.378 1.00 93.25 398 VAL A O 1
ATOM 2751 N N . ARG A 1 399 ? -46.286 -1.654 50.168 1.00 92.31 399 ARG A N 1
ATOM 2752 C CA . ARG A 1 399 ? -47.567 -0.937 50.124 1.00 92.31 399 ARG A CA 1
ATOM 2753 C C . ARG A 1 399 ? -48.744 -1.872 50.404 1.00 92.31 399 ARG A C 1
ATOM 2755 O O . ARG A 1 399 ? -49.534 -1.572 51.291 1.00 92.31 399 ARG A O 1
ATOM 2762 N N . GLU A 1 400 ? -48.803 -3.025 49.737 1.00 95.19 400 GLU A N 1
ATOM 2763 C CA . GLU A 1 400 ? -49.811 -4.062 50.008 1.00 95.19 400 GLU A CA 1
ATOM 2764 C C . GLU A 1 400 ? -49.757 -4.536 51.472 1.00 95.19 400 GLU A C 1
ATOM 2766 O O . GLU A 1 400 ? -50.790 -4.729 52.116 1.00 95.19 400 GLU A O 1
ATOM 2771 N N . LEU A 1 401 ? -48.553 -4.691 52.037 1.00 91.38 401 LEU A N 1
ATOM 2772 C CA . LEU A 1 401 ? -48.382 -5.064 53.441 1.00 91.38 401 LEU A CA 1
ATOM 2773 C C . LEU A 1 401 ? -48.907 -3.987 54.405 1.00 91.38 401 LEU A C 1
ATOM 2775 O O . LEU A 1 401 ? -49.547 -4.334 55.399 1.00 91.38 401 LEU A O 1
ATOM 2779 N N . ASP A 1 402 ? -48.651 -2.702 54.134 1.00 91.44 402 ASP A N 1
ATOM 2780 C CA . ASP A 1 402 ? -49.188 -1.597 54.940 1.00 91.44 402 ASP A CA 1
ATOM 2781 C C . ASP A 1 402 ? -50.719 -1.549 54.858 1.00 91.44 402 ASP A C 1
ATOM 2783 O O . ASP A 1 402 ? -51.383 -1.447 55.888 1.00 91.44 402 ASP A O 1
ATOM 2787 N N . GLU A 1 403 ? -51.303 -1.739 53.673 1.00 90.81 403 GLU A N 1
ATOM 2788 C CA . GLU A 1 403 ? -52.760 -1.809 53.499 1.00 90.81 403 GLU A CA 1
ATOM 2789 C C . GLU A 1 403 ? -53.388 -2.936 54.335 1.00 90.81 403 GLU A C 1
ATOM 2791 O O . GLU A 1 403 ? -54.346 -2.701 55.082 1.00 90.81 403 GLU A O 1
ATOM 2796 N N . LEU A 1 404 ? -52.810 -4.143 54.292 1.00 88.62 404 LEU A N 1
ATOM 2797 C CA . LEU A 1 404 ? -53.242 -5.272 55.125 1.00 88.62 404 LEU A CA 1
ATOM 2798 C C . LEU A 1 404 ? -53.096 -4.971 56.623 1.00 88.62 404 LEU A C 1
ATOM 2800 O O . LEU A 1 404 ? -53.963 -5.329 57.427 1.00 88.62 404 LEU A O 1
ATOM 2804 N N . PHE A 1 405 ? -52.015 -4.296 57.013 1.00 87.19 405 PHE A N 1
ATOM 2805 C CA . PHE A 1 405 ? -51.761 -3.923 58.399 1.00 87.19 405 PHE A CA 1
ATOM 2806 C C . PHE A 1 405 ? -52.769 -2.889 58.923 1.00 87.19 405 PHE A C 1
ATOM 2808 O O . PHE A 1 405 ? -53.294 -3.051 60.030 1.00 87.19 405 PHE A O 1
ATOM 2815 N N . GLN A 1 406 ? -53.095 -1.858 58.137 1.00 84.62 406 GLN A N 1
ATOM 2816 C CA . GLN A 1 406 ? -54.107 -0.861 58.505 1.00 84.62 406 GLN A CA 1
ATOM 2817 C C . GLN A 1 406 ? -55.509 -1.476 58.577 1.00 84.62 406 GLN A C 1
ATOM 2819 O O . GLN A 1 406 ? -56.236 -1.231 59.543 1.00 84.62 406 GLN A O 1
ATOM 2824 N N . ALA A 1 407 ? -55.872 -2.334 57.617 1.00 84.25 407 ALA A N 1
ATOM 2825 C CA . ALA A 1 407 ? -57.144 -3.057 57.641 1.00 84.25 407 ALA A CA 1
ATOM 2826 C C . ALA A 1 407 ? -57.289 -3.921 58.912 1.00 84.25 407 ALA A C 1
ATOM 2828 O O . ALA A 1 407 ? -58.337 -3.922 59.569 1.00 84.25 407 ALA A O 1
ATOM 2829 N N . GLY A 1 408 ? -56.210 -4.599 59.319 1.00 82.62 408 GLY A N 1
ATOM 2830 C CA . GLY A 1 408 ? -56.161 -5.363 60.567 1.00 82.62 408 GLY A CA 1
ATOM 2831 C C . GLY A 1 408 ? -56.338 -4.502 61.824 1.00 82.62 408 GLY A C 1
ATOM 2832 O O . GLY A 1 408 ? -57.074 -4.892 62.734 1.00 82.62 408 GLY A O 1
ATOM 2833 N N . LYS A 1 409 ? -55.720 -3.312 61.875 1.00 82.44 409 LYS A N 1
ATOM 2834 C CA . LYS A 1 409 ? -55.862 -2.367 62.999 1.00 82.44 409 LYS A CA 1
ATOM 2835 C C . LYS A 1 409 ? -57.289 -1.857 63.171 1.00 82.44 409 LYS A C 1
ATOM 2837 O O . LYS A 1 409 ? -57.808 -1.904 64.284 1.00 82.44 409 LYS A O 1
ATOM 2842 N N . ILE A 1 410 ? -57.929 -1.425 62.084 1.00 77.50 410 ILE A N 1
ATOM 2843 C CA . ILE A 1 410 ? -59.313 -0.924 62.113 1.00 77.50 410 ILE A CA 1
ATOM 2844 C C . ILE A 1 410 ? -60.247 -1.997 62.684 1.00 77.50 410 ILE A C 1
ATOM 2846 O O . ILE A 1 410 ? -61.023 -1.730 63.602 1.00 77.50 410 ILE A O 1
ATOM 2850 N N . THR A 1 411 ? -60.093 -3.240 62.222 1.00 82.12 411 THR A N 1
ATOM 2851 C CA . THR A 1 411 ? -60.891 -4.381 62.693 1.00 82.12 411 THR A CA 1
ATOM 2852 C C . THR A 1 411 ? -60.698 -4.639 64.196 1.00 82.12 411 THR A C 1
ATOM 2854 O O . THR A 1 411 ? -61.650 -4.945 64.919 1.00 82.12 411 THR A O 1
ATOM 2857 N N . ALA A 1 412 ? -59.466 -4.507 64.699 1.00 80.69 412 ALA A N 1
ATOM 2858 C CA . ALA A 1 412 ? -59.165 -4.677 66.118 1.00 80.69 412 ALA A CA 1
ATOM 2859 C C . ALA A 1 412 ? -59.793 -3.569 66.983 1.00 80.69 412 ALA A C 1
ATOM 2861 O O . ALA A 1 412 ? -60.380 -3.866 68.026 1.00 80.69 412 ALA A O 1
ATOM 2862 N N . GLU A 1 413 ? -59.727 -2.310 66.542 1.00 84.38 413 GLU A N 1
ATOM 2863 C CA . GLU A 1 413 ? -60.339 -1.170 67.235 1.00 84.38 413 GLU A CA 1
ATOM 2864 C C . GLU A 1 413 ? -61.872 -1.237 67.242 1.00 84.38 413 GLU A C 1
ATOM 2866 O O . GLU A 1 413 ? -62.506 -0.892 68.240 1.00 84.38 413 GLU A O 1
ATOM 2871 N N . GLU A 1 414 ? -62.493 -1.692 66.153 1.00 80.75 414 GLU A N 1
ATOM 2872 C CA . GLU A 1 414 ? -63.939 -1.938 66.095 1.00 80.75 414 GLU A CA 1
ATOM 2873 C C . GLU A 1 414 ? -64.366 -3.023 67.087 1.00 80.75 414 GLU A C 1
ATOM 2875 O O . GLU A 1 414 ? -65.330 -2.843 67.839 1.00 80.75 414 GLU A O 1
ATOM 2880 N N . LYS A 1 415 ? -63.610 -4.125 67.158 1.00 79.62 415 LYS A N 1
ATOM 2881 C CA . LYS A 1 415 ? -63.868 -5.213 68.107 1.00 79.62 415 LYS A CA 1
ATOM 2882 C C . LYS A 1 415 ? -63.667 -4.772 69.561 1.00 79.62 415 LYS A C 1
ATOM 2884 O O . LYS A 1 415 ? -64.460 -5.154 70.426 1.00 79.62 415 LYS A O 1
ATOM 2889 N N . ALA A 1 416 ? -62.659 -3.942 69.834 1.00 83.69 416 ALA A N 1
ATOM 2890 C CA . ALA A 1 416 ? -62.434 -3.348 71.151 1.00 83.69 416 ALA A CA 1
ATOM 2891 C C . ALA A 1 416 ? -63.597 -2.425 71.555 1.00 83.69 416 ALA A C 1
ATOM 2893 O O . ALA A 1 416 ? -64.193 -2.630 72.609 1.00 83.69 416 ALA A O 1
ATOM 2894 N N . ARG A 1 417 ? -64.019 -1.506 70.672 1.00 84.38 417 ARG A N 1
ATOM 2895 C CA . ARG A 1 417 ? -65.178 -0.622 70.907 1.00 84.38 417 ARG A CA 1
ATOM 2896 C C . ARG A 1 417 ? -66.468 -1.397 71.172 1.00 84.38 417 ARG A C 1
ATOM 2898 O O . ARG A 1 417 ? -67.233 -1.025 72.059 1.00 84.38 417 ARG A O 1
ATOM 2905 N N . HIS A 1 418 ? -66.716 -2.476 70.427 1.00 79.00 418 HIS A N 1
ATOM 2906 C CA . HIS A 1 418 ? -67.873 -3.341 70.661 1.00 79.00 418 HIS A CA 1
ATOM 2907 C C . HIS A 1 418 ? -67.811 -4.015 72.042 1.00 79.00 418 HIS A C 1
ATOM 2909 O O . HIS A 1 418 ? -68.823 -4.110 72.737 1.00 79.00 418 HIS A O 1
ATOM 2915 N N . THR A 1 419 ? -66.619 -4.455 72.455 1.00 78.69 419 THR A N 1
ATOM 2916 C CA . THR A 1 419 ? -66.396 -5.089 73.762 1.00 78.69 419 THR A CA 1
ATOM 2917 C C . THR A 1 419 ? -66.597 -4.092 74.906 1.00 78.69 419 THR A C 1
ATOM 2919 O O . THR A 1 419 ? -67.329 -4.395 75.846 1.00 78.69 419 THR A O 1
ATOM 2922 N N . ASP A 1 420 ? -66.057 -2.877 74.794 1.00 88.69 420 ASP A N 1
ATOM 2923 C CA . ASP A 1 420 ? -66.239 -1.811 75.789 1.00 88.69 420 ASP A CA 1
ATOM 2924 C C . ASP A 1 420 ? -67.704 -1.373 75.903 1.00 88.69 420 ASP A C 1
ATOM 2926 O O . ASP A 1 420 ? -68.224 -1.189 77.004 1.00 88.69 420 ASP A O 1
ATOM 2930 N N . ALA A 1 421 ? -68.410 -1.255 74.773 1.00 84.12 421 ALA A N 1
ATOM 2931 C CA . ALA A 1 421 ? -69.837 -0.944 74.765 1.00 84.12 421 ALA A CA 1
ATOM 2932 C C . ALA A 1 421 ? -70.670 -2.040 75.452 1.00 84.12 421 ALA A C 1
ATOM 2934 O O . ALA A 1 421 ? -71.621 -1.729 76.172 1.00 84.12 421 ALA A O 1
ATOM 2935 N N . MET A 1 422 ? -70.307 -3.314 75.262 1.00 81.75 422 MET A N 1
ATOM 2936 C CA . MET A 1 422 ? -70.938 -4.440 75.954 1.00 81.75 422 MET A CA 1
ATOM 2937 C C . MET A 1 422 ? -70.656 -4.398 77.460 1.00 81.75 422 MET A C 1
ATOM 2939 O O . MET A 1 422 ? -71.577 -4.582 78.252 1.00 81.75 422 MET A O 1
ATOM 2943 N N . PHE A 1 423 ? -69.418 -4.094 77.860 1.00 86.31 423 PHE A N 1
ATOM 2944 C CA . PHE A 1 423 ? -69.025 -3.999 79.266 1.00 86.31 423 PHE A CA 1
ATOM 2945 C C . PHE A 1 423 ? -69.734 -2.848 79.987 1.00 86.31 423 PHE A C 1
ATOM 2947 O O . PHE A 1 423 ? -70.216 -3.019 81.104 1.00 86.31 423 PHE A O 1
ATOM 2954 N N . LYS A 1 424 ? -69.869 -1.693 79.323 1.00 90.00 424 LYS A N 1
ATOM 2955 C CA . LYS A 1 424 ? -70.589 -0.535 79.861 1.00 90.00 424 LYS A CA 1
ATOM 2956 C C . LYS A 1 424 ? -72.078 -0.820 80.055 1.00 90.00 424 LYS A C 1
ATOM 2958 O O . LYS A 1 424 ? -72.609 -0.521 81.115 1.00 90.00 424 LYS A O 1
ATOM 2963 N N . ARG A 1 425 ? -72.731 -1.470 79.082 1.00 87.25 425 ARG A N 1
ATOM 2964 C CA . ARG A 1 425 ? -74.123 -1.932 79.246 1.00 87.25 425 ARG A CA 1
ATOM 2965 C C . ARG A 1 425 ? -74.262 -2.884 80.429 1.00 87.25 425 ARG A C 1
ATOM 2967 O O . ARG A 1 425 ? -75.187 -2.738 81.213 1.00 87.25 425 ARG A O 1
ATOM 2974 N N . LEU A 1 426 ? -73.316 -3.810 80.585 1.00 85.31 426 LEU A N 1
ATOM 2975 C CA . LEU A 1 426 ? -73.313 -4.741 81.710 1.00 85.31 426 LEU A CA 1
ATOM 2976 C C . LEU A 1 426 ? -73.171 -4.011 83.057 1.00 85.31 426 LEU A C 1
ATOM 2978 O O . LEU A 1 426 ? -73.847 -4.368 84.015 1.00 85.31 426 LEU A O 1
ATOM 2982 N N . GLN A 1 427 ? -72.321 -2.981 83.134 1.00 89.19 427 GLN A N 1
ATOM 2983 C CA . GLN A 1 427 ? -72.182 -2.140 84.329 1.00 89.19 427 GLN A CA 1
ATOM 2984 C C . GLN A 1 427 ? -73.457 -1.349 84.634 1.00 89.19 427 GLN A C 1
ATOM 2986 O O . GLN A 1 427 ? -73.884 -1.329 85.787 1.00 89.19 427 GLN A O 1
ATOM 2991 N N . ASP A 1 428 ? -74.074 -0.733 83.623 1.00 90.69 428 ASP A N 1
ATOM 2992 C CA . ASP A 1 428 ? -75.329 0.010 83.779 1.00 90.69 428 ASP A CA 1
ATOM 2993 C C . ASP A 1 428 ? -76.460 -0.922 84.259 1.00 90.69 428 ASP A C 1
ATOM 2995 O O . ASP A 1 428 ? -77.215 -0.576 85.173 1.00 90.69 428 ASP A O 1
ATOM 2999 N N . ASP A 1 429 ? -76.533 -2.138 83.706 1.00 87.06 429 ASP A N 1
ATOM 3000 C CA . ASP A 1 429 ? -77.484 -3.168 84.126 1.00 87.06 429 ASP A CA 1
ATOM 3001 C C . ASP A 1 429 ? -77.247 -3.582 85.588 1.00 87.06 429 ASP A C 1
ATOM 3003 O O . ASP A 1 429 ? -78.199 -3.615 86.373 1.00 87.06 429 ASP A O 1
ATOM 3007 N N . VAL A 1 430 ? -75.992 -3.831 85.987 1.00 88.56 430 VAL A N 1
ATOM 3008 C CA . VAL A 1 430 ? -75.620 -4.157 87.378 1.00 88.56 430 VAL A CA 1
ATOM 3009 C C . VAL A 1 430 ? -75.994 -3.020 88.330 1.00 88.56 430 VAL A C 1
ATOM 3011 O O . VAL A 1 430 ? -76.647 -3.273 89.340 1.00 88.56 430 VAL A O 1
ATOM 3014 N N . LEU A 1 431 ? -75.677 -1.770 87.991 1.00 89.88 431 LEU A N 1
ATOM 3015 C CA . LEU A 1 431 ? -76.019 -0.609 88.814 1.00 89.88 431 LEU A CA 1
ATOM 3016 C C . LEU A 1 431 ? -77.539 -0.457 88.972 1.00 89.88 431 LEU A C 1
ATOM 3018 O O . LEU A 1 431 ? -78.038 -0.155 90.057 1.00 89.88 431 LEU A O 1
ATOM 3022 N N . SER A 1 432 ? -78.303 -0.698 87.903 1.00 85.25 432 SER A N 1
ATOM 3023 C CA . SER A 1 432 ? -79.768 -0.661 87.959 1.00 85.25 432 SER A CA 1
ATOM 3024 C C . SER A 1 432 ? -80.341 -1.733 88.893 1.00 85.25 432 SER A C 1
ATOM 3026 O O . SER A 1 432 ? -81.311 -1.481 89.617 1.00 85.25 432 SER A O 1
ATOM 3028 N N . LEU A 1 433 ? -79.726 -2.919 88.907 1.00 86.25 433 LEU A N 1
ATOM 3029 C CA . LEU A 1 433 ? -80.094 -4.019 89.791 1.00 86.25 433 LEU A CA 1
ATOM 3030 C C . LEU A 1 433 ? -79.749 -3.693 91.247 1.00 86.25 433 LEU A C 1
ATOM 3032 O O . LEU A 1 433 ? -80.581 -3.929 92.122 1.00 86.25 433 LEU A O 1
ATOM 3036 N N . GLU A 1 434 ? -78.586 -3.093 91.503 1.00 86.81 434 GLU A N 1
ATOM 3037 C CA . GLU A 1 434 ? -78.185 -2.630 92.836 1.00 86.81 434 GLU A CA 1
ATOM 3038 C C . GLU A 1 434 ? -79.134 -1.550 93.374 1.00 86.81 434 GLU A C 1
ATOM 3040 O O . GLU A 1 434 ? -79.628 -1.665 94.495 1.00 86.81 434 GLU A O 1
ATOM 3045 N N . MET A 1 435 ? -79.484 -0.539 92.569 1.00 85.62 435 MET A N 1
ATOM 3046 C CA . MET A 1 435 ? -80.451 0.489 92.979 1.00 85.62 435 MET A CA 1
ATOM 3047 C C . MET A 1 435 ? -81.835 -0.099 93.276 1.00 85.62 435 MET A C 1
ATOM 3049 O O . MET A 1 435 ? -82.484 0.295 94.247 1.00 85.62 435 MET A O 1
ATOM 3053 N N . ARG A 1 436 ? -82.296 -1.058 92.460 1.00 84.44 436 ARG A N 1
ATOM 3054 C CA . ARG A 1 436 ? -83.548 -1.788 92.713 1.00 84.44 436 ARG A CA 1
ATOM 3055 C C . ARG A 1 436 ? -83.495 -2.563 94.024 1.00 84.44 436 ARG A C 1
ATOM 3057 O O . ARG A 1 436 ? -84.484 -2.567 94.754 1.00 84.44 436 ARG A O 1
ATOM 3064 N N . LEU A 1 437 ? -82.361 -3.191 94.325 1.00 83.00 437 LEU A N 1
ATOM 3065 C CA . LEU A 1 437 ? -82.157 -3.921 95.571 1.00 83.00 437 LEU A CA 1
ATOM 3066 C C . LEU A 1 437 ? -82.243 -2.980 96.782 1.00 83.00 437 LEU A C 1
ATOM 3068 O O . LEU A 1 437 ? -83.002 -3.256 97.707 1.00 83.00 437 LEU A O 1
ATOM 3072 N N . VAL A 1 438 ? -81.564 -1.830 96.737 1.00 87.12 438 VAL A N 1
ATOM 3073 C CA . VAL A 1 438 ? -81.603 -0.817 97.809 1.00 87.12 438 VAL A CA 1
ATOM 3074 C C . VAL A 1 438 ? -83.013 -0.253 98.012 1.00 87.12 438 VAL A C 1
ATOM 3076 O O . VAL A 1 438 ? -83.460 -0.081 99.149 1.00 87.12 438 VAL A O 1
ATOM 3079 N N . ALA A 1 439 ? -83.745 0.020 96.929 1.00 81.62 439 ALA A N 1
ATOM 3080 C CA . ALA A 1 439 ? -85.126 0.493 97.013 1.00 81.62 439 ALA A CA 1
ATOM 3081 C C . ALA A 1 439 ? -86.033 -0.538 97.705 1.00 81.62 439 ALA A C 1
ATOM 3083 O O . ALA A 1 439 ? -86.788 -0.182 98.610 1.00 81.62 439 ALA A O 1
ATOM 3084 N N . LEU A 1 440 ? -85.897 -1.820 97.347 1.00 83.75 440 LEU A N 1
ATOM 3085 C CA . LEU A 1 440 ? -86.618 -2.923 97.988 1.00 83.75 440 LEU A CA 1
ATOM 3086 C C . LEU A 1 440 ? -86.249 -3.077 99.472 1.00 83.75 440 LEU A C 1
ATOM 3088 O O . LEU A 1 440 ? -87.119 -3.330 100.306 1.00 83.75 440 LEU A O 1
ATOM 3092 N N . GLU A 1 441 ? -84.975 -2.913 99.833 1.00 82.19 441 GLU A N 1
ATOM 3093 C CA . GLU A 1 441 ? -84.522 -2.945 101.231 1.00 82.19 441 GLU A CA 1
ATOM 3094 C C . GLU A 1 441 ? -85.066 -1.768 102.051 1.00 82.19 441 GLU A C 1
ATOM 3096 O O . GLU A 1 441 ? -85.443 -1.936 103.217 1.00 82.19 441 GLU A O 1
ATOM 3101 N N . THR A 1 442 ? -85.165 -0.590 101.437 1.00 83.00 442 THR A N 1
ATOM 3102 C CA . THR A 1 442 ? -85.741 0.606 102.062 1.00 83.00 442 THR A CA 1
ATOM 3103 C C . THR A 1 442 ? -87.244 0.433 102.271 1.00 83.00 442 THR A C 1
ATOM 3105 O O . THR A 1 442 ? -87.725 0.611 103.388 1.00 83.00 442 THR A O 1
ATOM 3108 N N . GLU A 1 443 ? -87.977 -0.023 101.250 1.00 83.38 443 GLU A N 1
A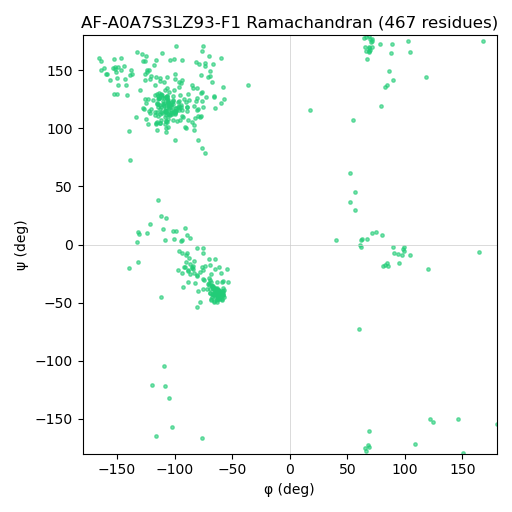TOM 3109 C CA . GLU A 1 443 ? -89.410 -0.331 101.339 1.00 83.38 443 GLU A CA 1
ATOM 3110 C C . GLU A 1 443 ? -89.688 -1.381 102.425 1.00 83.38 443 GLU A C 1
ATOM 3112 O O . GLU A 1 443 ? -90.578 -1.213 103.262 1.00 83.38 443 GLU A O 1
ATOM 3117 N N . LYS A 1 444 ? -88.861 -2.431 102.497 1.00 82.31 444 LYS A N 1
ATOM 3118 C CA . LYS A 1 444 ? -88.918 -3.432 103.570 1.00 82.31 444 LYS A CA 1
ATOM 3119 C C . LYS A 1 444 ? -88.725 -2.801 104.952 1.00 82.31 444 LYS A C 1
ATOM 3121 O O . LYS A 1 444 ? -89.417 -3.182 105.898 1.00 82.31 444 LYS A O 1
ATOM 3126 N N . THR A 1 445 ? -87.796 -1.859 105.086 1.00 80.06 445 THR A N 1
ATOM 3127 C CA . THR A 1 445 ? -87.504 -1.168 106.352 1.00 80.06 445 THR A CA 1
ATOM 3128 C C . THR A 1 445 ? -88.647 -0.239 106.765 1.00 80.06 445 THR A C 1
ATOM 3130 O O . THR A 1 445 ? -89.055 -0.249 107.928 1.00 80.06 445 THR A O 1
ATOM 3133 N N . ASP A 1 446 ? -89.235 0.491 105.820 1.00 79.75 446 ASP A N 1
ATOM 3134 C CA . ASP A 1 446 ? -90.402 1.342 106.063 1.00 79.75 446 ASP A CA 1
ATOM 3135 C C . ASP A 1 446 ? -91.639 0.525 106.436 1.00 79.75 446 ASP A C 1
ATOM 3137 O O . ASP A 1 446 ? -92.337 0.873 107.393 1.00 79.75 446 ASP A O 1
ATOM 3141 N N . MET A 1 447 ? -91.875 -0.615 105.778 1.00 75.62 447 MET A N 1
ATOM 3142 C CA . MET A 1 447 ? -92.924 -1.549 106.194 1.00 75.62 447 MET A CA 1
ATOM 3143 C C . MET A 1 447 ? -92.700 -2.048 107.629 1.00 75.62 447 MET A C 1
ATOM 3145 O O . MET A 1 447 ? -93.639 -2.085 108.426 1.00 75.62 447 MET A O 1
ATOM 3149 N N . LEU A 1 448 ? -91.461 -2.392 108.000 1.00 71.56 448 LEU A N 1
ATOM 3150 C CA . LEU A 1 448 ? -91.122 -2.817 109.365 1.00 71.56 448 LEU A CA 1
ATOM 3151 C C . LEU A 1 448 ? -91.350 -1.697 110.397 1.00 71.56 448 LEU A C 1
ATOM 3153 O O . LEU A 1 448 ? -91.838 -1.965 111.500 1.00 71.56 448 LEU A O 1
ATOM 3157 N N . ASN A 1 449 ? -91.052 -0.445 110.047 1.00 73.25 449 ASN A N 1
ATOM 3158 C CA . ASN A 1 449 ? -91.285 0.712 110.912 1.00 73.25 449 ASN A CA 1
ATOM 3159 C C . ASN A 1 449 ? -92.778 1.060 111.043 1.00 73.25 449 ASN A C 1
ATOM 3161 O O . ASN A 1 449 ? -93.239 1.342 112.151 1.00 73.25 449 ASN A O 1
ATOM 3165 N N . GLN A 1 450 ? -93.570 0.949 109.971 1.00 69.00 450 GLN A N 1
ATOM 3166 C CA . GLN A 1 450 ? -95.032 1.105 110.027 1.00 69.00 450 GLN A CA 1
ATOM 3167 C C . GLN A 1 450 ? -95.704 0.035 110.899 1.00 69.00 450 GLN A C 1
ATOM 3169 O O . GLN A 1 450 ? -96.693 0.316 111.579 1.00 69.00 450 GLN A O 1
ATOM 3174 N N . VAL A 1 451 ? -95.151 -1.181 110.940 1.00 66.12 451 VAL A N 1
ATOM 3175 C CA . VAL A 1 451 ? -95.607 -2.236 111.859 1.00 66.12 451 VAL A CA 1
ATOM 3176 C C . VAL A 1 451 ? -95.290 -1.887 113.324 1.00 66.12 451 VAL A C 1
ATOM 3178 O O . VAL A 1 451 ? -96.086 -2.211 114.205 1.00 66.12 451 VAL A O 1
ATOM 3181 N N . ARG A 1 452 ? -94.186 -1.175 113.602 1.00 59.78 452 ARG A N 1
ATOM 3182 C CA . ARG A 1 452 ? -93.791 -0.732 114.957 1.00 59.78 452 ARG A CA 1
ATOM 3183 C C . ARG A 1 452 ? -94.520 0.525 115.459 1.00 59.78 452 ARG A C 1
ATOM 3185 O O . ARG A 1 452 ? -94.667 0.675 116.667 1.00 59.78 452 ARG A O 1
ATOM 3192 N N . ALA A 1 453 ? -94.995 1.406 114.575 1.00 52.34 453 ALA A N 1
ATOM 3193 C CA . ALA A 1 453 ? -95.568 2.713 114.933 1.00 52.34 453 ALA A CA 1
ATOM 3194 C C . ALA A 1 453 ? -97.090 2.730 115.210 1.00 52.34 453 ALA A C 1
ATOM 3196 O O . ALA A 1 453 ? -97.669 3.802 115.381 1.00 52.34 453 ALA A O 1
ATOM 3197 N N . ARG A 1 454 ? -97.776 1.580 115.276 1.00 47.03 454 ARG A N 1
ATOM 3198 C CA . ARG A 1 454 ? -99.206 1.538 115.644 1.00 47.03 454 ARG A CA 1
ATOM 3199 C C . ARG A 1 454 ? -99.400 1.751 117.160 1.00 47.03 454 ARG A C 1
ATOM 3201 O O . ARG A 1 454 ? -98.990 0.880 117.927 1.00 47.03 454 ARG A O 1
ATOM 3208 N N . PRO A 1 455 ? -100.101 2.806 117.626 1.00 47.50 455 PRO A N 1
ATOM 3209 C CA . PRO A 1 455 ? -100.523 2.912 119.019 1.00 47.50 455 PRO A CA 1
ATOM 3210 C C . PRO A 1 455 ? -101.794 2.080 119.238 1.00 47.50 455 PRO A C 1
ATOM 3212 O O . PRO A 1 455 ? -102.795 2.277 118.549 1.00 47.50 455 PRO A O 1
ATOM 3215 N N . ARG A 1 456 ? -101.802 1.169 120.221 1.00 48.50 456 ARG A N 1
ATOM 3216 C CA . ARG A 1 456 ? -103.060 0.652 120.785 1.00 48.50 456 ARG A CA 1
ATOM 3217 C C . ARG A 1 456 ? -103.404 1.452 122.034 1.00 48.50 456 ARG A C 1
ATOM 3219 O O . ARG A 1 456 ? -102.740 1.342 123.059 1.00 48.50 456 ARG A O 1
ATOM 3226 N N . GLY A 1 457 ? -104.421 2.293 121.867 1.00 42.44 457 GLY A N 1
ATOM 3227 C CA . GLY A 1 457 ? -104.998 3.161 122.878 1.00 42.44 457 GLY A CA 1
ATOM 3228 C C . GLY A 1 457 ? -105.770 2.429 123.976 1.00 42.44 457 GLY A C 1
ATOM 3229 O O . GLY A 1 457 ? -106.178 1.275 123.850 1.00 42.44 457 GLY A O 1
ATOM 3230 N N . ASN A 1 458 ? -105.944 3.183 125.054 1.00 40.19 458 ASN A N 1
ATOM 3231 C CA . ASN A 1 458 ? -106.651 2.882 126.287 1.00 40.19 458 ASN A CA 1
ATOM 3232 C C . ASN A 1 458 ? -108.176 2.990 126.062 1.00 40.19 458 ASN A C 1
ATOM 3234 O O . ASN A 1 458 ? -108.634 4.002 125.532 1.00 40.19 458 ASN A O 1
ATOM 3238 N N . ALA A 1 459 ? -108.958 1.988 126.473 1.00 42.31 459 ALA A N 1
ATOM 3239 C CA . ALA A 1 459 ? -110.423 2.027 126.452 1.00 42.31 459 ALA A CA 1
ATOM 3240 C C . ALA A 1 459 ? -110.991 1.514 127.785 1.00 42.31 459 ALA A C 1
ATOM 3242 O O . ALA A 1 459 ? -110.925 0.324 128.089 1.00 42.31 459 ALA A O 1
ATOM 3243 N N . THR A 1 460 ? -111.556 2.425 128.577 1.00 42.41 460 THR A N 1
ATOM 3244 C CA . THR A 1 460 ? -112.337 2.152 129.791 1.00 42.41 460 THR A CA 1
ATOM 3245 C C . THR A 1 460 ? -113.821 2.041 129.427 1.00 42.41 460 THR A C 1
ATOM 3247 O O . THR A 1 460 ? -114.391 2.968 128.856 1.00 42.41 460 THR A O 1
ATOM 3250 N N . VAL A 1 461 ? -114.464 0.927 129.790 1.00 43.44 461 VAL A N 1
ATOM 3251 C CA . VAL A 1 461 ? -115.911 0.679 129.643 1.00 43.44 461 VAL A CA 1
ATOM 3252 C C . VAL A 1 461 ? -116.567 0.733 131.027 1.00 43.44 461 VAL A C 1
ATOM 3254 O O . VAL A 1 461 ? -116.133 0.035 131.943 1.00 43.44 461 VAL A O 1
ATOM 3257 N N . LYS A 1 462 ? -117.618 1.552 131.188 1.00 44.00 462 LYS A N 1
ATOM 3258 C CA . LYS A 1 462 ? -118.545 1.502 132.333 1.00 44.00 462 LYS A CA 1
ATOM 3259 C C . LYS A 1 462 ? -119.642 0.461 132.076 1.00 44.00 462 LYS A C 1
ATOM 3261 O O . LYS A 1 462 ? -120.184 0.379 130.979 1.00 44.00 462 LYS A O 1
ATOM 3266 N N . GLN A 1 463 ? -119.930 -0.304 133.126 1.00 48.31 463 GLN A N 1
ATOM 3267 C CA . GLN A 1 463 ? -120.892 -1.403 133.239 1.00 48.31 463 GLN A CA 1
ATOM 3268 C C . GLN A 1 463 ? -122.358 -0.966 133.118 1.00 48.31 463 GLN A C 1
ATOM 3270 O O . GLN A 1 463 ? -122.717 0.133 133.535 1.00 48.31 463 GLN A O 1
ATOM 3275 N N . ASN A 1 464 ? -123.215 -1.903 132.702 1.00 39.47 464 ASN A N 1
ATOM 3276 C CA . ASN A 1 464 ? -124.607 -1.946 133.137 1.00 39.47 464 ASN A CA 1
ATOM 3277 C C . ASN A 1 464 ? -125.044 -3.408 133.333 1.00 39.47 464 ASN A C 1
ATOM 3279 O O . ASN A 1 464 ? -124.695 -4.271 132.528 1.00 39.47 464 ASN A O 1
ATOM 3283 N N . ALA A 1 465 ? -125.764 -3.680 134.419 1.00 47.22 465 ALA A N 1
ATOM 3284 C CA . ALA A 1 465 ? -126.229 -5.002 134.828 1.00 47.22 465 ALA A CA 1
ATOM 3285 C C . ALA A 1 465 ? -127.759 -5.093 134.722 1.00 47.22 465 ALA A C 1
ATOM 3287 O O . ALA A 1 465 ? -128.455 -4.152 135.094 1.00 47.22 465 ALA A O 1
ATOM 3288 N N . SER A 1 466 ? -128.286 -6.253 134.317 1.00 38.62 466 SER A N 1
ATOM 3289 C CA . SER A 1 466 ? -129.654 -6.680 134.646 1.00 38.62 466 SER A CA 1
ATOM 3290 C C . SER A 1 466 ? -129.751 -8.210 134.671 1.00 38.62 466 SER A C 1
ATOM 3292 O O . SER A 1 466 ? -129.333 -8.868 133.722 1.00 38.62 466 SER A O 1
ATOM 3294 N N . SER A 1 467 ? -130.313 -8.751 135.754 1.00 52.94 467 SER A N 1
ATOM 3295 C CA . SER A 1 467 ? -130.690 -10.161 135.968 1.00 52.94 467 SER A CA 1
ATOM 3296 C C . SER A 1 467 ? -132.200 -10.328 135.718 1.00 52.94 467 SER A C 1
ATOM 3298 O O . SER A 1 467 ? -132.941 -9.363 135.897 1.00 52.94 467 SER A O 1
ATOM 3300 N N . LYS A 1 468 ? -132.707 -11.458 135.205 1.00 49.53 468 LYS A N 1
ATOM 3301 C CA . LYS A 1 468 ? -133.161 -12.695 135.901 1.00 49.53 468 LYS A CA 1
ATOM 3302 C C . LYS A 1 468 ? -133.942 -13.570 134.879 1.00 49.53 468 LYS A C 1
ATOM 3304 O O . LYS A 1 468 ? -134.267 -13.026 133.821 1.00 49.53 468 LYS A O 1
ATOM 3309 N N . PRO A 1 469 ? -134.397 -14.801 135.200 1.00 58.12 469 PRO A N 1
ATOM 3310 C CA . PRO A 1 469 ? -134.151 -15.637 136.382 1.00 58.12 469 PRO A CA 1
ATOM 3311 C C . PRO A 1 469 ? -133.358 -16.920 136.097 1.00 58.12 469 PRO A C 1
ATOM 3313 O O . PRO A 1 469 ? -133.334 -17.377 134.933 1.00 58.12 469 PRO A O 1
#